Protein 3UEO (pdb70)

Sequence (758 aa):
GLFSQKSFLVLGFSNENESNIANIIKENAGKIMTVADYAVVPLLGCEVEATVGEVVTNTWLVTCIDYQTLFDPKSNPLFTPVPVMTGMTPLEDCVISFSQCAGAEKESLTFLANLLGASVQEYFVRKSNAKKGMFASTHLILKERGGSKYEAAKKWNLPAVTIAWLLETARTGKRADESHFLIENSGLFSQKSFLVLGFSNENESNIANIIKENAGKIMTVADYAVVPLLGCEVEATVGEVVTNTWLVTCIDYQTLFDPKSNPLFTPVPVMTGMTPLEDCVISFSQCAGAEKESLTFLANLLGASVQEYFVRKSNAKKGMFASTHLILKERGGSKYEAAKKWNLPAVTIAWLLETARTGKRADESHFLIENSGLFSQKSFLVLGFSNENESNIANIIKENAGKIMVADYAVVPLLGCEVEATVGEVVTNTWLVTCIDYQTLFDPKSNPLFTPVPVMTGMTPLEDCVISFSQCAGAEKESLTFLANLLGASVQEYFVRKSNAKKGMFASTHLILKERGGSKYEAAKKWNLPAVTIAWLLETARTGKRADESHFLIENSTGLFSQKSFLVLGFSNENESNIANIIKENAGKIMVADYAVVPLLGCEVEATVGEVVTNTWLVTCIDYQTLFDPKSNPLFTPVPVMTGMTPLEDCVISFSQCAGAEKESLTFLANLLGASVQEYFVRKSNAKKGMFASTHLILKERGGSKYEAAKKWNLPAVTIAWLLETARTGKRADESHFLIENSTFIDDDVEEDDDVEE

CATH classification: 3.40.50.10190 (+1 more: 3.40.50.10190)

Foldseek 3Di:
DLQAPFEEEEDADDPVVSVVVQVLCVVVHYHYDVEGQEYEYDQQGDDDPGHYNDYFYVLQVVVCVVVVHNDDLVVDSSGHHQAFPPPFQQAQPAEEEEDADDDSRVVSLCVLCVRNNYHYDPDAAQDDDVVVPGHHHAEYEYDAQDDDNNVVCVVSVHAYFYSVQSSVCRNVSHRHDSVVGGRVVD/DLQAPFEEAEDDDDPVVSVVVQVLCVVVHYHYDVEGQEYEYDQQGDDDPGHYNDYFYVLQVVVCVVVVHNDDLVVDSSGHHAAFPPPFQQAQPAEEEEDPDDDSRVVVLCVLCVRNNYHYDPDAAQDDDVVVPGHHHAEYEYDAQDDDNNVVCVVSVHAYFYCVQSSVCRNPSHRHDSVVGGRVVD/DLCAPFEEEEDADDPVVSVVLCVVQVVVPYHYDCGQEYEYDLQGDDDDRHHNYYFYVLLVVVCVVVVHNDDCVVDSSRHHAAFDAPFQQQQEFEEEEDPDDDSRVVVLCVLNVRSNYHYDPDAACPDDVVVPDHHGQEYEYDAQDDDSNVCCVVSVHAYFYSVQSRVCRNVSHRRDSVVGGNVPPD/DLCAPFEEEEDADDPVVSVVLCVVQVVVPYHYDCGQEYEYDLQGDDDDRHHNYYFYVLLVVVCVVVVHNDDCVVDSSRHHAAFDAPFQQQQEFEEEEDPDDDSRVVVLCVLNVRSNYHYDPDAACPDDVVVPDHHGQEYEYDAQDDDSNVCCVVSVHAYFYSVQSRVCRNVSHRRDSVVTGNVPPD/DDDPDDDD/DDDDDD

Solvent-accessible surface area: 36805 Å² total

Organism: Homo sapiens (NCBI:txid9606)

Secondary structure (DSSP, 8-state):
-TTTT-EEEE-SS-HHHHHHHHHHHHTTT-EE---EEEEEE-TT-----S-EEEEEEHHHHHHHHHTT----GGG-GGGS-----TT--TTTT-EEEE-S--HHHHHHHHHHHHHTT-EE-SS--SS-BTTTTB----EEE-SSS-SHHHHHHHHHT--EE-HHHHHHHHHHSS---GGGSBGGG-/-TTTT-EEEE-SS-HHHHHHHHHHHHTTT-EE---EEEEEE-TT-----S-EEEEEEHHHHHHHHHTT----GGGSGGGSPPP--TT--TTTT-EEEE-S--HHHHHHHHHHHHHTT-EE-SS--SS-BTTTTB----EEE-SSS-SHHHHHHHHHT--EE-HHHHHHHHHHSS---GGGSBGGG-/--STT-EEEE-S--HHHHHHHHHHHHTTT-EE--EEEEEE-TT-----S-EEEEEEHHHHHHHHHHT----GGGSTTSSPPP--TT--TTTT-EEEE-S--HHHHHHHHHHHHHTT-EE-SSEESS-BTTTTBPPP-EEEESSS-HHHHHHHHHHT--EEEHHHHHHHHHHTS---GGGSBGGG--/--STT-EEEE-S--HHHHHHHHHHHHTTT-EE--EEEEEE-TT-----S-EEEEEEHHHHHHHHHHT----GGGSTTSSPPP--TT--TTTT-EEEE-S--HHHHHHHHHHHHHTT-EE-SSEESS-BTTTTBPPP-EEEESSS-HHHHHHHHHHT--EEEHHHHHHHHHHTS---GGGSBGGG--/-----EE-/---EE-

InterPro domains:
  IPR001357 BRCT domain [PF00533] (105-175)
  IPR001357 BRCT domain [PF00533] (196-271)
  IPR001357 BRCT domain [PF00533] (355-431)
  IPR001357 BRCT domain [PF00533] (549-620)
  IPR001357 BRCT domain [PF00533] (643-723)
  IPR001357 BRCT domain [PF00533] (902-977)
  IPR001357 BRCT domain [PF00533] (1262-1337)
  IPR001357 BRCT domain [PS50172] (101-172)
  IPR001357 BRCT domain [PS50172] (195-284)
  IPR001357 BRCT domain [PS50172] (354-444)
  IPR001357 BRCT domain [PS50172] (548-633)
  IPR001357 BRCT domain [PS50172] (641-738)
  IPR001357 BRCT domain [PS50172] (900-991)
  IPR001357 BRCT domain [PS50172] (1259-1351)
  IPR001357 BRCT domain [SM00292] (103-179)
  IPR001357 BRCT domain [SM00292] (197-274)
  IPR001357 BRCT domain [SM00292] (356-434)
  IPR001357 BRCT domain [SM00292] (550-623)
  IPR001357 BRCT domain [SM00292] (643-728)
  IPR001357 BRCT domain [SM00292] (902-981)

GO terms:
  GO:0090734 site of DNA damage (C, IDA)
  GO:1990166 protein localization to site of double-strand break (P, IDA)
  GO:0140463 chromatin-protein adaptor activity (F, IDA)
  GO:0000077 DNA damage checkpoint signaling (P, IDA)
  GO:0035861 site of double-strand break (C, IDA)
  GO:0005694 chromosome (C, IDA)
  GO:0043539 protein serine/threonine kinase activator activity (F, IDA)
  GO:0141112 broken chromosome clustering (P, IDA)
  GO:0051276 chromosome organization (P, IDA)
  GO:0097680 double-strand break repair via classical nonhomologous end joining (P, IDA)
  GO:0097681 double-strand break repair via alternative nonhomologous end joining (P, IDA)
  GO:0006974 DNA damage response (P, IDA)
  GO:0140031 phosphorylation-dependent protein binding (F, IDA)
  GO:0000076 DNA replication checkpoint signaling (P, IDA)
  GO:0000724 double-strand break repair via homologous recombination (P, IDA)
  GO:0005634 nucleus (C, EXP)
  GO:0005694 chromosome (C, EXP)
  GO:0005515 protein binding (F, IPI)
  GO:0005515 protein binding (F, TAS)
  GO:0005634 nucleus (C, TAS)

Structure (mmCIF, N/CA/C/O backbone):
data_3UEO
#
_entry.id   3UEO
#
_cell.length_a   58.810
_cell.length_b   59.100
_cell.length_c   78.310
_cell.angle_alpha   102.050
_cell.angle_beta   98.040
_cell.angle_gamma   114.340
#
_symmetry.space_group_name_H-M   'P 1'
#
loop_
_entity.id
_entity.type
_entity.pdbx_description
1 polymer 'DNA topoisomerase 2-binding protein 1'
2 polymer phospho-peptide
3 water water
#
loop_
_atom_site.group_PDB
_atom_site.id
_atom_site.type_symbol
_atom_site.label_atom_id
_atom_site.label_alt_id
_atom_site.label_comp_id
_atom_site.label_asym_id
_atom_site.label_entity_id
_atom_site.label_seq_id
_atom_site.pdbx_PDB_ins_code
_atom_site.Cartn_x
_atom_site.Cartn_y
_atom_site.Cartn_z
_atom_site.occupancy
_atom_site.B_iso_or_equiv
_atom_site.auth_seq_id
_atom_site.auth_comp_id
_atom_site.auth_asym_id
_atom_site.auth_atom_id
_atom_site.pdbx_PDB_model_num
ATOM 1 N N . GLY A 1 8 ? -10.339 29.731 8.278 1.00 44.88 551 GLY A N 1
ATOM 2 C CA . GLY A 1 8 ? -9.873 28.409 8.671 1.00 46.03 551 GLY A CA 1
ATOM 3 C C . GLY A 1 8 ? -9.445 27.496 7.525 1.00 45.74 551 GLY A C 1
ATOM 4 O O . GLY A 1 8 ? -9.909 27.643 6.392 1.00 47.43 551 GLY A O 1
ATOM 5 N N . LEU A 1 9 ? -8.552 26.551 7.810 1.00 42.32 552 LEU A N 1
ATOM 6 C CA . LEU A 1 9 ? -8.068 25.658 6.760 1.00 41.07 552 LEU A CA 1
ATOM 7 C C . LEU A 1 9 ? -9.181 24.774 6.216 1.00 42.02 552 LEU A C 1
ATOM 8 O O . LEU A 1 9 ? -9.273 24.574 5.010 1.00 46.22 552 LEU A O 1
ATOM 13 N N . PHE A 1 10 ? -10.025 24.248 7.099 1.00 37.87 553 PHE A N 1
ATOM 14 C CA . PHE A 1 10 ? -11.050 23.295 6.677 1.00 41.62 553 PHE A CA 1
ATOM 15 C C . PHE A 1 10 ? -12.401 23.964 6.541 1.00 47.96 553 PHE A C 1
ATOM 16 O O . PHE A 1 10 ? -13.444 23.291 6.563 1.00 46.39 553 PHE A O 1
ATOM 24 N N . SER A 1 11 ? -12.362 25.289 6.408 1.00 51.92 554 SER A N 1
ATOM 25 C CA . SER A 1 11 ? -13.559 26.109 6.390 1.00 54.02 554 SER A CA 1
ATOM 26 C C . SER A 1 11 ? -14.378 25.775 5.158 1.00 53.76 554 SER A C 1
ATOM 27 O O . SER A 1 11 ? -13.809 25.530 4.091 1.00 54.64 554 SER A O 1
ATOM 30 N N . GLN A 1 12 ? -15.702 25.754 5.320 1.00 51.75 555 GLN A N 1
ATOM 31 C CA . GLN A 1 12 ? -16.631 25.329 4.269 1.00 54.13 555 GLN A CA 1
ATOM 32 C C . GLN A 1 12 ? -16.502 23.837 3.920 1.00 53.20 555 GLN A C 1
ATOM 33 O O . GLN A 1 12 ? -16.956 23.398 2.862 1.00 53.99 555 GLN A O 1
ATOM 39 N N . LYS A 1 13 ? -15.888 23.063 4.813 1.00 51.28 556 LYS A N 1
ATOM 40 C CA . LYS A 1 13 ? -15.772 21.618 4.629 1.00 47.81 556 LYS A CA 1
ATOM 41 C C . LYS A 1 13 ? -16.424 20.828 5.771 1.00 45.12 556 LYS A C 1
ATOM 42 O O . LYS A 1 13 ? -16.342 21.218 6.942 1.00 43.76 556 LYS A O 1
ATOM 48 N N . SER A 1 14 ? -17.059 19.713 5.411 1.00 42.53 557 SER A N 1
ATOM 49 C CA . SER A 1 14 ? -17.774 18.862 6.359 1.00 39.71 557 SER A CA 1
ATOM 50 C C . SER A 1 14 ? -17.170 17.465 6.407 1.00 33.42 557 SER A C 1
ATOM 51 O O . SER A 1 14 ? -16.679 16.947 5.395 1.00 30.69 557 SER A O 1
ATOM 54 N N . PHE A 1 15 ? -17.236 16.843 7.578 1.00 29.90 558 PHE A N 1
ATOM 55 C CA . PHE A 1 15 ? -16.461 15.640 7.829 1.00 31.19 558 PHE A CA 1
ATOM 56 C C . PHE A 1 15 ? -17.232 14.509 8.518 1.00 31.91 558 PHE A C 1
ATOM 57 O O . PHE A 1 15 ? -18.042 14.737 9.417 1.00 31.31 558 PHE A O 1
ATOM 65 N N . LEU A 1 16 ? -16.960 13.280 8.105 1.00 32.66 559 LEU A N 1
ATOM 66 C CA . LEU A 1 16 ? -17.403 12.113 8.862 1.00 32.07 559 LEU A CA 1
ATOM 67 C C . LEU A 1 16 ? -16.155 11.503 9.451 1.00 30.77 559 LEU A C 1
ATOM 68 O O . LEU A 1 16 ? -15.142 11.443 8.777 1.00 31.80 559 LEU A O 1
ATOM 73 N N . VAL A 1 17 ? -16.198 11.072 10.701 1.00 26.78 560 VAL A N 1
ATOM 74 C CA . VAL A 1 17 ? -15.006 10.477 11.272 1.00 23.89 560 VAL A CA 1
ATOM 75 C C . VAL A 1 17 ? -15.266 9.022 11.620 1.00 27.52 560 VAL A C 1
ATOM 76 O O . VAL A 1 17 ? -15.844 8.716 12.662 1.00 29.90 560 VAL A O 1
ATOM 80 N N . LEU A 1 18 ? -14.813 8.134 10.740 1.00 25.93 561 LEU A N 1
ATOM 81 C CA . LEU A 1 18 ? -15.205 6.752 10.790 1.00 26.71 561 LEU A CA 1
ATOM 82 C C . LEU A 1 18 ? -14.031 5.842 10.996 1.00 28.67 561 LEU A C 1
ATOM 83 O O . LEU A 1 18 ? -13.045 5.928 10.277 1.00 34.62 561 LEU A O 1
ATOM 88 N N . GLY A 1 19 ? -14.142 4.940 11.957 1.00 25.11 562 GLY A N 1
ATOM 89 C CA . GLY A 1 19 ? -13.242 3.815 11.995 1.00 19.89 562 GLY A CA 1
ATOM 90 C C . GLY A 1 19 ? -12.374 3.764 13.220 1.00 22.14 562 GLY A C 1
ATOM 91 O O . GLY A 1 19 ? -11.616 2.797 13.383 1.00 28.91 562 GLY A O 1
ATOM 92 N N . PHE A 1 20 ? -12.502 4.767 14.084 1.00 16.76 563 PHE A N 1
ATOM 93 C CA . PHE A 1 20 ? -11.629 4.940 15.251 1.00 17.34 563 PHE A CA 1
ATOM 94 C C . PHE A 1 20 ? -12.352 4.583 16.548 1.00 20.51 563 PHE A C 1
ATOM 95 O O . PHE A 1 20 ? -13.570 4.418 16.557 1.00 27.43 563 PHE A O 1
ATOM 103 N N . SER A 1 21 ? -11.623 4.472 17.651 1.00 18.14 564 SER A N 1
ATOM 104 C CA . SER A 1 21 ? -12.282 4.279 18.940 1.00 21.74 564 SER A CA 1
ATOM 105 C C . SER A 1 21 ? -13.033 5.551 19.349 1.00 29.16 564 SER A C 1
ATOM 106 O O . SER A 1 21 ? -12.796 6.640 18.792 1.00 31.10 564 SER A O 1
ATOM 109 N N . ASN A 1 22 ? -13.922 5.433 20.334 1.00 30.45 565 ASN A N 1
ATOM 110 C CA . ASN A 1 22 ? -14.626 6.607 20.841 1.00 30.97 565 ASN A CA 1
ATOM 111 C C . ASN A 1 22 ? -13.684 7.764 21.219 1.00 29.02 565 ASN A C 1
ATOM 112 O O . ASN A 1 22 ? -13.838 8.882 20.720 1.00 26.89 565 ASN A O 1
ATOM 117 N N . GLU A 1 23 ? -12.684 7.477 22.052 1.00 30.21 566 GLU A N 1
ATOM 118 C CA . GLU A 1 23 ? -11.703 8.484 22.466 1.00 29.27 566 GLU A CA 1
ATOM 119 C C . GLU A 1 23 ? -10.889 9.053 21.299 1.00 27.57 566 GLU A C 1
ATOM 120 O O . GLU A 1 23 ? -10.670 10.264 21.203 1.00 23.44 566 GLU A O 1
ATOM 126 N N . ASN A 1 24 ? -10.450 8.183 20.404 1.00 28.42 567 ASN A N 1
ATOM 127 C CA . ASN A 1 24 ? -9.685 8.641 19.256 1.00 27.93 567 ASN A CA 1
ATOM 128 C C . ASN A 1 24 ? -10.482 9.586 18.343 1.00 30.58 567 ASN A C 1
ATOM 129 O O . ASN A 1 24 ? -9.982 10.638 17.953 1.00 32.28 567 ASN A O 1
ATOM 134 N N . GLU A 1 25 ? -11.728 9.230 18.021 1.00 32.98 568 GLU A N 1
ATOM 135 C CA . GLU A 1 25 ? -12.544 10.079 17.151 1.00 30.01 568 GLU A CA 1
ATOM 136 C C . GLU A 1 25 ? -12.984 11.388 17.826 1.00 25.46 568 GLU A C 1
ATOM 137 O O . GLU A 1 25 ? -13.121 12.399 17.163 1.00 26.48 568 GLU A O 1
ATOM 143 N N . SER A 1 26 ? -13.192 11.374 19.134 1.00 21.03 569 SER A N 1
ATOM 144 C CA . SER A 1 26 ? -13.426 12.611 19.841 1.00 24.73 569 SER A CA 1
ATOM 145 C C . SER A 1 26 ? -12.257 13.574 19.622 1.00 34.44 569 SER A C 1
ATOM 146 O O . SER A 1 26 ? -12.464 14.749 19.302 1.00 40.16 569 SER A O 1
ATOM 149 N N . ASN A 1 27 ? -11.030 13.079 19.778 1.00 35.66 570 ASN A N 1
ATOM 150 C CA . ASN A 1 27 ? -9.843 13.908 19.554 1.00 33.48 570 ASN A CA 1
ATOM 151 C C . ASN A 1 27 ? -9.761 14.428 18.120 1.00 28.88 570 ASN A C 1
ATOM 152 O O . ASN A 1 27 ? -9.611 15.633 17.888 1.00 25.58 570 ASN A O 1
ATOM 157 N N . ILE A 1 28 ? -9.837 13.503 17.165 1.00 23.92 571 ILE A N 1
ATOM 158 C CA . ILE A 1 28 ? -9.792 13.864 15.755 1.00 19.30 571 ILE A CA 1
ATOM 159 C C . ILE A 1 28 ? -10.856 14.894 15.396 1.00 26.26 571 ILE A C 1
ATOM 160 O O . ILE A 1 28 ? -10.548 15.880 14.740 1.00 30.93 571 ILE A O 1
ATOM 165 N N . ALA A 1 29 ? -12.101 14.659 15.825 1.00 26.40 572 ALA A N 1
ATOM 166 C CA . ALA A 1 29 ? -13.195 15.585 15.573 1.00 24.22 572 ALA A CA 1
ATOM 167 C C . ALA A 1 29 ? -12.850 16.961 16.117 1.00 32.07 572 ALA A C 1
ATOM 168 O O . ALA A 1 29 ? -12.994 17.951 15.411 1.00 36.11 572 ALA A O 1
ATOM 170 N N . ASN A 1 30 ? -12.376 17.030 17.359 1.00 34.67 573 ASN A N 1
ATOM 171 C CA . ASN A 1 30 ? -11.973 18.319 17.924 1.00 41.20 573 ASN A CA 1
ATOM 172 C C . ASN A 1 30 ? -10.912 19.065 17.089 1.00 42.82 573 ASN A C 1
ATOM 173 O O . ASN A 1 30 ? -10.977 20.280 16.919 1.00 43.65 573 ASN A O 1
ATOM 178 N N . ILE A 1 31 ? -9.950 18.323 16.556 1.00 43.36 574 ILE A N 1
ATOM 179 C CA . ILE A 1 31 ? -8.892 18.889 15.725 1.00 42.40 574 ILE A CA 1
ATOM 180 C C . ILE A 1 31 ? -9.468 19.504 14.439 1.00 41.05 574 ILE A C 1
ATOM 181 O O . ILE A 1 31 ? -9.075 20.598 14.032 1.00 41.96 574 ILE A O 1
ATOM 186 N N . ILE A 1 32 ? -10.397 18.791 13.805 1.00 37.95 575 ILE A N 1
ATOM 187 C CA . ILE A 1 32 ? -11.088 19.281 12.614 1.00 37.07 575 ILE A CA 1
ATOM 188 C C . ILE A 1 32 ? -11.864 20.550 12.919 1.00 38.39 575 ILE A C 1
ATOM 189 O O . ILE A 1 32 ? -11.800 21.515 12.169 1.00 39.49 575 ILE A O 1
ATOM 194 N N . LYS A 1 33 ? -12.598 20.535 14.028 1.00 39.69 576 LYS A N 1
ATOM 195 C CA . LYS A 1 33 ? -13.335 21.703 14.493 1.00 44.32 576 LYS A CA 1
ATOM 196 C C . LYS A 1 33 ? -12.403 22.879 14.754 1.00 49.93 576 LYS A C 1
ATOM 197 O O . LYS A 1 33 ? -12.707 24.005 14.380 1.00 52.03 576 LYS A O 1
ATOM 203 N N . GLU A 1 34 ? -11.260 22.606 15.382 1.00 51.55 577 GLU A N 1
ATOM 204 C CA . GLU A 1 34 ? -10.274 23.635 15.703 1.00 51.06 577 GLU A CA 1
ATOM 205 C C . GLU A 1 34 ? -9.650 24.225 14.454 1.00 49.56 577 GLU A C 1
ATOM 206 O O . GLU A 1 34 ? -8.944 25.233 14.526 1.00 52.58 577 GLU A O 1
ATOM 212 N N . ASN A 1 35 ? -9.904 23.586 13.317 1.00 45.39 578 ASN A N 1
ATOM 213 C CA . ASN A 1 35 ? -9.398 24.038 12.024 1.00 41.21 578 ASN A CA 1
ATOM 214 C C . ASN A 1 35 ? -10.527 24.450 11.066 1.00 41.46 578 ASN A C 1
ATOM 215 O O . ASN A 1 35 ? -10.356 24.482 9.843 1.00 39.87 578 ASN A O 1
ATOM 220 N N . ALA A 1 36 ? -11.681 24.741 11.662 1.00 42.02 579 ALA A N 1
ATOM 221 C CA . ALA A 1 36 ? -12.839 25.338 10.998 1.00 43.63 579 ALA A CA 1
ATOM 222 C C . ALA A 1 36 ? -13.725 24.368 10.228 1.00 45.02 579 ALA A C 1
ATOM 223 O O . ALA A 1 36 ? -14.660 24.791 9.536 1.00 49.79 579 ALA A O 1
ATOM 225 N N . GLY A 1 37 ? -13.459 23.072 10.367 1.00 38.53 580 GLY A N 1
ATOM 226 C CA . GLY A 1 37 ? -14.268 22.075 9.698 1.00 34.62 580 GLY A CA 1
ATOM 227 C C . GLY A 1 37 ? -15.507 21.736 10.498 1.00 37.62 580 GLY A C 1
ATOM 228 O O . GLY A 1 37 ? -15.541 21.945 11.714 1.00 39.19 580 GLY A O 1
ATOM 229 N N . LYS A 1 38 ? -16.527 21.210 9.818 1.00 37.00 581 LYS A N 1
ATOM 230 C CA . LYS A 1 38 ? -17.746 20.798 10.489 1.00 39.92 581 LYS A CA 1
ATOM 231 C C . LYS A 1 38 ? -17.892 19.280 10.501 1.00 39.72 581 LYS A C 1
ATOM 232 O O . LYS A 1 38 ? -17.523 18.595 9.546 1.00 39.69 581 LYS A O 1
ATOM 238 N N . ILE A 1 39 ? -18.456 18.761 11.584 1.00 37.89 582 ILE A N 1
ATOM 239 C CA . ILE A 1 39 ? -18.751 17.350 11.674 1.00 37.70 582 ILE A CA 1
ATOM 240 C C . ILE A 1 39 ? -20.233 17.040 11.407 1.00 44.19 582 ILE A C 1
ATOM 241 O O . ILE A 1 39 ? -21.123 17.579 12.067 1.00 47.85 582 ILE A O 1
ATOM 246 N N . MET A 1 40 ? -20.504 16.165 10.445 1.00 47.52 583 MET A N 1
ATOM 247 C CA . MET A 1 40 ? -21.882 15.720 10.191 1.00 51.61 583 MET A CA 1
ATOM 248 C C . MET A 1 40 ? -22.266 14.448 10.974 1.00 53.05 583 MET A C 1
ATOM 249 O O . MET A 1 40 ? -21.585 13.409 10.908 1.00 52.03 583 MET A O 1
ATOM 254 N N . THR A 1 46 ? -27.248 15.274 4.537 1.00 82.62 589 THR A N 1
ATOM 255 C CA . THR A 1 46 ? -26.526 15.590 3.296 1.00 84.52 589 THR A CA 1
ATOM 256 C C . THR A 1 46 ? -25.121 14.938 3.155 1.00 64.83 589 THR A C 1
ATOM 257 O O . THR A 1 46 ? -24.653 14.200 4.038 1.00 62.58 589 THR A O 1
ATOM 261 N N . VAL A 1 47 ? -24.474 15.219 2.023 1.00 62.76 590 VAL A N 1
ATOM 262 C CA . VAL A 1 47 ? -23.182 14.638 1.663 1.00 60.71 590 VAL A CA 1
ATOM 263 C C . VAL A 1 47 ? -22.008 15.399 2.276 1.00 59.85 590 VAL A C 1
ATOM 264 O O . VAL A 1 47 ? -21.886 16.618 2.104 1.00 63.14 590 VAL A O 1
ATOM 268 N N . ALA A 1 48 ? -21.142 14.678 2.984 1.00 53.49 591 ALA A N 1
ATOM 269 C CA . ALA A 1 48 ? -19.961 15.284 3.590 1.00 45.65 591 ALA A CA 1
ATOM 270 C C . ALA A 1 48 ? -18.817 15.321 2.592 1.00 42.28 591 ALA A C 1
ATOM 271 O O . ALA A 1 48 ? -18.664 14.408 1.784 1.00 42.54 591 ALA A O 1
ATOM 273 N N . ASP A 1 49 ? -18.011 16.372 2.641 1.00 43.00 592 ASP A N 1
ATOM 274 C CA . ASP A 1 49 ? -16.873 16.468 1.735 1.00 47.07 592 ASP A CA 1
ATOM 275 C C . ASP A 1 49 ? -15.869 15.346 1.972 1.00 47.99 592 ASP A C 1
ATOM 276 O O . ASP A 1 49 ? -15.296 14.798 1.029 1.00 49.26 592 ASP A O 1
ATOM 281 N N . TYR A 1 50 ? -15.670 15.002 3.239 1.00 45.44 593 TYR A N 1
ATOM 282 C CA . TYR A 1 50 ? -14.636 14.050 3.617 1.00 38.71 593 TYR A CA 1
ATOM 283 C C . TYR A 1 50 ? -15.125 13.018 4.618 1.00 35.17 593 TYR A C 1
ATOM 284 O O . TYR A 1 50 ? -15.876 13.332 5.549 1.00 34.97 593 TYR A O 1
ATOM 293 N N . ALA A 1 51 ? -14.688 11.780 4.414 1.00 31.70 594 ALA A N 1
ATOM 294 C CA . ALA A 1 51 ? -14.743 10.770 5.455 1.00 28.90 594 ALA A CA 1
ATOM 295 C C . ALA A 1 51 ? -13.324 10.424 5.908 1.00 22.73 594 ALA A C 1
ATOM 296 O O . ALA A 1 51 ? -12.551 9.840 5.164 1.00 23.41 594 ALA A O 1
ATOM 298 N N . VAL A 1 52 ? -12.980 10.787 7.132 1.00 20.40 595 VAL A N 1
ATOM 299 C CA . VAL A 1 52 ? -11.652 10.502 7.648 1.00 25.09 595 VAL A CA 1
ATOM 300 C C . VAL A 1 52 ? -11.635 9.099 8.201 1.00 30.40 595 VAL A C 1
ATOM 301 O O . VAL A 1 52 ? -12.455 8.763 9.063 1.00 36.54 595 VAL A O 1
ATOM 305 N N . VAL A 1 53 ? -10.709 8.280 7.706 1.00 27.70 596 VAL A N 1
ATOM 306 C CA . VAL A 1 53 ? -10.642 6.868 8.083 1.00 24.86 596 VAL A CA 1
ATOM 307 C C . VAL A 1 53 ? -9.204 6.513 8.432 1.00 25.25 596 VAL A C 1
ATOM 308 O O . VAL A 1 53 ? -8.288 7.262 8.093 1.00 25.32 596 VAL A O 1
ATOM 312 N N . PRO A 1 54 ? -8.991 5.371 9.115 1.00 22.06 597 PRO A N 1
ATOM 313 C CA . PRO A 1 54 ? -7.614 5.014 9.466 1.00 16.78 597 PRO A CA 1
ATOM 314 C C . PRO A 1 54 ? -6.820 4.669 8.223 1.00 15.98 597 PRO A C 1
ATOM 315 O O . PRO A 1 54 ? -7.401 4.527 7.155 1.00 13.83 597 PRO A O 1
ATOM 319 N N . LEU A 1 55 ? -5.504 4.556 8.350 1.00 20.03 598 LEU A N 1
ATOM 320 C CA . LEU A 1 55 ? -4.652 4.410 7.166 1.00 22.25 598 LEU A CA 1
ATOM 321 C C . LEU A 1 55 ? -5.056 3.207 6.328 1.00 26.31 598 LEU A C 1
ATOM 322 O O . LEU A 1 55 ? -5.094 3.286 5.100 1.00 27.91 598 LEU A O 1
ATOM 327 N N . LEU A 1 56 ? -5.356 2.097 7.005 1.00 26.31 599 LEU A N 1
ATOM 328 C CA . LEU A 1 56 ? -5.709 0.861 6.326 1.00 27.04 599 LEU A CA 1
ATOM 329 C C . LEU A 1 56 ? -7.159 0.823 5.799 1.00 27.11 599 LEU A C 1
ATOM 330 O O . LEU A 1 56 ? -7.492 0.008 4.933 1.00 31.09 599 LEU A O 1
ATOM 335 N N . GLY A 1 57 ? -8.003 1.716 6.317 1.00 21.11 600 GLY A N 1
ATOM 336 C CA . GLY A 1 57 ? -9.304 1.983 5.755 1.00 15.46 600 GLY A CA 1
ATOM 337 C C . GLY A 1 57 ? -10.357 1.340 6.622 1.00 18.83 600 GLY A C 1
ATOM 338 O O . GLY A 1 57 ? -10.033 0.656 7.609 1.00 19.97 600 GLY A O 1
ATOM 339 N N . CYS A 1 58 ? -11.620 1.550 6.265 1.00 17.72 601 CYS A N 1
ATOM 340 C CA . CYS A 1 58 ? -12.714 0.857 6.932 1.00 23.18 601 CYS A CA 1
ATOM 341 C C . CYS A 1 58 ? -13.958 0.986 6.085 1.00 28.37 601 CYS A C 1
ATOM 342 O O . CYS A 1 58 ? -13.940 1.669 5.062 1.00 33.08 601 CYS A O 1
ATOM 345 N N . GLU A 1 59 ? -15.022 0.307 6.501 1.00 27.93 602 GLU A N 1
ATOM 346 C CA . GLU A 1 59 ? -16.295 0.365 5.801 1.00 30.40 602 GLU A CA 1
ATOM 347 C C . GLU A 1 59 ? -16.789 1.794 5.876 1.00 32.13 602 GLU A C 1
ATOM 348 O O . GLU A 1 59 ? -16.836 2.383 6.957 1.00 30.55 602 GLU A O 1
ATOM 354 N N . VAL A 1 60 ? -17.124 2.362 4.723 1.00 34.11 603 VAL A N 1
ATOM 355 C CA . VAL A 1 60 ? -17.794 3.652 4.672 1.00 37.68 603 VAL A CA 1
ATOM 356 C C . VAL A 1 60 ? -19.092 3.478 3.894 1.00 41.71 603 VAL A C 1
ATOM 357 O O . VAL A 1 60 ? -19.098 3.586 2.670 1.00 44.05 603 VAL A O 1
ATOM 361 N N . GLU A 1 61 ? -20.191 3.194 4.582 1.00 44.02 604 GLU A N 1
ATOM 362 C CA . GLU A 1 61 ? -21.451 3.034 3.862 1.00 52.25 604 GLU A CA 1
ATOM 363 C C . GLU A 1 61 ? -22.076 4.369 3.442 1.00 53.22 604 GLU A C 1
ATOM 364 O O . GLU A 1 61 ? -22.681 4.460 2.370 1.00 57.15 604 GLU A O 1
ATOM 370 N N . ALA A 1 62 ? -21.909 5.401 4.268 1.00 48.03 605 ALA A N 1
ATOM 371 C CA . ALA A 1 62 ? -22.354 6.744 3.905 1.00 45.32 605 ALA A CA 1
ATOM 372 C C . ALA A 1 62 ? -21.698 7.164 2.595 1.00 50.64 605 ALA A C 1
ATOM 373 O O . ALA A 1 62 ? -20.639 6.644 2.230 1.00 53.01 605 ALA A O 1
ATOM 375 N N . THR A 1 63 ? -22.334 8.084 1.876 1.00 53.12 606 THR A N 1
ATOM 376 C CA . THR A 1 63 ? -21.769 8.589 0.627 1.00 54.88 606 THR A CA 1
ATOM 377 C C . THR A 1 63 ? -21.064 9.912 0.890 1.00 51.08 606 THR A C 1
ATOM 378 O O . THR A 1 63 ? -21.655 10.828 1.455 1.00 52.80 606 THR A O 1
ATOM 382 N N . VAL A 1 64 ? -19.803 10.013 0.484 1.00 44.94 607 VAL A N 1
ATOM 383 C CA . VAL A 1 64 ? -19.018 11.217 0.737 1.00 41.59 607 VAL A CA 1
ATOM 384 C C . VAL A 1 64 ? -18.226 11.601 -0.505 1.00 45.48 607 VAL A C 1
ATOM 385 O O . VAL A 1 64 ? -18.059 10.782 -1.408 1.00 50.00 607 VAL A O 1
ATOM 389 N N . GLY A 1 65 ? -17.729 12.834 -0.547 1.00 44.09 608 GLY A N 1
ATOM 390 C CA . GLY A 1 65 ? -16.930 13.291 -1.670 1.00 46.57 608 GLY A CA 1
ATOM 391 C C . GLY A 1 65 ? -15.737 12.387 -1.909 1.00 48.33 608 GLY A C 1
ATOM 392 O O . GLY A 1 65 ? -15.630 11.736 -2.947 1.00 49.69 608 GLY A O 1
ATOM 393 N N . GLU A 1 66 ? -14.827 12.344 -0.949 1.00 48.56 609 GLU A N 1
ATOM 394 C CA . GLU A 1 66 ? -13.778 11.345 -0.996 1.00 52.29 609 GLU A CA 1
ATOM 395 C C . GLU A 1 66 ? -13.353 10.859 0.384 1.00 48.86 609 GLU A C 1
ATOM 396 O O . GLU A 1 66 ? -13.450 11.583 1.379 1.00 48.90 609 GLU A O 1
ATOM 402 N N . VAL A 1 67 ? -12.905 9.610 0.427 1.00 42.48 610 VAL A N 1
ATOM 403 C CA . VAL A 1 67 ? -12.426 9.001 1.653 1.00 35.37 610 VAL A CA 1
ATOM 404 C C . VAL A 1 67 ? -10.937 9.290 1.786 1.00 31.36 610 VAL A C 1
ATOM 405 O O . VAL A 1 67 ? -10.182 9.090 0.843 1.00 33.85 610 VAL A O 1
ATOM 409 N N . VAL A 1 68 ? -10.532 9.790 2.949 1.00 27.51 611 VAL A N 1
ATOM 410 C CA . VAL A 1 68 ? -9.163 10.243 3.182 1.00 24.31 611 VAL A CA 1
ATOM 411 C C . VAL A 1 68 ? -8.665 9.703 4.510 1.00 22.87 611 VAL A C 1
ATOM 412 O O . VAL A 1 68 ? -9.457 9.274 5.350 1.00 25.12 611 VAL A O 1
ATOM 416 N N . THR A 1 69 ? -7.356 9.741 4.722 1.00 18.28 612 THR A N 1
ATOM 417 C CA . THR A 1 69 ? -6.802 9.159 5.937 1.00 17.21 612 THR A CA 1
ATOM 418 C C . THR A 1 69 ? -6.506 10.186 7.027 1.00 21.72 612 THR A C 1
ATOM 419 O O . THR A 1 69 ? -6.454 11.395 6.769 1.00 26.51 612 THR A O 1
ATOM 423 N N . ASN A 1 70 ? -6.298 9.696 8.245 1.00 22.05 613 ASN A N 1
ATOM 424 C CA . ASN A 1 70 ? -5.811 10.531 9.321 1.00 23.98 613 ASN A CA 1
ATOM 425 C C . ASN A 1 70 ? -4.432 11.090 8.968 1.00 32.79 613 ASN A C 1
ATOM 426 O O . ASN A 1 70 ? -4.031 12.156 9.454 1.00 40.21 613 ASN A O 1
ATOM 431 N N . THR A 1 71 ? -3.701 10.375 8.117 1.00 28.76 614 THR A N 1
ATOM 432 C CA . THR A 1 71 ? -2.395 10.839 7.686 1.00 25.01 614 THR A CA 1
ATOM 433 C C . THR A 1 71 ? -2.570 12.049 6.779 1.00 25.26 614 THR A C 1
ATOM 434 O O . THR A 1 71 ? -1.719 12.934 6.728 1.00 23.25 614 THR A O 1
ATOM 438 N N . TRP A 1 72 ? -3.668 12.070 6.036 1.00 28.08 615 TRP A N 1
ATOM 439 C CA . TRP A 1 72 ? -3.993 13.226 5.216 1.00 31.17 615 TRP A CA 1
ATOM 440 C C . TRP A 1 72 ? -4.362 14.356 6.149 1.00 32.18 615 TRP A C 1
ATOM 441 O O . TRP A 1 72 ? -3.801 15.430 6.085 1.00 35.27 615 TRP A O 1
ATOM 452 N N . LEU A 1 73 ? -5.290 14.081 7.045 1.00 30.39 616 LEU A N 1
ATOM 453 C CA . LEU A 1 73 ? -5.788 15.092 7.951 1.00 27.53 616 LEU A CA 1
ATOM 454 C C . LEU A 1 73 ? -4.660 15.799 8.666 1.00 27.30 616 LEU A C 1
ATOM 455 O O . LEU A 1 73 ? -4.591 17.020 8.673 1.00 32.52 616 LEU A O 1
ATOM 460 N N . VAL A 1 74 ? -3.755 15.027 9.238 1.00 25.34 617 VAL A N 1
ATOM 461 C CA . VAL A 1 74 ? -2.702 15.569 10.081 1.00 25.45 617 VAL A CA 1
ATOM 462 C C . VAL A 1 74 ? -1.625 16.323 9.303 1.00 28.57 617 VAL A C 1
ATOM 463 O O . VAL A 1 74 ? -1.182 17.396 9.697 1.00 32.46 617 VAL A O 1
ATOM 467 N N . THR A 1 75 ? -1.221 15.757 8.183 1.00 28.50 618 THR A N 1
ATOM 468 C CA . THR A 1 75 ? -0.306 16.417 7.282 1.00 27.64 618 THR A CA 1
ATOM 469 C C . THR A 1 75 ? -0.891 17.758 6.881 1.00 28.62 618 THR A C 1
ATOM 470 O O . THR A 1 75 ? -0.235 18.785 7.004 1.00 29.50 618 THR A O 1
ATOM 474 N N . CYS A 1 76 ? -2.143 17.742 6.432 1.00 31.31 619 CYS A N 1
ATOM 475 C CA . CYS A 1 76 ? -2.837 18.954 5.989 1.00 29.65 619 CYS A CA 1
ATOM 476 C C . CYS A 1 76 ? -2.752 20.043 7.041 1.00 31.87 619 CYS A C 1
ATOM 477 O O . CYS A 1 76 ? -2.437 21.191 6.759 1.00 32.37 619 CYS A O 1
ATOM 480 N N . ILE A 1 77 ? -3.013 19.650 8.271 1.00 30.90 620 ILE A N 1
ATOM 481 C CA . ILE A 1 77 ? -2.941 20.558 9.382 1.00 31.84 620 ILE A CA 1
ATOM 482 C C . ILE A 1 77 ? -1.516 20.993 9.672 1.00 39.13 620 ILE A C 1
ATOM 483 O O . ILE A 1 77 ? -1.237 22.181 9.730 1.00 42.99 620 ILE A O 1
ATOM 488 N N . ASP A 1 78 ? -0.611 20.036 9.833 1.00 41.92 621 ASP A N 1
ATOM 489 C CA . ASP A 1 78 ? 0.798 20.351 10.075 1.00 42.76 621 ASP A CA 1
ATOM 490 C C . ASP A 1 78 ? 1.390 21.387 9.102 1.00 46.75 621 ASP A C 1
ATOM 491 O O . ASP A 1 78 ? 2.222 22.210 9.488 1.00 49.59 621 ASP A O 1
ATOM 496 N N . TYR A 1 79 ? 0.951 21.362 7.849 1.00 47.30 622 TYR A N 1
ATOM 497 C CA . TYR A 1 79 ? 1.524 22.238 6.834 1.00 50.35 622 TYR A CA 1
ATOM 498 C C . TYR A 1 79 ? 0.560 23.346 6.410 1.00 52.64 622 TYR A C 1
ATOM 499 O O . TYR A 1 79 ? 0.819 24.066 5.436 1.00 53.04 622 TYR A O 1
ATOM 508 N N . GLN A 1 80 ? -0.530 23.481 7.174 1.00 52.97 623 GLN A N 1
ATOM 509 C CA . GLN A 1 80 ? -1.640 24.408 6.903 1.00 49.52 623 GLN A CA 1
ATOM 510 C C . GLN A 1 80 ? -1.965 24.510 5.426 1.00 46.10 623 GLN A C 1
ATOM 511 O O . GLN A 1 80 ? -2.211 25.599 4.913 1.00 50.71 623 GLN A O 1
ATOM 517 N N . THR A 1 81 ? -1.957 23.364 4.755 1.00 41.33 624 THR A N 1
ATOM 518 C CA . THR A 1 81 ? -2.236 23.272 3.328 1.00 42.61 624 THR A CA 1
ATOM 519 C C . THR A 1 81 ? -3.248 22.162 3.046 1.00 42.81 624 THR A C 1
ATOM 520 O O . THR A 1 81 ? -3.155 21.078 3.601 1.00 41.08 624 THR A O 1
ATOM 524 N N . LEU A 1 82 ? -4.226 22.443 2.197 1.00 45.89 625 LEU A N 1
ATOM 525 C CA . LEU A 1 82 ? -5.248 21.465 1.864 1.00 44.30 625 LEU A CA 1
ATOM 526 C C . LEU A 1 82 ? -4.760 20.660 0.668 1.00 47.07 625 LEU A C 1
ATOM 527 O O . LEU A 1 82 ? -5.183 20.901 -0.467 1.00 50.86 625 LEU A O 1
ATOM 532 N N . PHE A 1 83 ? -3.864 19.710 0.934 1.00 44.36 626 PHE A N 1
ATOM 533 C CA . PHE A 1 83 ? -3.282 18.871 -0.109 1.00 41.04 626 PHE A CA 1
ATOM 534 C C . PHE A 1 83 ? -4.373 18.085 -0.783 1.00 42.95 626 PHE A C 1
ATOM 535 O O . PHE A 1 83 ? -5.283 17.619 -0.120 1.00 44.79 626 PHE A O 1
ATOM 543 N N . ASP A 1 84 ? -4.290 17.945 -2.100 1.00 44.90 627 ASP A N 1
ATOM 544 C CA . ASP A 1 84 ? -5.204 17.078 -2.829 1.00 45.63 627 ASP A CA 1
ATOM 545 C C . ASP A 1 84 ? -4.884 15.637 -2.481 1.00 47.46 627 ASP A C 1
ATOM 546 O O . ASP A 1 84 ? -3.812 15.151 -2.820 1.00 51.26 627 ASP A O 1
ATOM 551 N N . PRO A 1 85 ? -5.820 14.944 -1.818 1.00 45.60 628 PRO A N 1
ATOM 552 C CA . PRO A 1 85 ? -5.670 13.562 -1.339 1.00 43.73 628 PRO A CA 1
ATOM 553 C C . PRO A 1 85 ? -5.008 12.606 -2.340 1.00 43.38 628 PRO A C 1
ATOM 554 O O . PRO A 1 85 ? -4.424 11.602 -1.931 1.00 41.85 628 PRO A O 1
ATOM 558 N N . LYS A 1 86 ? -5.099 12.920 -3.631 1.00 44.13 629 LYS A N 1
ATOM 559 C CA . LYS A 1 86 ? -4.521 12.072 -4.661 1.00 43.38 629 LYS A CA 1
ATOM 560 C C . LYS A 1 86 ? -3.022 12.324 -4.843 1.00 42.31 629 LYS A C 1
ATOM 561 O O . LYS A 1 86 ? -2.357 11.619 -5.590 1.00 41.58 629 LYS A O 1
ATOM 567 N N . SER A 1 87 ? -2.483 13.306 -4.130 1.00 42.47 630 SER A N 1
ATOM 568 C CA . SER A 1 87 ? -1.083 13.681 -4.310 1.00 44.72 630 SER A CA 1
ATOM 569 C C . SER A 1 87 ? -0.124 12.795 -3.505 1.00 45.71 630 SER A C 1
ATOM 570 O O . SER A 1 87 ? 1.097 12.975 -3.552 1.00 47.42 630 SER A O 1
ATOM 573 N N . ASN A 1 88 ? -0.677 11.847 -2.762 1.00 44.49 631 ASN A N 1
ATOM 574 C CA . ASN A 1 88 ? 0.136 10.972 -1.925 1.00 40.72 631 ASN A CA 1
ATOM 575 C C . ASN A 1 88 ? -0.686 9.760 -1.550 1.00 36.47 631 ASN A C 1
ATOM 576 O O . ASN A 1 88 ? -1.776 9.889 -1.001 1.00 35.16 631 ASN A O 1
ATOM 581 N N . PRO A 1 89 ? -0.162 8.568 -1.846 1.00 36.22 632 PRO A N 1
ATOM 582 C CA . PRO A 1 89 ? -0.915 7.330 -1.629 1.00 33.03 632 PRO A CA 1
ATOM 583 C C . PRO A 1 89 ? -1.254 7.108 -0.166 1.00 33.90 632 PRO A C 1
ATOM 584 O O . PRO A 1 89 ? -2.172 6.348 0.123 1.00 37.09 632 PRO A O 1
ATOM 588 N N . LEU A 1 90 ? -0.546 7.773 0.742 1.00 32.97 633 LEU A N 1
ATOM 589 C CA . LEU A 1 90 ? -0.868 7.673 2.169 1.00 30.66 633 LEU A CA 1
ATOM 590 C C . LEU A 1 90 ? -2.096 8.504 2.564 1.00 30.35 633 LEU A C 1
ATOM 591 O O . LEU A 1 90 ? -2.627 8.356 3.659 1.00 30.17 633 LEU A O 1
ATOM 596 N N . PHE A 1 91 ? -2.543 9.373 1.670 1.00 31.21 634 PHE A N 1
ATOM 597 C CA . PHE A 1 91 ? -3.683 10.232 1.967 1.00 34.49 634 PHE A CA 1
ATOM 598 C C . PHE A 1 91 ? -5.021 9.495 1.841 1.00 34.08 634 PHE A C 1
ATOM 599 O O . PHE A 1 91 ? -6.015 9.888 2.445 1.00 37.10 634 PHE A O 1
ATOM 607 N N . THR A 1 92 ? -5.042 8.418 1.070 1.00 31.68 635 THR A N 1
ATOM 608 C CA . THR A 1 92 ? -6.248 7.602 0.951 1.00 32.34 635 THR A CA 1
ATOM 609 C C . THR A 1 92 ? -5.953 6.152 1.407 1.00 32.12 635 THR A C 1
ATOM 610 O O . THR A 1 92 ? -4.806 5.771 1.495 1.00 31.29 635 THR A O 1
ATOM 614 N N . PRO A 1 93 ? -6.986 5.358 1.735 1.00 32.45 636 PRO A N 1
ATOM 615 C CA . PRO A 1 93 ? -6.682 4.043 2.305 1.00 27.57 636 PRO A CA 1
ATOM 616 C C . PRO A 1 93 ? -5.680 3.251 1.498 1.00 23.21 636 PRO A C 1
ATOM 617 O O . PRO A 1 93 ? -5.730 3.203 0.271 1.00 24.05 636 PRO A O 1
ATOM 621 N N . VAL A 1 94 ? -4.748 2.649 2.217 1.00 21.65 637 VAL A N 1
ATOM 622 C CA . VAL A 1 94 ? -3.669 1.893 1.621 1.00 22.67 637 VAL A CA 1
ATOM 623 C C . VAL A 1 94 ? -3.973 0.383 1.690 1.00 26.98 637 VAL A C 1
ATOM 624 O O . VAL A 1 94 ? -4.081 -0.194 2.774 1.00 31.82 637 VAL A O 1
ATOM 628 N N . PRO A 1 95 ? -4.140 -0.259 0.530 1.00 22.18 638 PRO A N 1
ATOM 629 C CA . PRO A 1 95 ? -4.443 -1.697 0.554 1.00 26.30 638 PRO A CA 1
ATOM 630 C C . PRO A 1 95 ? -3.260 -2.546 1.028 1.00 30.87 638 PRO A C 1
ATOM 631 O O . PRO A 1 95 ? -2.164 -2.469 0.481 1.00 32.38 638 PRO A O 1
ATOM 635 N N . VAL A 1 96 ? -3.497 -3.341 2.063 1.00 35.90 639 VAL A N 1
ATOM 636 C CA . VAL A 1 96 ? -2.493 -4.250 2.612 1.00 37.13 639 VAL A CA 1
ATOM 637 C C . VAL A 1 96 ? -3.062 -5.661 2.621 1.00 37.85 639 VAL A C 1
ATOM 638 O O . VAL A 1 96 ? -4.128 -5.875 3.185 1.00 38.60 639 VAL A O 1
ATOM 642 N N . MET A 1 97 ? -2.369 -6.610 1.987 1.00 37.28 640 MET A N 1
ATOM 643 C CA . MET A 1 97 ? -2.758 -8.022 2.043 1.00 34.79 640 MET A CA 1
ATOM 644 C C . MET A 1 97 ? -2.578 -8.571 3.450 1.00 31.47 640 MET A C 1
ATOM 645 O O . MET A 1 97 ? -1.506 -9.031 3.811 1.00 29.69 640 MET A O 1
ATOM 650 N N . THR A 1 98 ? -3.670 -8.540 4.208 1.00 32.50 641 THR A N 1
ATOM 651 C CA . THR A 1 98 ? -3.734 -8.820 5.643 1.00 36.13 641 THR A CA 1
ATOM 652 C C . THR A 1 98 ? -2.906 -9.977 6.185 1.00 42.52 641 THR A C 1
ATOM 653 O O . THR A 1 98 ? -2.904 -11.077 5.615 1.00 46.96 641 THR A O 1
ATOM 657 N N . GLY A 1 99 ? -2.235 -9.735 7.310 1.00 43.13 642 GLY A N 1
ATOM 658 C CA . GLY A 1 99 ? -1.578 -10.795 8.063 1.00 44.91 642 GLY A CA 1
ATOM 659 C C . GLY A 1 99 ? -0.313 -11.358 7.435 1.00 47.22 642 GLY A C 1
ATOM 660 O O . GLY A 1 99 ? 0.279 -12.311 7.945 1.00 50.82 642 GLY A O 1
ATOM 661 N N . MET A 1 100 ? 0.093 -10.759 6.322 1.00 44.56 643 MET A N 1
ATOM 662 C CA . MET A 1 100 ? 1.291 -11.153 5.609 1.00 41.42 643 MET A CA 1
ATOM 663 C C . MET A 1 100 ? 2.460 -10.308 6.058 1.00 40.58 643 MET A C 1
ATOM 664 O O . MET A 1 100 ? 2.302 -9.127 6.349 1.00 45.25 643 MET A O 1
ATOM 669 N N . THR A 1 101 ? 3.636 -10.918 6.111 1.00 37.37 644 THR A N 1
ATOM 670 C CA . THR A 1 101 ? 4.834 -10.253 6.618 1.00 32.29 644 THR A CA 1
ATOM 671 C C . THR A 1 101 ? 6.065 -10.479 5.746 1.00 28.70 644 THR A C 1
ATOM 672 O O . THR A 1 101 ? 7.055 -11.010 6.233 1.00 27.61 644 THR A O 1
ATOM 676 N N . PRO A 1 102 ? 6.017 -10.045 4.472 1.00 26.72 645 PRO A N 1
ATOM 677 C CA . PRO A 1 102 ? 7.070 -10.325 3.493 1.00 29.81 645 PRO A CA 1
ATOM 678 C C . PRO A 1 102 ? 8.392 -9.590 3.756 1.00 34.04 645 PRO A C 1
ATOM 679 O O . PRO A 1 102 ? 9.384 -9.842 3.070 1.00 35.03 645 PRO A O 1
ATOM 683 N N . LEU A 1 103 ? 8.404 -8.683 4.726 1.00 33.46 646 LEU A N 1
ATOM 684 C CA . LEU A 1 103 ? 9.634 -7.981 5.062 1.00 31.00 646 LEU A CA 1
ATOM 685 C C . LEU A 1 103 ? 10.151 -8.406 6.427 1.00 31.21 646 LEU A C 1
ATOM 686 O O . LEU A 1 103 ? 10.613 -7.578 7.187 1.00 28.78 646 LEU A O 1
ATOM 691 N N . GLU A 1 104 ? 10.095 -9.695 6.737 1.00 36.72 647 GLU A N 1
ATOM 692 C CA . GLU A 1 104 ? 10.468 -10.121 8.083 1.00 41.80 647 GLU A CA 1
ATOM 693 C C . GLU A 1 104 ? 11.958 -10.018 8.438 1.00 46.47 647 GLU A C 1
ATOM 694 O O . GLU A 1 104 ? 12.289 -9.853 9.619 1.00 53.36 647 GLU A O 1
ATOM 700 N N . ASP A 1 105 ? 12.866 -10.074 7.467 1.00 40.34 648 ASP A N 1
ATOM 701 C CA . ASP A 1 105 ? 14.261 -9.851 7.869 1.00 45.25 648 ASP A CA 1
ATOM 702 C C . ASP A 1 105 ? 14.886 -8.538 7.415 1.00 44.60 648 ASP A C 1
ATOM 703 O O . ASP A 1 105 ? 16.111 -8.402 7.389 1.00 47.41 648 ASP A O 1
ATOM 708 N N . CYS A 1 106 ? 14.043 -7.559 7.106 1.00 38.13 649 CYS A N 1
ATOM 709 C CA . CYS A 1 106 ? 14.536 -6.285 6.614 1.00 33.47 649 CYS A CA 1
ATOM 710 C C . CYS A 1 106 ? 14.779 -5.285 7.740 1.00 31.72 649 CYS A C 1
ATOM 711 O O . CYS A 1 106 ? 14.071 -5.291 8.757 1.00 31.27 649 CYS A O 1
ATOM 714 N N . VAL A 1 107 ? 15.807 -4.455 7.569 1.00 27.08 650 VAL A N 1
ATOM 715 C CA . VAL A 1 107 ? 16.064 -3.368 8.504 1.00 27.11 650 VAL A CA 1
ATOM 716 C C . VAL A 1 107 ? 16.070 -2.064 7.728 1.00 28.95 650 VAL A C 1
ATOM 717 O O . VAL A 1 107 ? 17.017 -1.744 7.020 1.00 30.30 650 VAL A O 1
ATOM 721 N N . ILE A 1 108 ? 14.977 -1.326 7.856 1.00 30.21 651 ILE A N 1
ATOM 722 C CA . ILE A 1 108 ? 14.690 -0.193 6.982 1.00 31.06 651 ILE A CA 1
ATOM 723 C C . ILE A 1 108 ? 14.949 1.174 7.635 1.00 29.51 651 ILE A C 1
ATOM 724 O O . ILE A 1 108 ? 14.606 1.408 8.798 1.00 30.84 651 ILE A O 1
ATOM 729 N N . SER A 1 109 ? 15.566 2.068 6.877 1.00 28.23 652 SER A N 1
ATOM 730 C CA . SER A 1 109 ? 15.706 3.466 7.283 1.00 26.67 652 SER A CA 1
ATOM 731 C C . SER A 1 109 ? 15.004 4.330 6.252 1.00 22.77 652 SER A C 1
ATOM 732 O O . SER A 1 109 ? 14.991 4.014 5.053 1.00 19.12 652 SER A O 1
ATOM 735 N N . PHE A 1 110 ? 14.431 5.434 6.714 1.00 23.84 653 PHE A N 1
ATOM 736 C CA . PHE A 1 110 ? 13.824 6.383 5.795 1.00 22.73 653 PHE A CA 1
ATOM 737 C C . PHE A 1 110 ? 14.720 7.585 5.707 1.00 24.08 653 PHE A C 1
ATOM 738 O O . PHE A 1 110 ? 15.393 7.928 6.666 1.00 23.87 653 PHE A O 1
ATOM 746 N N . SER A 1 111 ? 14.733 8.200 4.535 1.00 24.65 654 SER A N 1
ATOM 747 C CA . SER A 1 111 ? 15.393 9.470 4.317 1.00 28.46 654 SER A CA 1
ATOM 748 C C . SER A 1 111 ? 14.353 10.382 3.674 1.00 30.05 654 SER A C 1
ATOM 749 O O . SER A 1 111 ? 13.433 9.893 3.019 1.00 30.60 654 SER A O 1
ATOM 752 N N . GLN A 1 112 ? 14.482 11.691 3.894 1.00 26.80 655 GLN A N 1
ATOM 753 C CA . GLN A 1 112 ? 13.689 12.682 3.195 1.00 23.67 655 GLN A CA 1
ATOM 754 C C . GLN A 1 112 ? 12.199 12.639 3.531 1.00 26.95 655 GLN A C 1
ATOM 755 O O . GLN A 1 112 ? 11.385 13.201 2.799 1.00 25.09 655 GLN A O 1
ATOM 761 N N . CYS A 1 113 ? 11.846 11.968 4.628 1.00 30.21 656 CYS A N 1
ATOM 762 C CA . CYS A 1 113 ? 10.449 11.839 5.064 1.00 28.48 656 CYS A CA 1
ATOM 763 C C . CYS A 1 113 ? 10.302 12.471 6.439 1.00 28.99 656 CYS A C 1
ATOM 764 O O . CYS A 1 113 ? 11.157 12.306 7.305 1.00 29.22 656 CYS A O 1
ATOM 767 N N . ALA A 1 114 ? 9.205 13.174 6.660 1.00 30.49 657 ALA A N 1
ATOM 768 C CA . ALA A 1 114 ? 9.055 13.889 7.917 1.00 34.75 657 ALA A CA 1
ATOM 769 C C . ALA A 1 114 ? 7.679 13.717 8.530 1.00 36.90 657 ALA A C 1
ATOM 770 O O . ALA A 1 114 ? 6.693 13.627 7.820 1.00 38.60 657 ALA A O 1
ATOM 772 N N . GLY A 1 115 ? 7.630 13.664 9.853 1.00 36.50 658 GLY A N 1
ATOM 773 C CA . GLY A 1 115 ? 6.378 13.741 10.576 1.00 36.42 658 GLY A CA 1
ATOM 774 C C . GLY A 1 115 ? 5.379 12.619 10.366 1.00 39.34 658 GLY A C 1
ATOM 775 O O . GLY A 1 115 ? 5.692 11.436 10.572 1.00 42.39 658 GLY A O 1
ATOM 776 N N . ALA A 1 116 ? 4.165 12.998 9.968 1.00 35.96 659 ALA A N 1
ATOM 777 C CA . ALA A 1 116 ? 3.048 12.065 9.876 1.00 32.92 659 ALA A CA 1
ATOM 778 C C . ALA A 1 116 ? 3.244 11.106 8.716 1.00 30.56 659 ALA A C 1
ATOM 779 O O . ALA A 1 116 ? 2.953 9.907 8.829 1.00 32.67 659 ALA A O 1
ATOM 781 N N . GLU A 1 117 ? 3.718 11.629 7.591 1.00 28.72 660 GLU A N 1
ATOM 782 C CA . GLU A 1 117 ? 4.111 10.755 6.491 1.00 29.31 660 GLU A CA 1
ATOM 783 C C . GLU A 1 117 ? 5.117 9.711 6.981 1.00 30.75 660 GLU A C 1
ATOM 784 O O . GLU A 1 117 ? 5.028 8.547 6.621 1.00 35.93 660 GLU A O 1
ATOM 790 N N . LYS A 1 118 ? 6.043 10.123 7.839 1.00 25.85 661 LYS A N 1
ATOM 791 C CA . LYS A 1 118 ? 7.054 9.213 8.330 1.00 24.70 661 LYS A CA 1
ATOM 792 C C . LYS A 1 118 ? 6.515 8.246 9.374 1.00 26.01 661 LYS A C 1
ATOM 793 O O . LYS A 1 118 ? 6.882 7.083 9.363 1.00 31.04 661 LYS A O 1
ATOM 799 N N . GLU A 1 119 ? 5.661 8.721 10.278 1.00 26.12 662 GLU A N 1
ATOM 800 C CA . GLU A 1 119 ? 4.996 7.831 11.239 1.00 30.05 662 GLU A CA 1
ATOM 801 C C . GLU A 1 119 ? 4.160 6.761 10.515 1.00 30.85 662 GLU A C 1
ATOM 802 O O . GLU A 1 119 ? 3.991 5.663 11.030 1.00 32.54 662 GLU A O 1
ATOM 808 N N . SER A 1 120 ? 3.652 7.077 9.323 1.00 27.16 663 SER A N 1
ATOM 809 C CA . SER A 1 120 ? 2.759 6.161 8.616 1.00 25.94 663 SER A CA 1
ATOM 810 C C . SER A 1 120 ? 3.524 5.102 7.856 1.00 25.01 663 SER A C 1
ATOM 811 O O . SER A 1 120 ? 3.097 3.939 7.793 1.00 24.75 663 SER A O 1
ATOM 814 N N . LEU A 1 121 ? 4.634 5.523 7.255 1.00 22.20 664 LEU A N 1
ATOM 815 C CA . LEU A 1 121 ? 5.530 4.620 6.543 1.00 18.73 664 LEU A CA 1
ATOM 816 C C . LEU A 1 121 ? 6.163 3.678 7.556 1.00 17.52 664 LEU A C 1
ATOM 817 O O . LEU A 1 121 ? 6.354 2.479 7.297 1.00 12.67 664 LEU A O 1
ATOM 822 N N . THR A 1 122 ? 6.476 4.230 8.724 1.00 17.77 665 THR A N 1
ATOM 823 C CA . THR A 1 122 ? 7.026 3.418 9.801 1.00 19.81 665 THR A CA 1
ATOM 824 C C . THR A 1 122 ? 6.062 2.289 10.200 1.00 20.64 665 THR A C 1
ATOM 825 O O . THR A 1 122 ? 6.444 1.128 10.283 1.00 20.70 665 THR A O 1
ATOM 829 N N . PHE A 1 123 ? 4.810 2.657 10.435 1.00 21.93 666 PHE A N 1
ATOM 830 C CA . PHE A 1 123 ? 3.749 1.724 10.784 1.00 19.78 666 PHE A CA 1
ATOM 831 C C . PHE A 1 123 ? 3.636 0.597 9.748 1.00 20.75 666 PHE A C 1
ATOM 832 O O . PHE A 1 123 ? 3.612 -0.584 10.107 1.00 19.55 666 PHE A O 1
ATOM 840 N N . LEU A 1 124 ? 3.589 0.986 8.474 1.00 18.43 667 LEU A N 1
ATOM 841 C CA . LEU A 1 124 ? 3.512 0.054 7.366 1.00 20.06 667 LEU A CA 1
ATOM 842 C C . LEU A 1 124 ? 4.682 -0.924 7.354 1.00 24.83 667 LEU A C 1
ATOM 843 O O . LEU A 1 124 ? 4.491 -2.143 7.229 1.00 25.27 667 LEU A O 1
ATOM 848 N N . ALA A 1 125 ? 5.890 -0.374 7.457 1.00 20.12 668 ALA A N 1
ATOM 849 C CA . ALA A 1 125 ? 7.078 -1.174 7.396 1.00 15.02 668 ALA A CA 1
ATOM 850 C C . ALA A 1 125 ? 7.069 -2.177 8.547 1.00 16.90 668 ALA A C 1
ATOM 851 O O . ALA A 1 125 ? 7.303 -3.359 8.331 1.00 18.57 668 ALA A O 1
ATOM 853 N N . ASN A 1 126 ? 6.772 -1.725 9.765 1.00 16.60 669 ASN A N 1
ATOM 854 C CA . ASN A 1 126 ? 6.678 -2.653 10.891 1.00 18.81 669 ASN A CA 1
ATOM 855 C C . ASN A 1 126 ? 5.601 -3.694 10.656 1.00 20.56 669 ASN A C 1
ATOM 856 O O . ASN A 1 126 ? 5.799 -4.890 10.926 1.00 19.63 669 ASN A O 1
ATOM 861 N N . LEU A 1 127 ? 4.462 -3.236 10.144 1.00 21.38 670 LEU A N 1
ATOM 862 C CA . LEU A 1 127 ? 3.330 -4.110 9.876 1.00 21.30 670 LEU A CA 1
ATOM 863 C C . LEU A 1 127 ? 3.695 -5.269 8.907 1.00 27.19 670 LEU A C 1
ATOM 864 O O . LEU A 1 127 ? 3.147 -6.373 8.995 1.00 27.73 670 LEU A O 1
ATOM 869 N N . LEU A 1 128 ? 4.635 -5.015 8.001 1.00 26.32 671 LEU A N 1
ATOM 870 C CA . LEU A 1 128 ? 5.060 -6.011 7.033 1.00 26.47 671 LEU A CA 1
ATOM 871 C C . LEU A 1 128 ? 6.164 -6.884 7.591 1.00 28.51 671 LEU A C 1
ATOM 872 O O . LEU A 1 128 ? 6.706 -7.726 6.878 1.00 30.38 671 LEU A O 1
ATOM 877 N N . GLY A 1 129 ? 6.494 -6.676 8.861 1.00 26.45 672 GLY A N 1
ATOM 878 C CA . GLY A 1 129 ? 7.502 -7.474 9.529 1.00 28.06 672 GLY A CA 1
ATOM 879 C C . GLY A 1 129 ? 8.893 -6.862 9.534 1.00 30.72 672 G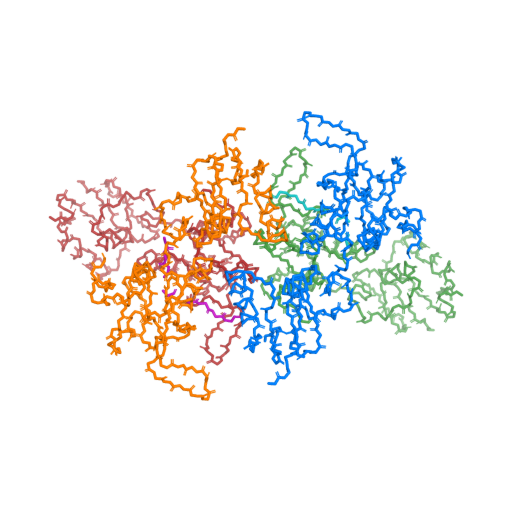LY A C 1
ATOM 880 O O . GLY A 1 129 ? 9.810 -7.421 10.139 1.00 33.31 672 GLY A O 1
ATOM 881 N N . ALA A 1 130 ? 9.068 -5.732 8.849 1.00 27.18 673 ALA A N 1
ATOM 882 C CA . ALA A 1 130 ? 10.356 -5.047 8.864 1.00 23.52 673 ALA A CA 1
ATOM 883 C C . ALA A 1 130 ? 10.618 -4.461 10.237 1.00 26.00 673 ALA A C 1
ATOM 884 O O . ALA A 1 130 ? 9.701 -4.302 11.033 1.00 27.60 673 ALA A O 1
ATOM 886 N N . SER A 1 131 ? 11.884 -4.167 10.509 1.00 26.55 674 SER A N 1
ATOM 887 C CA . SER A 1 131 ? 12.268 -3.379 11.651 1.00 27.82 674 SER A CA 1
ATOM 888 C C . SER A 1 131 ? 12.735 -2.049 11.071 1.00 26.44 674 SER A C 1
ATOM 889 O O . SER A 1 131 ? 13.419 -2.030 10.059 1.00 24.72 674 SER A O 1
ATOM 892 N N . VAL A 1 132 ? 12.328 -0.938 11.681 1.00 29.47 675 VAL A N 1
ATOM 893 C CA . VAL A 1 132 ? 12.669 0.403 11.174 1.00 25.54 675 VAL A CA 1
ATOM 894 C C . VAL A 1 132 ? 13.689 1.068 12.084 1.00 22.28 675 VAL A C 1
ATOM 895 O O . VAL A 1 132 ? 13.496 1.120 13.301 1.00 21.22 675 VAL A O 1
ATOM 899 N N . GLN A 1 133 ? 14.779 1.547 11.492 1.00 21.22 676 GLN A N 1
ATOM 900 C CA . GLN A 1 133 ? 15.895 2.160 12.235 1.00 26.99 676 GLN A CA 1
ATOM 901 C C . GLN A 1 133 ? 16.118 3.649 11.931 1.00 35.06 676 GLN A C 1
ATOM 902 O O . GLN A 1 133 ? 16.132 4.064 10.759 1.00 36.42 676 GLN A O 1
ATOM 908 N N . GLU A 1 134 ? 16.340 4.447 12.974 1.00 40.41 677 GLU A N 1
ATOM 909 C CA . GLU A 1 134 ? 16.606 5.874 12.770 1.00 46.98 677 GLU A CA 1
ATOM 910 C C . GLU A 1 134 ? 17.886 6.105 11.969 1.00 46.34 677 GLU A C 1
ATOM 911 O O . GLU A 1 134 ? 17.901 6.898 11.013 1.00 41.78 677 GLU A O 1
ATOM 917 N N . TYR A 1 135 ? 18.946 5.387 12.358 1.00 48.19 678 TYR A N 1
ATOM 918 C CA . TYR A 1 135 ? 20.262 5.509 11.738 1.00 45.66 678 TYR A CA 1
ATOM 919 C C . TYR A 1 135 ? 20.515 4.443 10.681 1.00 39.37 678 TYR A C 1
ATOM 920 O O . TYR A 1 135 ? 20.259 3.262 10.903 1.00 36.11 678 TYR A O 1
ATOM 929 N N . PHE A 1 136 ? 21.026 4.896 9.536 1.00 35.57 679 PHE A N 1
ATOM 930 C CA . PHE A 1 136 ? 21.399 4.045 8.415 1.00 31.42 679 PHE A CA 1
ATOM 931 C C . PHE A 1 136 ? 22.862 3.664 8.592 1.00 33.09 679 PHE A C 1
ATOM 932 O O . PHE A 1 136 ? 23.754 4.475 8.341 1.00 34.04 679 PHE A O 1
ATOM 940 N N . VAL A 1 137 ? 23.099 2.436 9.048 1.00 32.83 680 VAL A N 1
ATOM 941 C CA . VAL A 1 137 ? 24.448 1.935 9.273 1.00 32.06 680 VAL A CA 1
ATOM 942 C C . VAL A 1 137 ? 24.651 0.656 8.476 1.00 34.04 680 VAL A C 1
ATOM 943 O O . VAL A 1 137 ? 23.690 -0.068 8.187 1.00 33.42 680 VAL A O 1
ATOM 947 N N . ARG A 1 138 ? 25.898 0.384 8.102 1.00 35.46 681 ARG A N 1
ATOM 948 C CA . ARG A 1 138 ? 26.171 -0.711 7.195 1.00 35.40 681 ARG A CA 1
ATOM 949 C C . ARG A 1 138 ? 26.464 -1.966 7.987 1.00 40.13 681 ARG A C 1
ATOM 950 O O . ARG A 1 138 ? 26.361 -3.078 7.469 1.00 42.60 681 ARG A O 1
ATOM 958 N N . LYS A 1 139 ? 26.800 -1.777 9.258 1.00 39.64 682 LYS A N 1
ATOM 959 C CA . LYS A 1 139 ? 27.251 -2.869 10.099 1.00 42.25 682 LYS A CA 1
ATOM 960 C C . LYS A 1 139 ? 26.609 -2.774 11.474 1.00 40.06 682 LYS A C 1
ATOM 961 O O . LYS A 1 139 ? 26.480 -1.686 12.036 1.00 40.31 682 LYS A O 1
ATOM 967 N N . SER A 1 140 ? 26.201 -3.918 12.007 1.00 38.84 683 SER A N 1
ATOM 968 C CA . SER A 1 140 ? 25.581 -3.977 13.319 1.00 37.99 683 SER A CA 1
ATOM 969 C C . SER A 1 140 ? 26.557 -3.545 14.396 1.00 39.32 683 SER A C 1
ATOM 970 O O . SER A 1 140 ? 27.766 -3.734 14.270 1.00 41.83 683 SER A O 1
ATOM 973 N N . ASN A 1 141 ? 26.025 -2.967 15.463 1.00 37.80 684 ASN A N 1
ATOM 974 C CA . ASN A 1 141 ? 26.839 -2.543 16.590 1.00 39.68 684 ASN A CA 1
ATOM 975 C C . ASN A 1 141 ? 26.063 -2.724 17.888 1.00 37.92 684 ASN A C 1
ATOM 976 O O . ASN A 1 141 ? 25.236 -1.900 18.247 1.00 38.14 684 ASN A O 1
ATOM 981 N N . ALA A 1 142 ? 26.330 -3.818 18.585 1.00 38.20 685 ALA A N 1
ATOM 982 C CA . ALA A 1 142 ? 25.570 -4.180 19.772 1.00 36.62 685 ALA A CA 1
ATOM 983 C C . ALA A 1 142 ? 25.721 -3.191 20.932 1.00 38.68 685 ALA A C 1
ATOM 984 O O . ALA A 1 142 ? 24.775 -2.954 21.675 1.00 38.95 685 ALA A O 1
ATOM 986 N N . LYS A 1 143 ? 26.907 -2.618 21.099 1.00 44.66 686 LYS A N 1
ATOM 987 C CA . LYS A 1 143 ? 27.120 -1.674 22.193 1.00 46.76 686 LYS A CA 1
ATOM 988 C C . LYS A 1 143 ? 26.256 -0.432 21.938 1.00 50.75 686 LYS A C 1
ATOM 989 O O . LYS A 1 143 ? 25.645 0.104 22.862 1.00 51.72 686 LYS A O 1
ATOM 995 N N . LYS A 1 144 ? 26.176 -0.020 20.671 1.00 51.47 687 LYS A N 1
ATOM 996 C CA . LYS A 1 144 ? 25.383 1.136 20.253 1.00 47.87 687 LYS A CA 1
ATOM 997 C C . LYS A 1 144 ? 23.909 0.799 20.071 1.00 44.55 687 LYS A C 1
ATOM 998 O O . LYS A 1 144 ? 23.081 1.695 19.964 1.00 46.38 687 LYS A O 1
ATOM 1004 N N . GLY A 1 145 ? 23.579 -0.487 20.022 1.00 42.87 688 GLY A N 1
ATOM 1005 C CA . GLY A 1 145 ? 22.197 -0.925 19.868 1.00 39.07 688 GLY A CA 1
ATOM 1006 C C . GLY A 1 145 ? 21.604 -0.723 18.478 1.00 38.16 688 GLY A C 1
ATOM 1007 O O . GLY A 1 145 ? 20.389 -0.541 18.323 1.00 37.32 688 GLY A O 1
ATOM 1008 N N . MET A 1 146 ? 22.456 -0.765 17.457 1.00 38.82 689 MET A N 1
ATOM 1009 C CA . MET A 1 146 ? 22.010 -0.557 16.086 1.00 37.30 689 MET A CA 1
ATOM 1010 C C . MET A 1 146 ? 22.281 -1.769 15.218 1.00 38.60 689 MET A C 1
ATOM 1011 O O . MET A 1 146 ? 23.289 -2.454 15.386 1.00 41.82 689 MET A O 1
ATOM 1016 N N . PHE A 1 147 ? 21.377 -2.033 14.285 1.00 34.95 690 PHE A N 1
ATOM 1017 C CA . PHE A 1 147 ? 21.497 -3.199 13.422 1.00 31.61 690 PHE A CA 1
ATOM 1018 C C . PHE A 1 147 ? 21.910 -2.779 12.032 1.00 31.20 690 PHE A C 1
ATOM 1019 O O . PHE A 1 147 ? 21.594 -1.675 11.590 1.00 30.07 690 PHE A O 1
ATOM 1027 N N . ALA A 1 148 ? 22.635 -3.651 11.350 1.00 33.61 691 ALA A N 1
ATOM 1028 C CA . ALA A 1 148 ? 23.001 -3.384 9.976 1.00 33.66 691 ALA A CA 1
ATOM 1029 C C . ALA A 1 148 ? 21.722 -3.070 9.218 1.00 32.69 691 ALA A C 1
ATOM 1030 O O . ALA A 1 148 ? 20.690 -3.689 9.464 1.00 35.78 691 ALA A O 1
ATOM 1032 N N . SER A 1 149 ? 21.787 -2.104 8.314 1.00 27.01 692 SER A N 1
ATOM 1033 C CA . SER A 1 149 ? 20.638 -1.764 7.498 1.00 26.23 692 SER A CA 1
ATOM 1034 C C . SER A 1 149 ? 20.566 -2.617 6.235 1.00 24.48 692 SER A C 1
ATOM 1035 O O . SER A 1 149 ? 21.587 -3.017 5.714 1.00 29.12 692 SER A O 1
ATOM 1038 N N . THR A 1 150 ? 19.361 -2.878 5.732 1.00 22.26 693 THR A N 1
ATOM 1039 C CA . THR A 1 150 ? 19.189 -3.652 4.506 1.00 23.77 693 THR A CA 1
ATOM 1040 C C . THR A 1 150 ? 18.532 -2.869 3.380 1.00 23.89 693 THR A C 1
ATOM 1041 O O . THR A 1 150 ? 18.761 -3.165 2.203 1.00 24.78 693 THR A O 1
ATOM 1045 N N . HIS A 1 151 ? 17.697 -1.894 3.742 1.00 25.42 694 HIS A N 1
ATOM 1046 C CA . HIS A 1 151 ? 17.037 -1.025 2.761 1.00 23.43 694 HIS A CA 1
ATOM 1047 C C . HIS A 1 151 ? 17.075 0.413 3.206 1.00 21.67 694 HIS A C 1
ATOM 1048 O O . HIS A 1 151 ? 17.079 0.697 4.399 1.00 21.46 694 HIS A O 1
ATOM 1055 N N . LEU A 1 152 ? 17.086 1.313 2.230 1.00 25.12 695 LEU A N 1
ATOM 1056 C CA . LEU A 1 152 ? 16.848 2.731 2.460 1.00 25.20 695 LEU A CA 1
ATOM 1057 C C . LEU A 1 152 ? 15.643 3.128 1.625 1.00 25.72 695 LEU A C 1
ATOM 1058 O O . LEU A 1 152 ? 15.582 2.804 0.432 1.00 27.93 695 LEU A O 1
ATOM 1063 N N . ILE A 1 153 ? 14.680 3.814 2.236 1.00 24.27 696 ILE A N 1
ATOM 1064 C CA . ILE A 1 153 ? 13.512 4.282 1.484 1.00 25.68 696 ILE A CA 1
ATOM 1065 C C . ILE A 1 153 ? 13.491 5.795 1.440 1.00 27.66 696 ILE A C 1
ATOM 1066 O O . ILE A 1 153 ? 13.459 6.455 2.481 1.00 29.05 696 ILE A O 1
ATOM 1071 N N . LEU A 1 154 ? 13.512 6.349 0.238 1.00 27.32 697 LEU A N 1
ATOM 1072 C CA . LEU A 1 154 ? 13.643 7.788 0.112 1.00 30.51 697 LEU A CA 1
ATOM 1073 C C . LEU A 1 154 ? 12.828 8.346 -1.029 1.00 30.71 697 LEU A C 1
ATOM 1074 O O . LEU A 1 154 ? 12.299 7.600 -1.837 1.00 30.97 697 LEU A O 1
ATOM 1079 N N . LYS A 1 155 ? 12.772 9.674 -1.091 1.00 34.26 698 LYS A N 1
ATOM 1080 C CA . LYS A 1 155 ? 11.985 10.400 -2.088 1.00 35.66 698 LYS A CA 1
ATOM 1081 C C . LYS A 1 155 ? 12.740 10.859 -3.357 1.00 38.92 698 LYS A C 1
ATOM 1082 O O . LYS A 1 155 ? 12.133 10.940 -4.430 1.00 42.79 698 LYS A O 1
ATOM 1088 N N . GLU A 1 156 ? 14.038 11.158 -3.251 1.00 32.80 699 GLU A N 1
ATOM 1089 C CA . GLU A 1 156 ? 14.754 11.742 -4.383 1.00 29.02 699 GLU A CA 1
ATOM 1090 C C . GLU A 1 156 ? 16.240 11.409 -4.368 1.00 31.45 699 GLU A C 1
ATOM 1091 O O . GLU A 1 156 ? 16.787 11.112 -3.312 1.00 28.26 699 GLU A O 1
ATOM 1097 N N . ARG A 1 157 ? 16.887 11.476 -5.534 1.00 37.68 700 ARG A N 1
ATOM 1098 C CA . ARG A 1 157 ? 18.319 11.171 -5.642 1.00 43.18 700 ARG A CA 1
ATOM 1099 C C . ARG A 1 157 ? 19.146 12.244 -4.969 1.00 43.92 700 ARG A C 1
ATOM 1100 O O . ARG A 1 157 ? 19.247 13.355 -5.478 1.00 47.81 700 ARG A O 1
ATOM 1108 N N . GLY A 1 158 ? 19.743 11.919 -3.829 1.00 39.60 701 GLY A N 1
ATOM 1109 C CA . GLY A 1 158 ? 20.575 12.882 -3.137 1.00 37.26 701 GLY A CA 1
ATOM 1110 C C . GLY A 1 158 ? 20.588 12.749 -1.629 1.00 32.32 701 GLY A C 1
ATOM 1111 O O . GLY A 1 158 ? 19.715 12.106 -1.037 1.00 27.13 701 GLY A O 1
ATOM 1112 N N . GLY A 1 159 ? 21.602 13.353 -1.011 1.00 31.11 702 GLY A N 1
ATOM 1113 C CA . GLY A 1 159 ? 21.738 13.326 0.429 1.00 31.50 702 GLY A CA 1
ATOM 1114 C C . GLY A 1 159 ? 22.636 12.234 0.976 1.00 36.14 702 GLY A C 1
ATOM 1115 O O . GLY A 1 159 ? 22.878 11.207 0.335 1.00 39.48 702 GLY A O 1
ATOM 1116 N N . SER A 1 160 ? 23.101 12.472 2.195 1.00 36.00 703 SER A N 1
ATOM 1117 C CA . SER A 1 160 ? 24.053 11.631 2.904 1.00 35.13 703 SER A CA 1
ATOM 1118 C C . SER A 1 160 ? 23.747 10.120 2.857 1.00 32.78 703 SER A C 1
ATOM 1119 O O . SER A 1 160 ? 24.597 9.316 2.496 1.00 31.29 703 SER A O 1
ATOM 1122 N N . LYS A 1 161 ? 22.520 9.757 3.221 1.00 32.31 704 LYS A N 1
ATOM 1123 C CA . LYS A 1 161 ? 22.089 8.366 3.270 1.00 29.56 704 LYS A CA 1
ATOM 1124 C C . LYS A 1 161 ? 22.093 7.741 1.887 1.00 29.50 704 LYS A C 1
ATOM 1125 O O . LYS A 1 161 ? 22.562 6.617 1.708 1.00 31.21 704 LYS A O 1
ATOM 1131 N N . TYR A 1 162 ? 21.570 8.468 0.913 1.00 28.39 705 TYR A N 1
ATOM 1132 C CA . TYR A 1 162 ? 21.604 8.013 -0.462 1.00 30.41 705 TYR A CA 1
ATOM 1133 C C . TYR A 1 162 ? 23.036 7.669 -0.870 1.00 37.79 705 TYR A C 1
ATOM 1134 O O . TYR A 1 162 ? 23.272 6.577 -1.398 1.00 41.68 705 TYR A O 1
ATOM 1143 N N . GLU A 1 163 ? 23.991 8.570 -0.605 1.00 37.57 706 GLU A N 1
ATOM 1144 C CA . GLU A 1 163 ? 25.399 8.307 -0.949 1.00 37.02 706 GLU A CA 1
ATOM 1145 C C . GLU A 1 163 ? 25.936 7.064 -0.227 1.00 37.74 706 GLU A C 1
ATOM 1146 O O . GLU A 1 163 ? 26.657 6.263 -0.812 1.00 40.72 706 GLU A O 1
ATOM 1152 N N . ALA A 1 164 ? 25.587 6.922 1.049 1.00 33.10 707 ALA A N 1
ATOM 1153 C CA . ALA A 1 164 ? 26.004 5.773 1.829 1.00 32.24 707 ALA A CA 1
ATOM 1154 C C . ALA A 1 164 ? 25.492 4.474 1.216 1.00 35.49 707 ALA A C 1
ATOM 1155 O O . ALA A 1 164 ? 26.246 3.514 1.090 1.00 40.30 707 ALA A O 1
ATOM 1157 N N . ALA A 1 165 ? 24.214 4.444 0.836 1.00 31.94 708 ALA A N 1
ATOM 1158 C CA . ALA A 1 165 ? 23.633 3.250 0.239 1.00 29.50 708 ALA A CA 1
ATOM 1159 C C . ALA A 1 165 ? 24.363 2.892 -1.049 1.00 33.96 708 ALA A C 1
ATOM 1160 O O . ALA A 1 165 ? 24.654 1.716 -1.306 1.00 34.92 708 ALA A O 1
ATOM 1162 N N . LYS A 1 166 ? 24.684 3.906 -1.843 1.00 34.56 709 LYS A N 1
ATOM 1163 C CA . LYS A 1 166 ? 25.406 3.685 -3.086 1.00 35.95 709 LYS A CA 1
ATOM 1164 C C . LYS A 1 166 ? 26.754 3.057 -2.767 1.00 37.94 709 LYS A C 1
ATOM 1165 O O . LYS A 1 166 ? 27.154 2.065 -3.378 1.00 39.17 709 LYS A O 1
ATOM 1171 N N . LYS A 1 167 ? 27.429 3.629 -1.777 1.00 37.95 710 LYS A N 1
ATOM 1172 C CA . LYS A 1 167 ? 28.739 3.157 -1.347 1.00 40.29 710 LYS A CA 1
ATOM 1173 C C . LYS A 1 167 ? 28.674 1.747 -0.767 1.00 40.54 710 LYS A C 1
ATOM 1174 O O . LYS A 1 167 ? 29.556 0.923 -1.014 1.00 44.21 710 LYS A O 1
ATOM 1180 N N . TRP A 1 168 ? 27.620 1.460 -0.013 1.00 36.26 711 TRP A N 1
ATOM 1181 C CA . TRP A 1 168 ? 27.524 0.186 0.686 1.00 35.38 711 TRP A CA 1
ATOM 1182 C C . TRP A 1 168 ? 26.854 -0.892 -0.157 1.00 35.14 711 TRP A C 1
ATOM 1183 O O . TRP A 1 168 ? 26.762 -2.052 0.259 1.00 30.75 711 TRP A O 1
ATOM 1194 N N . ASN A 1 169 ? 26.387 -0.493 -1.338 1.00 40.07 712 ASN A N 1
ATOM 1195 C CA . ASN A 1 169 ? 25.658 -1.378 -2.243 1.00 44.95 712 ASN A CA 1
ATOM 1196 C C . ASN A 1 169 ? 24.340 -1.901 -1.653 1.00 44.25 712 ASN A C 1
ATOM 1197 O O . ASN A 1 169 ? 23.977 -3.060 -1.844 1.00 47.73 712 ASN A O 1
ATOM 1202 N N . LEU A 1 170 ? 23.623 -1.043 -0.933 1.00 39.53 713 LEU A N 1
ATOM 1203 C CA . LEU A 1 170 ? 22.305 -1.399 -0.422 1.00 34.05 713 LEU A CA 1
ATOM 1204 C C . LEU A 1 170 ? 21.256 -0.792 -1.330 1.00 33.52 713 LEU A C 1
ATOM 1205 O O . LEU A 1 170 ? 21.468 0.275 -1.902 1.00 35.76 713 LEU A O 1
ATOM 1210 N N . PRO A 1 171 ? 20.115 -1.472 -1.475 1.00 30.67 714 PRO A N 1
ATOM 1211 C CA . PRO A 1 171 ? 19.060 -0.943 -2.331 1.00 30.03 714 PRO A CA 1
ATOM 1212 C C . PRO A 1 171 ? 18.465 0.338 -1.748 1.00 31.98 714 PRO A C 1
ATOM 1213 O O . PRO A 1 171 ? 18.157 0.410 -0.552 1.00 32.48 714 PRO A O 1
ATOM 1217 N N . ALA A 1 172 ? 18.326 1.352 -2.598 1.00 32.94 715 ALA A N 1
ATOM 1218 C CA . ALA A 1 172 ? 17.692 2.612 -2.226 1.00 27.10 715 ALA A CA 1
ATOM 1219 C C . ALA A 1 172 ? 16.410 2.729 -3.028 1.00 25.41 715 ALA A C 1
ATOM 1220 O O . ALA A 1 172 ? 16.454 2.918 -4.238 1.00 24.52 715 ALA A O 1
ATOM 1222 N N . VAL A 1 173 ? 15.264 2.610 -2.370 1.00 27.02 716 VAL A N 1
ATOM 1223 C CA . VAL A 1 173 ? 14.009 2.507 -3.115 1.00 27.60 716 VAL A CA 1
ATOM 1224 C C . VAL A 1 173 ? 13.001 3.602 -2.832 1.00 31.00 716 VAL A C 1
ATOM 1225 O O . VAL A 1 173 ? 12.973 4.200 -1.749 1.00 33.15 716 VAL A O 1
ATOM 1229 N N . THR A 1 174 ? 12.159 3.851 -3.827 1.00 33.29 717 THR A N 1
ATOM 1230 C CA . THR A 1 174 ? 11.072 4.799 -3.682 1.00 34.06 717 THR A CA 1
ATOM 1231 C C . THR A 1 174 ? 10.042 4.188 -2.759 1.00 31.88 717 THR A C 1
ATOM 1232 O O . THR A 1 174 ? 10.046 2.986 -2.533 1.00 29.64 717 THR A O 1
ATOM 1236 N N . ILE A 1 175 ? 9.147 5.025 -2.243 1.00 33.16 718 ILE A N 1
ATOM 1237 C CA . ILE A 1 175 ? 8.085 4.582 -1.344 1.00 27.24 718 ILE A CA 1
ATOM 1238 C C . ILE A 1 175 ? 7.173 3.561 -2.018 1.00 26.26 718 ILE A C 1
ATOM 1239 O O . ILE A 1 175 ? 6.617 2.690 -1.359 1.00 30.53 718 ILE A O 1
ATOM 1244 N N . ALA A 1 176 ? 7.054 3.640 -3.339 1.00 21.78 719 ALA A N 1
ATOM 1245 C CA . ALA A 1 176 ? 6.185 2.736 -4.077 1.00 19.44 719 ALA A CA 1
ATOM 1246 C C . ALA A 1 176 ? 6.571 1.279 -3.863 1.00 26.09 719 ALA A C 1
ATOM 1247 O O . ALA A 1 176 ? 5.733 0.391 -3.958 1.00 28.67 719 ALA A O 1
ATOM 1249 N N . TRP A 1 177 ? 7.851 1.031 -3.593 1.00 30.97 720 TRP A N 1
ATOM 1250 C CA . TRP A 1 177 ? 8.328 -0.317 -3.320 1.00 30.44 720 TRP A CA 1
ATOM 1251 C C . TRP A 1 177 ? 7.618 -0.818 -2.083 1.00 32.91 720 TRP A C 1
ATOM 1252 O O . TRP A 1 177 ? 7.039 -1.897 -2.091 1.00 35.21 720 TRP A O 1
ATOM 1263 N N . LEU A 1 178 ? 7.650 -0.014 -1.022 1.00 30.51 721 LEU A N 1
ATOM 1264 C CA . LEU A 1 178 ? 7.004 -0.386 0.232 1.00 26.84 721 LEU A CA 1
ATOM 1265 C C . LEU A 1 178 ? 5.519 -0.659 0.060 1.00 29.83 721 LEU A C 1
ATOM 1266 O O . LEU A 1 178 ? 4.998 -1.637 0.600 1.00 34.36 721 LEU A O 1
ATOM 1271 N N . LEU A 1 179 ? 4.835 0.196 -0.692 1.00 26.07 722 LEU A N 1
ATOM 1272 C CA . LEU A 1 179 ? 3.392 0.044 -0.869 1.00 23.72 722 LEU A CA 1
ATOM 1273 C C . LEU A 1 179 ? 3.055 -1.120 -1.774 1.00 27.20 722 LEU A C 1
ATOM 1274 O O . LEU A 1 179 ? 2.010 -1.763 -1.607 1.00 30.90 722 LEU A O 1
ATOM 1279 N N . GLU A 1 180 ? 3.921 -1.405 -2.738 1.00 27.49 723 GLU A N 1
ATOM 1280 C CA . GLU A 1 180 ? 3.661 -2.556 -3.596 1.00 31.27 723 GLU A CA 1
ATOM 1281 C C . GLU A 1 180 ? 3.878 -3.846 -2.826 1.00 28.95 723 GLU A C 1
ATOM 1282 O O . GLU A 1 180 ? 3.226 -4.844 -3.082 1.00 32.64 723 GLU A O 1
ATOM 1288 N N . THR A 1 181 ? 4.789 -3.808 -1.868 1.00 25.96 724 THR A N 1
ATOM 1289 C CA . THR A 1 181 ? 5.034 -4.951 -1.021 1.00 26.96 724 THR A CA 1
ATOM 1290 C C . THR A 1 181 ? 3.809 -5.214 -0.154 1.00 30.45 724 THR A C 1
ATOM 1291 O O . THR A 1 181 ? 3.433 -6.356 0.089 1.00 36.84 724 THR A O 1
ATOM 1295 N N . ALA A 1 182 ? 3.175 -4.150 0.292 1.00 27.35 725 ALA A N 1
ATOM 1296 C CA . ALA A 1 182 ? 2.065 -4.262 1.220 1.00 26.36 725 ALA A CA 1
ATOM 1297 C C . ALA A 1 182 ? 0.838 -4.764 0.498 1.00 27.33 725 ALA A C 1
ATOM 1298 O O . ALA A 1 182 ? 0.108 -5.596 1.010 1.00 29.09 725 ALA A O 1
ATOM 1300 N N . ARG A 1 183 ? 0.610 -4.252 -0.698 1.00 28.71 726 ARG A N 1
ATOM 1301 C CA . ARG A 1 183 ? -0.563 -4.633 -1.454 1.00 29.70 726 ARG A CA 1
ATOM 1302 C C . ARG A 1 183 ? -0.556 -6.118 -1.782 1.00 32.09 726 ARG A C 1
ATOM 1303 O O . ARG A 1 183 ? -1.579 -6.782 -1.667 1.00 36.30 726 ARG A O 1
ATOM 1311 N N . THR A 1 184 ? 0.594 -6.643 -2.186 1.00 30.32 727 THR A N 1
ATOM 1312 C CA . THR A 1 184 ? 0.660 -8.019 -2.676 1.00 32.68 727 THR A CA 1
ATOM 1313 C C . THR A 1 184 ? 0.809 -9.052 -1.571 1.00 37.12 727 THR A C 1
ATOM 1314 O O . THR A 1 184 ? 0.375 -10.193 -1.724 1.00 41.08 727 THR A O 1
ATOM 1318 N N . GLY A 1 185 ? 1.434 -8.654 -0.465 1.00 35.66 728 GLY A N 1
ATOM 1319 C CA . GLY A 1 185 ? 1.837 -9.599 0.559 1.00 33.85 728 GLY A CA 1
ATOM 1320 C C . GLY A 1 185 ? 3.232 -10.134 0.256 1.00 33.73 728 GLY A C 1
ATOM 1321 O O . GLY A 1 185 ? 3.795 -10.896 1.037 1.00 32.30 728 GLY A O 1
ATOM 1322 N N . LYS A 1 186 ? 3.791 -9.738 -0.884 1.00 33.08 729 LYS A N 1
ATOM 1323 C CA . LYS A 1 186 ? 5.099 -10.244 -1.308 1.00 35.29 729 LYS A CA 1
ATOM 1324 C C . LYS A 1 186 ? 6.140 -9.147 -1.531 1.00 34.56 729 LYS A C 1
ATOM 1325 O O . LYS A 1 186 ? 5.843 -8.085 -2.094 1.00 35.94 729 LYS A O 1
ATOM 1331 N N . ARG A 1 187 ? 7.356 -9.427 -1.073 1.00 32.37 730 ARG A N 1
ATOM 1332 C CA . ARG A 1 187 ? 8.495 -8.517 -1.177 1.00 30.37 730 ARG A CA 1
ATOM 1333 C C . ARG A 1 187 ? 8.769 -8.146 -2.629 1.00 30.62 730 ARG A C 1
ATOM 1334 O O . ARG A 1 187 ? 9.185 -8.974 -3.424 1.00 29.52 730 ARG A O 1
ATOM 1342 N N . ALA A 1 188 ? 8.519 -6.884 -2.961 1.00 33.77 731 ALA A N 1
ATOM 1343 C CA . ALA A 1 188 ? 8.655 -6.395 -4.335 1.00 37.94 731 ALA A CA 1
ATOM 1344 C C . ALA A 1 188 ? 10.102 -6.437 -4.795 1.00 43.79 731 ALA A C 1
ATOM 1345 O O . ALA A 1 188 ? 11.022 -6.326 -3.970 1.00 45.74 731 ALA A O 1
ATOM 1347 N N . ASP A 1 189 ? 10.302 -6.589 -6.104 1.00 44.69 732 ASP A N 1
ATOM 1348 C CA . ASP A 1 189 ? 11.648 -6.593 -6.673 1.00 45.94 732 ASP A CA 1
ATOM 1349 C C . ASP A 1 189 ? 12.269 -5.218 -6.464 1.00 43.88 732 ASP A C 1
ATOM 1350 O O . ASP A 1 189 ? 11.827 -4.240 -7.083 1.00 44.56 732 ASP A O 1
ATOM 1355 N N . GLU A 1 190 ? 13.286 -5.136 -5.600 1.00 39.21 733 GLU A N 1
ATOM 1356 C CA . GLU A 1 190 ? 13.915 -3.852 -5.296 1.00 34.59 733 GLU A CA 1
ATOM 1357 C C . GLU A 1 190 ? 14.426 -3.205 -6.567 1.00 35.97 733 GLU A C 1
ATOM 1358 O O . GLU A 1 190 ? 14.505 -1.990 -6.661 1.00 38.25 733 GLU A O 1
ATOM 1364 N N . SER A 1 191 ? 14.761 -4.0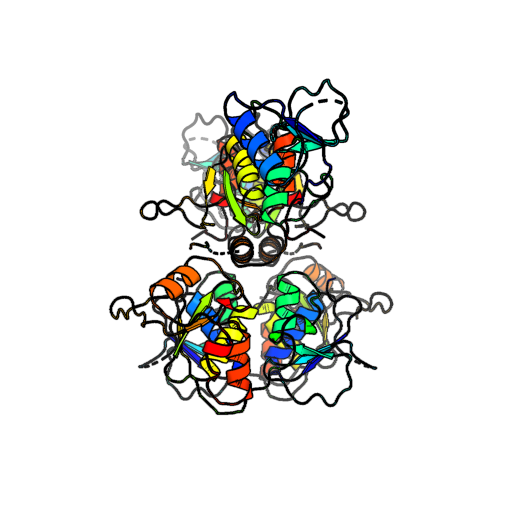18 -7.555 1.00 38.29 734 SER A N 1
ATOM 1365 C CA . SER A 1 191 ? 15.374 -3.497 -8.765 1.00 43.35 734 SER A CA 1
ATOM 1366 C C . SER A 1 191 ? 14.369 -2.830 -9.683 1.00 47.12 734 SER A C 1
ATOM 1367 O O . SER A 1 191 ? 14.751 -2.236 -10.688 1.00 51.14 734 SER A O 1
ATOM 1370 N N . HIS A 1 192 ? 13.090 -2.926 -9.348 1.00 46.81 735 HIS A N 1
ATOM 1371 C CA . HIS A 1 192 ? 12.068 -2.282 -10.165 1.00 49.79 735 HIS A CA 1
ATOM 1372 C C . HIS A 1 192 ? 11.661 -0.944 -9.578 1.00 48.77 735 HIS A C 1
ATOM 1373 O O . HIS A 1 192 ? 10.817 -0.246 -10.136 1.00 51.01 735 HIS A O 1
ATOM 1380 N N . PHE A 1 193 ? 12.271 -0.603 -8.447 1.00 46.25 736 PHE A N 1
ATOM 1381 C CA . PHE A 1 193 ? 11.892 0.571 -7.673 1.00 43.72 736 PHE A CA 1
ATOM 1382 C C . PHE A 1 193 ? 13.107 1.345 -7.166 1.00 43.66 736 PHE A C 1
ATOM 1383 O O . PHE A 1 193 ? 13.012 2.037 -6.147 1.00 43.43 736 PHE A O 1
ATOM 1391 N N . LEU A 1 194 ? 14.244 1.214 -7.852 1.00 43.67 737 LEU A N 1
ATOM 1392 C CA . LEU A 1 194 ? 15.466 1.923 -7.461 1.00 39.68 737 LEU A CA 1
ATOM 1393 C C . LEU A 1 194 ? 15.289 3.417 -7.647 1.00 41.41 737 LEU A C 1
ATOM 1394 O O . LEU A 1 194 ? 14.663 3.859 -8.617 1.00 40.49 737 LEU A O 1
ATOM 1399 N N . ILE A 1 195 ? 15.843 4.187 -6.713 1.00 44.84 738 ILE A N 1
ATOM 1400 C CA . ILE A 1 195 ? 15.726 5.645 -6.730 1.00 46.42 738 ILE A CA 1
ATOM 1401 C C . ILE A 1 195 ? 16.417 6.244 -7.949 1.00 49.64 738 ILE A C 1
ATOM 1402 O O . ILE A 1 195 ? 16.046 7.318 -8.410 1.00 50.48 738 ILE A O 1
ATOM 1407 N N . GLU A 1 196 ? 17.410 5.527 -8.470 1.00 52.81 739 GLU A N 1
ATOM 1408 C CA . GLU A 1 196 ? 18.147 5.938 -9.655 1.00 56.23 739 GLU A CA 1
ATOM 1409 C C . GLU A 1 196 ? 17.289 6.012 -10.930 1.00 58.25 739 GLU A C 1
ATOM 1410 O O . GLU A 1 196 ? 17.635 6.714 -11.873 1.00 60.11 739 GLU A O 1
ATOM 1416 N N . ASN A 1 197 ? 16.171 5.293 -10.961 1.00 59.56 740 ASN A N 1
ATOM 1417 C CA . ASN A 1 197 ? 15.349 5.221 -12.166 1.00 62.83 740 ASN A CA 1
ATOM 1418 C C . ASN A 1 197 ? 14.081 6.074 -12.105 1.00 64.69 740 ASN A C 1
ATOM 1419 O O . ASN A 1 197 ? 13.239 6.013 -12.999 1.00 65.48 740 ASN A O 1
ATOM 1424 N N . SER A 1 198 ? 13.947 6.865 -11.047 1.00 64.72 741 SER A N 1
ATOM 1425 C CA . SER A 1 198 ? 12.792 7.738 -10.881 1.00 65.64 741 SER A CA 1
ATOM 1426 C C . SER A 1 198 ? 13.132 9.199 -11.214 1.00 66.49 741 SER A C 1
ATOM 1427 O O . SER A 1 198 ? 12.594 9.781 -12.163 1.00 66.85 741 SER A O 1
ATOM 1430 N N . GLY B 1 8 ? 16.660 12.343 28.092 1.00 44.60 551 GLY B N 1
ATOM 1431 C CA . GLY B 1 8 ? 15.263 12.252 27.693 1.00 45.82 551 GLY B CA 1
ATOM 1432 C C . GLY B 1 8 ? 14.250 12.241 28.833 1.00 45.59 551 GLY B C 1
ATOM 1433 O O . GLY B 1 8 ? 14.572 11.885 29.966 1.00 47.55 551 GLY B O 1
ATOM 1434 N N . LEU B 1 9 ? 13.014 12.639 28.544 1.00 42.92 552 LEU B N 1
ATOM 1435 C CA . LEU B 1 9 ? 12.008 12.729 29.598 1.00 41.37 552 LEU B CA 1
ATOM 1436 C C . LEU B 1 9 ? 11.656 11.356 30.139 1.00 42.26 552 LEU B C 1
ATOM 1437 O O . LEU B 1 9 ? 11.519 11.185 31.346 1.00 47.10 552 LEU B O 1
ATOM 1442 N N . PHE B 1 10 ? 11.512 10.377 29.257 1.00 37.77 553 PHE B N 1
ATOM 1443 C CA . PHE B 1 10 ? 11.089 9.049 29.691 1.00 41.28 553 PHE B CA 1
ATOM 1444 C C . PHE B 1 10 ? 12.267 8.101 29.816 1.00 47.78 553 PHE B C 1
ATOM 1445 O O . PHE B 1 10 ? 12.098 6.879 29.778 1.00 46.59 553 PHE B O 1
ATOM 1453 N N . SER B 1 11 ? 13.457 8.678 29.965 1.00 52.03 554 SER B N 1
ATOM 1454 C CA . SER B 1 11 ? 14.696 7.918 29.973 1.00 54.07 554 SER B CA 1
ATOM 1455 C C . SER B 1 11 ? 14.730 7.023 31.200 1.00 54.04 554 SER B C 1
ATOM 1456 O O . SER B 1 11 ? 14.249 7.421 32.265 1.00 55.33 554 SER B O 1
ATOM 1459 N N . GLN B 1 12 ? 15.275 5.818 31.040 1.00 51.55 555 GLN B N 1
ATOM 1460 C CA . GLN B 1 12 ? 15.263 4.799 32.092 1.00 54.01 555 GLN B CA 1
ATOM 1461 C C . GLN B 1 12 ? 13.858 4.295 32.445 1.00 53.12 555 GLN B C 1
ATOM 1462 O O . GLN B 1 12 ? 13.653 3.702 33.503 1.00 53.60 555 GLN B O 1
ATOM 1468 N N . LYS B 1 13 ? 12.897 4.528 31.553 1.00 52.03 556 LYS B N 1
ATOM 1469 C CA . LYS B 1 13 ? 11.528 4.041 31.737 1.00 47.67 556 LYS B CA 1
ATOM 1470 C C . LYS B 1 13 ? 11.097 3.121 30.595 1.00 44.74 556 LYS B C 1
ATOM 1471 O O . LYS B 1 13 ? 11.427 3.352 29.424 1.00 43.29 556 LYS B O 1
ATOM 1477 N N . SER B 1 14 ? 10.350 2.080 30.952 1.00 42.70 557 SER B N 1
ATOM 1478 C CA . SER B 1 14 ? 9.866 1.083 29.997 1.00 39.96 557 SER B CA 1
ATOM 1479 C C . SER B 1 14 ? 8.336 1.062 29.941 1.00 33.45 557 SER B C 1
ATOM 1480 O O . SER B 1 14 ? 7.665 1.290 30.954 1.00 30.30 557 SER B O 1
ATOM 1483 N N . PHE B 1 15 ? 7.794 0.753 28.766 1.00 29.95 558 PHE B N 1
ATOM 1484 C CA . PHE B 1 15 ? 6.370 0.951 28.510 1.00 31.29 558 PHE B CA 1
ATOM 1485 C C . PHE B 1 15 ? 5.661 -0.226 27.805 1.00 32.17 558 PHE B C 1
ATOM 1486 O O . PHE B 1 15 ? 6.193 -0.846 26.878 1.00 30.81 558 PHE B O 1
ATOM 1494 N N . LEU B 1 16 ? 4.444 -0.517 28.246 1.00 33.05 559 LEU B N 1
ATOM 1495 C CA . LEU B 1 16 ? 3.540 -1.376 27.486 1.00 31.75 559 LEU B CA 1
ATOM 1496 C C . LEU B 1 16 ? 2.478 -0.471 26.893 1.00 30.89 559 LEU B C 1
ATOM 1497 O O . LEU B 1 16 ? 2.054 0.481 27.540 1.00 31.33 559 LEU B O 1
ATOM 1502 N N . VAL B 1 17 ? 2.060 -0.727 25.662 1.00 27.10 560 VAL B N 1
ATOM 1503 C CA . VAL B 1 17 ? 1.048 0.132 25.083 1.00 24.16 560 VAL B CA 1
ATOM 1504 C C . VAL B 1 17 ? -0.160 -0.703 24.729 1.00 26.96 560 VAL B C 1
ATOM 1505 O O . VAL B 1 17 ? -0.201 -1.359 23.699 1.00 29.79 560 VAL B O 1
ATOM 1509 N N . LEU B 1 18 ? -1.154 -0.656 25.601 1.00 25.79 561 LEU B N 1
ATOM 1510 C CA . LEU B 1 18 ? -2.242 -1.591 25.540 1.00 27.20 561 LEU B CA 1
ATOM 1511 C C . LEU B 1 18 ? -3.553 -0.899 25.320 1.00 28.55 561 LEU B C 1
ATOM 1512 O O . LEU B 1 18 ? -3.867 0.054 26.014 1.00 34.25 561 LEU B O 1
ATOM 1517 N N . GLY B 1 19 ? -4.335 -1.400 24.373 1.00 24.77 562 GLY B N 1
ATOM 1518 C CA . GLY B 1 19 ? -5.735 -1.053 24.308 1.00 20.03 562 GLY B CA 1
ATOM 1519 C C . GLY B 1 19 ? -6.128 -0.248 23.097 1.00 22.40 562 GLY B C 1
ATOM 1520 O O . GLY B 1 19 ? -7.302 0.076 22.940 1.00 28.56 562 GLY B O 1
ATOM 1521 N N . PHE B 1 20 ? -5.154 0.070 22.246 1.00 18.04 563 PHE B N 1
ATOM 1522 C CA . PHE B 1 20 ? -5.362 0.937 21.082 1.00 17.77 563 PHE B CA 1
ATOM 1523 C C . PHE B 1 20 ? -5.372 0.118 19.782 1.00 21.09 563 PHE B C 1
ATOM 1524 O O . PHE B 1 20 ? -4.974 -1.045 19.781 1.00 27.66 563 PHE B O 1
ATOM 1532 N N . SER B 1 21 ? -5.814 0.710 18.675 1.00 18.78 564 SER B N 1
ATOM 1533 C CA . SER B 1 21 ? -5.685 0.046 17.380 1.00 22.02 564 SER B CA 1
ATOM 1534 C C . SER B 1 21 ? -4.212 -0.103 16.991 1.00 28.98 564 SER B C 1
ATOM 1535 O O . SER B 1 21 ? -3.344 0.559 17.561 1.00 31.05 564 SER B O 1
ATOM 1538 N N . ASN B 1 22 ? -3.928 -0.962 16.015 1.00 30.44 565 ASN B N 1
ATOM 1539 C CA . ASN B 1 22 ? -2.567 -1.098 15.506 1.00 30.61 565 ASN B CA 1
ATOM 1540 C C . ASN B 1 22 ? -1.923 0.230 15.123 1.00 28.52 565 ASN B C 1
ATOM 1541 O O . ASN B 1 22 ? -0.847 0.546 15.606 1.00 26.95 565 ASN B O 1
ATOM 1546 N N . GLU B 1 23 ? -2.599 1.022 14.293 1.00 29.79 566 GLU B N 1
ATOM 1547 C CA . GLU B 1 23 ? -2.085 2.333 13.879 1.00 29.29 566 GLU B CA 1
ATOM 1548 C C . GLU B 1 23 ? -1.907 3.304 15.043 1.00 27.68 566 GLU B C 1
ATOM 1549 O O . GLU B 1 23 ? -0.882 3.993 15.143 1.00 23.01 566 GLU B O 1
ATOM 1555 N N . ASN B 1 24 ? -2.893 3.348 15.933 1.00 28.17 567 ASN B N 1
ATOM 1556 C CA . ASN B 1 24 ? -2.791 4.219 17.091 1.00 27.84 567 ASN B CA 1
ATOM 1557 C C . ASN B 1 24 ? -1.593 3.883 17.994 1.00 30.35 567 ASN B C 1
ATOM 1558 O O . ASN B 1 24 ? -0.822 4.765 18.372 1.00 32.25 567 ASN B O 1
ATOM 1563 N N . GLU B 1 25 ? -1.408 2.605 18.319 1.00 33.05 568 GLU B N 1
ATOM 1564 C CA . GLU B 1 25 ? -0.292 2.213 19.186 1.00 30.11 568 GLU B CA 1
ATOM 1565 C C . GLU B 1 25 ? 1.090 2.364 18.525 1.00 25.99 568 GLU B C 1
ATOM 1566 O O . GLU B 1 25 ? 2.068 2.665 19.197 1.00 26.62 568 GLU B O 1
ATOM 1572 N N . SER B 1 26 ? 1.172 2.167 17.215 1.00 21.55 569 SER B N 1
ATOM 1573 C CA . SER B 1 26 ? 2.388 2.488 16.505 1.00 24.24 569 SER B CA 1
ATOM 1574 C C . SER B 1 26 ? 2.753 3.949 16.733 1.00 34.28 569 SER B C 1
ATOM 1575 O O . SER B 1 26 ? 3.898 4.258 17.054 1.00 40.57 569 SER B O 1
ATOM 1578 N N . ASN B 1 27 ? 1.783 4.852 16.588 1.00 35.86 570 ASN B N 1
ATOM 1579 C CA . ASN B 1 27 ? 2.040 6.278 16.796 1.00 33.02 570 ASN B CA 1
ATOM 1580 C C . ASN B 1 27 ? 2.480 6.552 18.225 1.00 29.05 570 ASN B C 1
ATOM 1581 O O . ASN B 1 27 ? 3.528 7.196 18.456 1.00 26.70 570 ASN B O 1
ATOM 1586 N N . ILE B 1 28 ? 1.680 6.070 19.178 1.00 22.86 571 ILE B N 1
ATOM 1587 C CA . ILE B 1 28 ? 1.983 6.273 20.587 1.00 18.49 571 ILE B CA 1
ATOM 1588 C C . ILE B 1 28 ? 3.363 5.747 20.953 1.00 26.31 571 ILE B C 1
ATOM 1589 O O . ILE B 1 28 ? 4.132 6.446 21.611 1.00 31.39 571 ILE B O 1
ATOM 1594 N N . ALA B 1 29 ? 3.679 4.527 20.511 1.00 26.43 572 ALA B N 1
ATOM 1595 C CA . ALA B 1 29 ? 4.977 3.916 20.770 1.00 24.55 572 ALA B CA 1
ATOM 1596 C C . ALA B 1 29 ? 6.098 4.787 20.238 1.00 32.16 572 ALA B C 1
ATOM 1597 O O . ALA B 1 29 ? 7.069 5.042 20.945 1.00 36.25 572 ALA B O 1
ATOM 1599 N N . ASN B 1 30 ? 5.967 5.260 19.001 1.00 35.29 573 ASN B N 1
ATOM 1600 C CA . ASN B 1 30 ? 6.977 6.158 18.435 1.00 40.99 573 ASN B CA 1
ATOM 1601 C C . ASN B 1 30 ? 7.203 7.426 19.271 1.00 42.60 573 ASN B C 1
ATOM 1602 O O . ASN B 1 30 ? 8.328 7.861 19.450 1.00 44.05 573 ASN B O 1
ATOM 1607 N N . ILE B 1 31 ? 6.128 7.999 19.794 1.00 43.40 574 ILE B N 1
ATOM 1608 C CA . ILE B 1 31 ? 6.200 9.191 20.639 1.00 42.41 574 ILE B CA 1
ATOM 1609 C C . ILE B 1 31 ? 6.999 8.917 21.923 1.00 40.86 574 ILE B C 1
ATOM 1610 O O . ILE B 1 31 ? 7.830 9.732 22.341 1.00 41.97 574 ILE B O 1
ATOM 1615 N N . ILE B 1 32 ? 6.741 7.767 22.543 1.00 37.38 575 ILE B N 1
ATOM 1616 C CA . ILE B 1 32 ? 7.458 7.354 23.747 1.00 37.11 575 ILE B CA 1
ATOM 1617 C C . ILE B 1 32 ? 8.943 7.181 23.449 1.00 38.88 575 ILE B C 1
ATOM 1618 O O . ILE B 1 32 ? 9.792 7.671 24.193 1.00 39.86 575 ILE B O 1
ATOM 1623 N N . LYS B 1 33 ? 9.240 6.485 22.353 1.00 39.90 576 LYS B N 1
ATOM 1624 C CA . LYS B 1 33 ? 10.618 6.318 21.882 1.00 44.49 576 LYS B CA 1
ATOM 1625 C C . LYS B 1 33 ? 11.285 7.662 21.619 1.00 50.30 576 LYS B C 1
ATOM 1626 O O . LYS B 1 33 ? 12.443 7.853 21.970 1.00 52.65 576 LYS B O 1
ATOM 1632 N N . GLU B 1 34 ? 10.543 8.596 21.020 1.00 51.26 577 GLU B N 1
ATOM 1633 C CA . GLU B 1 34 ? 11.076 9.907 20.680 1.00 51.08 577 GLU B CA 1
ATOM 1634 C C . GLU B 1 34 ? 11.363 10.709 21.924 1.00 49.68 577 GLU B C 1
ATOM 1635 O O . GLU B 1 34 ? 11.977 11.771 21.852 1.00 52.63 577 GLU B O 1
ATOM 1641 N N . ASN B 1 35 ? 10.898 10.208 23.064 1.00 45.78 578 ASN B N 1
ATOM 1642 C CA . ASN B 1 35 ? 11.100 10.875 24.351 1.00 41.31 578 ASN B CA 1
ATOM 1643 C C . ASN B 1 35 ? 11.960 10.039 25.309 1.00 41.69 578 ASN B C 1
ATOM 1644 O O . ASN B 1 35 ? 11.943 10.235 26.534 1.00 39.67 578 ASN B O 1
ATOM 1649 N N . ALA B 1 36 ? 12.688 9.095 24.709 1.00 42.28 579 ALA B N 1
ATOM 1650 C CA . ALA B 1 36 ? 13.711 8.277 25.362 1.00 43.85 579 ALA B CA 1
ATOM 1651 C C . ALA B 1 36 ? 13.180 7.075 26.126 1.00 44.95 579 ALA B C 1
ATOM 1652 O O . ALA B 1 36 ? 13.943 6.402 26.831 1.00 50.03 579 ALA B O 1
ATOM 1654 N N . GLY B 1 37 ? 11.897 6.776 25.957 1.00 37.87 580 GLY B N 1
ATOM 1655 C CA . GLY B 1 37 ? 11.314 5.624 26.620 1.00 35.06 580 GLY B CA 1
ATOM 1656 C C . GLY B 1 37 ? 11.515 4.323 25.858 1.00 37.39 580 GLY B C 1
ATOM 1657 O O . GLY B 1 37 ? 11.719 4.328 24.640 1.00 39.26 580 GLY B O 1
ATOM 1658 N N . LYS B 1 38 ? 11.455 3.198 26.563 1.00 36.44 581 LYS B N 1
ATOM 1659 C CA . LYS B 1 38 ? 11.602 1.908 25.897 1.00 40.41 581 LYS B CA 1
ATOM 1660 C C . LYS B 1 38 ? 10.296 1.132 25.865 1.00 39.69 581 LYS B C 1
ATOM 1661 O O . LYS B 1 38 ? 9.511 1.176 26.811 1.00 39.74 581 LYS B O 1
ATOM 1667 N N . ILE B 1 39 ? 10.073 0.408 24.777 1.00 37.50 582 ILE B N 1
ATOM 1668 C CA . ILE B 1 39 ? 8.891 -0.421 24.682 1.00 38.30 582 ILE B CA 1
ATOM 1669 C C . ILE B 1 39 ? 9.225 -1.897 24.944 1.00 44.32 582 ILE B C 1
ATOM 1670 O O . ILE B 1 39 ? 10.106 -2.459 24.296 1.00 47.60 582 ILE B O 1
ATOM 1675 N N . MET B 1 40 ? 8.527 -2.518 25.895 1.00 47.13 583 MET B N 1
ATOM 1676 C CA . MET B 1 40 ? 8.700 -3.954 26.152 1.00 51.55 583 MET B CA 1
ATOM 1677 C C . MET B 1 40 ? 7.706 -4.823 25.372 1.00 52.96 583 MET B C 1
ATOM 1678 O O . MET B 1 40 ? 6.484 -4.604 25.423 1.00 52.38 583 MET B O 1
ATOM 1683 N N . THR B 1 46 ? 10.505 -9.021 31.798 1.00 82.56 589 THR B N 1
ATOM 1684 C CA . THR B 1 46 ? 10.490 -8.247 33.047 1.00 84.51 589 THR B CA 1
ATOM 1685 C C . THR B 1 46 ? 9.313 -7.246 33.191 1.00 64.79 589 THR B C 1
ATOM 1686 O O . THR B 1 46 ? 8.457 -7.126 32.304 1.00 62.53 589 THR B O 1
ATOM 1690 N N . VAL B 1 47 ? 9.288 -6.550 34.329 1.00 62.80 590 VAL B N 1
ATOM 1691 C CA . VAL B 1 47 ? 8.226 -5.602 34.680 1.00 60.93 590 VAL B CA 1
ATOM 1692 C C . VAL B 1 47 ? 8.431 -4.207 34.075 1.00 59.90 590 VAL B C 1
ATOM 1693 O O . VAL B 1 47 ? 9.489 -3.587 34.250 1.00 63.15 590 VAL B O 1
ATOM 1697 N N . ALA B 1 48 ? 7.414 -3.712 33.371 1.00 53.40 591 ALA B N 1
ATOM 1698 C CA . ALA B 1 48 ? 7.483 -2.393 32.756 1.00 45.69 591 ALA B CA 1
ATOM 1699 C C . ALA B 1 48 ? 7.045 -1.343 33.753 1.00 42.28 591 ALA B C 1
ATOM 1700 O O . ALA B 1 48 ? 6.163 -1.594 34.565 1.00 42.51 591 ALA B O 1
ATOM 1702 N N . ASP B 1 49 ? 7.657 -0.166 33.699 1.00 42.77 592 ASP B N 1
ATOM 1703 C CA . ASP B 1 49 ? 7.274 0.906 34.613 1.00 47.06 592 ASP B CA 1
ATOM 1704 C C . ASP B 1 49 ? 5.839 1.362 34.388 1.00 48.16 592 ASP B C 1
ATOM 1705 O O . ASP B 1 49 ? 5.112 1.668 35.336 1.00 49.48 592 ASP B O 1
ATOM 1710 N N . TYR B 1 50 ? 5.443 1.405 33.121 1.00 45.57 593 TYR B N 1
ATOM 1711 C CA . TYR B 1 50 ? 4.159 1.954 32.738 1.00 38.57 593 TYR B CA 1
ATOM 1712 C C . TYR B 1 50 ? 3.433 1.083 31.728 1.00 35.07 593 TYR B C 1
ATOM 1713 O O . TYR B 1 50 ? 4.040 0.521 30.808 1.00 34.61 593 TYR B O 1
ATOM 1722 N N . ALA B 1 51 ? 2.123 0.981 31.915 1.00 31.97 594 ALA B N 1
ATOM 1723 C CA . ALA B 1 51 ? 1.233 0.486 30.872 1.00 29.34 594 ALA B CA 1
ATOM 1724 C C . ALA B 1 51 ? 0.310 1.617 30.415 1.00 22.56 594 ALA B C 1
ATOM 1725 O O . ALA B 1 51 ? -0.550 2.043 31.153 1.00 23.56 594 ALA B O 1
ATOM 1727 N N . VAL B 1 52 ? 0.491 2.096 29.196 1.00 19.78 595 VAL B N 1
ATOM 1728 C CA . VAL B 1 52 ? -0.305 3.201 28.703 1.00 24.90 595 VAL B CA 1
ATOM 1729 C C . VAL B 1 52 ? -1.579 2.631 28.153 1.00 30.57 595 VAL B C 1
ATOM 1730 O O . VAL B 1 52 ? -1.528 1.749 27.301 1.00 37.07 595 VAL B O 1
ATOM 1734 N N . VAL B 1 53 ? -2.717 3.130 28.636 1.00 27.55 596 VAL B N 1
ATOM 1735 C CA . VAL B 1 53 ? -4.021 2.604 28.250 1.00 24.88 596 VAL B CA 1
ATOM 1736 C C . VAL B 1 53 ? -4.927 3.770 27.903 1.00 25.96 596 VAL B C 1
ATOM 1737 O O . VAL B 1 53 ? -4.605 4.915 28.247 1.00 25.47 596 VAL B O 1
ATOM 1741 N N . PRO B 1 54 ? -6.065 3.499 27.218 1.00 22.32 597 PRO B N 1
ATOM 1742 C CA . PRO B 1 54 ? -6.961 4.596 26.844 1.00 15.95 597 PRO B CA 1
ATOM 1743 C C . PRO B 1 54 ? -7.583 5.185 28.082 1.00 16.21 597 PRO B C 1
ATOM 1744 O O . PRO B 1 54 ? -7.457 4.577 29.140 1.00 14.53 597 PRO B O 1
ATOM 1748 N N . LEU B 1 55 ? -8.246 6.334 27.963 1.00 19.75 598 LEU B N 1
ATOM 1749 C CA . LEU B 1 55 ? -8.736 7.041 29.146 1.00 22.22 598 LEU B CA 1
ATOM 1750 C C . LEU B 1 55 ? -9.669 6.199 29.994 1.00 25.81 598 LEU B C 1
ATOM 1751 O O . LEU B 1 55 ? -9.577 6.210 31.226 1.00 27.57 598 LEU B O 1
ATOM 1756 N N . LEU B 1 56 ? -10.569 5.481 29.325 1.00 26.41 599 LEU B N 1
ATOM 1757 C CA . LEU B 1 56 ? -11.537 4.621 30.005 1.00 27.29 599 LEU B CA 1
ATOM 1758 C C . LEU B 1 56 ? -10.946 3.301 30.535 1.00 26.44 599 LEU B C 1
ATOM 1759 O O . LEU B 1 56 ? -11.530 2.665 31.398 1.00 30.87 599 LEU B O 1
ATOM 1764 N N . GLY B 1 57 ? -9.775 2.923 30.030 1.00 20.62 600 GLY B N 1
ATOM 1765 C CA . GLY B 1 57 ? -9.015 1.821 30.570 1.00 15.98 600 GLY B CA 1
ATOM 1766 C C . GLY B 1 57 ? -9.200 0.588 29.714 1.00 18.74 600 GLY B C 1
ATOM 1767 O O . GLY B 1 57 ? -9.995 0.593 28.761 1.00 19.08 600 GLY B O 1
ATOM 1768 N N . CYS B 1 58 ? -8.462 -0.469 30.052 1.00 18.17 601 CYS B N 1
ATOM 1769 C CA . CYS B 1 58 ? -8.611 -1.753 29.385 1.00 23.21 601 CYS B CA 1
ATOM 1770 C C . CYS B 1 58 ? -7.975 -2.842 30.226 1.00 28.28 601 CYS B C 1
ATOM 1771 O O . CYS B 1 58 ? -7.326 -2.546 31.233 1.00 32.61 601 CYS B O 1
ATOM 1774 N N . GLU B 1 59 ? -8.190 -4.097 29.828 1.00 27.95 602 GLU B N 1
ATOM 1775 C CA . GLU B 1 59 ? -7.603 -5.233 30.521 1.00 30.22 602 GLU B CA 1
ATOM 1776 C C . GLU B 1 59 ? -6.096 -5.114 30.453 1.00 31.82 602 GLU B C 1
ATOM 1777 O O . GLU B 1 59 ? -5.535 -4.950 29.365 1.00 30.50 602 GLU B O 1
ATOM 1783 N N . VAL B 1 60 ? -5.445 -5.173 31.610 1.00 33.32 603 VAL B N 1
ATOM 1784 C CA . VAL B 1 60 ? -3.992 -5.237 31.664 1.00 37.54 603 VAL B CA 1
ATOM 1785 C C . VAL B 1 60 ? -3.605 -6.492 32.436 1.00 42.03 603 VAL B C 1
ATOM 1786 O O . VAL B 1 60 ? -3.510 -6.463 33.662 1.00 44.21 603 VAL B O 1
ATOM 1790 N N . GLU B 1 61 ? -3.401 -7.606 31.742 1.00 44.36 604 GLU B N 1
ATOM 1791 C CA . GLU B 1 61 ? -3.032 -8.822 32.459 1.00 52.29 604 GLU B CA 1
ATOM 1792 C C . GLU B 1 61 ? -1.551 -8.842 32.875 1.00 53.39 604 GLU B C 1
ATOM 1793 O O . GLU B 1 61 ? -1.208 -9.375 33.940 1.00 57.18 604 GLU B O 1
ATOM 1799 N N . ALA B 1 62 ? -0.687 -8.249 32.054 1.00 47.65 605 ALA B N 1
ATOM 1800 C CA . ALA B 1 62 ? 0.712 -8.092 32.426 1.00 45.07 605 ALA B CA 1
ATOM 1801 C C . ALA B 1 62 ? 0.811 -7.336 33.741 1.00 50.61 605 ALA B C 1
ATOM 1802 O O . ALA B 1 62 ? -0.103 -6.585 34.103 1.00 52.94 605 ALA B O 1
ATOM 1804 N N . THR B 1 63 ? 1.910 -7.539 34.463 1.00 53.11 606 THR B N 1
ATOM 1805 C CA . THR B 1 63 ? 2.145 -6.815 35.712 1.00 54.71 606 THR B CA 1
ATOM 1806 C C . THR B 1 63 ? 3.061 -5.629 35.451 1.00 50.93 606 THR B C 1
ATOM 1807 O O . THR B 1 63 ? 4.148 -5.796 34.900 1.00 52.23 606 THR B O 1
ATOM 1811 N N . VAL B 1 64 ? 2.619 -4.434 35.841 1.00 45.22 607 VAL B N 1
ATOM 1812 C CA . VAL B 1 64 ? 3.387 -3.219 35.595 1.00 41.15 607 VAL B CA 1
ATOM 1813 C C . VAL B 1 64 ? 3.413 -2.353 36.844 1.00 45.17 607 VAL B C 1
ATOM 1814 O O . VAL B 1 64 ? 2.610 -2.552 37.754 1.00 49.78 607 VAL B O 1
ATOM 1818 N N . GLY B 1 65 ? 4.329 -1.389 36.883 1.00 44.29 608 GLY B N 1
ATOM 1819 C CA . GLY B 1 65 ? 4.401 -0.452 37.993 1.00 46.88 608 GLY B CA 1
ATOM 1820 C C . GLY B 1 65 ? 3.074 0.247 38.243 1.00 48.15 608 GLY B C 1
ATOM 1821 O O . GLY B 1 65 ? 2.421 0.044 39.266 1.00 49.19 608 GLY B O 1
ATOM 1822 N N . GLU B 1 66 ? 2.664 1.080 37.303 1.00 48.60 609 GLU B N 1
ATOM 1823 C CA . GLU B 1 66 ? 1.311 1.609 37.347 1.00 52.14 609 GLU B CA 1
ATOM 1824 C C . GLU B 1 66 ? 0.698 1.801 35.964 1.00 48.61 609 GLU B C 1
ATOM 1825 O O . GLU B 1 66 ? 1.397 2.021 34.970 1.00 48.85 609 GLU B O 1
ATOM 1831 N N . VAL B 1 67 ? -0.624 1.693 35.917 1.00 42.48 610 VAL B N 1
ATOM 1832 C CA . VAL B 1 67 ? -1.372 1.869 34.687 1.00 35.06 610 VAL B CA 1
ATOM 1833 C C . VAL B 1 67 ? -1.739 3.335 34.552 1.00 31.46 610 VAL B C 1
ATOM 1834 O O . VAL B 1 67 ? -2.260 3.934 35.492 1.00 33.60 610 VAL B O 1
ATOM 1838 N N . VAL B 1 68 ? -1.431 3.911 33.391 1.00 27.80 611 VAL B N 1
ATOM 1839 C CA . VAL B 1 68 ? -1.569 5.346 33.153 1.00 24.66 611 VAL B CA 1
ATOM 1840 C C . VAL B 1 68 ? -2.256 5.582 31.819 1.00 23.59 611 VAL B C 1
ATOM 1841 O O . VAL B 1 68 ? -2.265 4.689 30.957 1.00 25.09 611 VAL B O 1
ATOM 1845 N N . THR B 1 69 ? -2.811 6.780 31.630 1.00 17.82 612 THR B N 1
ATOM 1846 C CA . THR B 1 69 ? -3.558 7.062 30.413 1.00 16.78 612 THR B CA 1
ATOM 1847 C C . THR B 1 69 ? -2.730 7.741 29.326 1.00 21.74 612 THR B C 1
ATOM 1848 O O . THR B 1 69 ? -1.640 8.249 29.586 1.00 26.22 612 THR B O 1
ATOM 1852 N N . ASN B 1 70 ? -3.264 7.743 28.106 1.00 22.11 613 ASN B N 1
ATOM 1853 C CA . ASN B 1 70 ? -2.687 8.517 27.029 1.00 23.84 613 ASN B CA 1
ATOM 1854 C C . ASN B 1 70 ? -2.733 9.996 27.381 1.00 32.29 613 ASN B C 1
ATOM 1855 O O . ASN B 1 70 ? -1.914 10.778 26.906 1.00 39.95 613 ASN B O 1
ATOM 1860 N N . THR B 1 71 ? -3.702 10.379 28.211 1.00 28.92 614 THR B N 1
ATOM 1861 C CA . THR B 1 71 ? -3.821 11.755 28.670 1.00 25.36 614 THR B CA 1
ATOM 1862 C C . THR B 1 71 ? -2.638 12.100 29.582 1.00 25.33 614 THR B C 1
ATOM 1863 O O . THR B 1 71 ? -2.150 13.220 29.601 1.00 22.98 614 THR B O 1
ATOM 1867 N N . TRP B 1 72 ? -2.182 11.122 30.345 1.00 27.98 615 TRP B N 1
ATOM 1868 C CA . TRP B 1 72 ? -0.987 11.296 31.149 1.00 31.23 615 TRP B CA 1
ATOM 1869 C C . TRP B 1 72 ? 0.194 11.431 30.217 1.00 32.59 615 TRP B C 1
ATOM 1870 O O . TRP B 1 72 ? 0.921 12.418 30.256 1.00 35.12 615 TRP B O 1
ATOM 1881 N N . LEU B 1 73 ? 0.362 10.437 29.354 1.00 30.88 616 LEU B N 1
ATOM 1882 C CA . LEU B 1 73 ? 1.466 10.434 28.407 1.00 27.71 616 LEU B CA 1
ATOM 1883 C C . LEU B 1 73 ? 1.644 11.787 27.708 1.00 27.54 616 LEU B C 1
ATOM 1884 O O . LEU B 1 73 ? 2.708 12.378 27.745 1.00 31.85 616 LEU B O 1
ATOM 1889 N N . VAL B 1 74 ? 0.577 12.276 27.102 1.00 25.67 617 VAL B N 1
ATOM 1890 C CA . VAL B 1 74 ? 0.634 13.455 26.265 1.00 25.67 617 VAL B CA 1
ATOM 1891 C C . VAL B 1 74 ? 0.848 14.749 27.051 1.00 28.82 617 VAL B C 1
ATOM 1892 O O . VAL B 1 74 ? 1.611 15.620 26.650 1.00 32.75 617 VAL B O 1
ATOM 1896 N N . THR B 1 75 ? 0.170 14.862 28.177 1.00 28.62 618 THR B N 1
ATOM 1897 C CA . THR B 1 75 ? 0.380 15.968 29.077 1.00 27.65 618 THR B CA 1
ATOM 1898 C C . THR B 1 75 ? 1.850 15.997 29.475 1.00 29.07 618 THR B C 1
ATOM 1899 O O . THR B 1 75 ? 2.510 17.025 29.343 1.00 30.38 618 THR B O 1
ATOM 1903 N N . CYS B 1 76 ? 2.362 14.857 29.934 1.00 31.68 619 CYS B N 1
ATOM 1904 C CA . CYS B 1 76 ? 3.757 14.732 30.382 1.00 29.72 619 CYS B CA 1
ATOM 1905 C C . CYS B 1 76 ? 4.707 15.256 29.328 1.00 31.67 619 CYS B C 1
ATOM 1906 O O . CYS B 1 76 ? 5.629 16.014 29.612 1.00 31.84 619 CYS B O 1
ATOM 1909 N N . ILE B 1 77 ? 4.456 14.849 28.099 1.00 30.23 620 ILE B N 1
ATOM 1910 C CA . ILE B 1 77 ? 5.252 15.287 26.987 1.00 31.59 620 ILE B CA 1
ATOM 1911 C C . ILE B 1 77 ? 5.067 16.765 26.697 1.00 39.53 620 ILE B C 1
ATOM 1912 O O . ILE B 1 77 ? 6.048 17.497 26.622 1.00 43.14 620 ILE B O 1
ATOM 1917 N N . ASP B 1 78 ? 3.816 17.206 26.564 1.00 42.22 621 ASP B N 1
ATOM 1918 C CA . ASP B 1 78 ? 3.515 18.613 26.307 1.00 42.77 621 ASP B CA 1
ATOM 1919 C C . ASP B 1 78 ? 4.205 19.581 27.284 1.00 46.62 621 ASP B C 1
ATOM 1920 O O . ASP B 1 78 ? 4.583 20.700 26.911 1.00 49.42 621 ASP B O 1
ATOM 1925 N N . TYR B 1 79 ? 4.383 19.152 28.528 1.00 46.83 622 TYR B N 1
ATOM 1926 C CA . TYR B 1 79 ? 4.924 20.038 29.552 1.00 50.35 622 TYR B CA 1
ATOM 1927 C C . TYR B 1 79 ? 6.333 19.636 29.978 1.00 52.65 622 TYR B C 1
ATOM 1928 O O . TYR B 1 79 ? 6.870 20.163 30.957 1.00 52.76 622 TYR B O 1
ATOM 1937 N N . GLN B 1 80 ? 6.918 18.712 29.207 1.00 53.19 623 GLN B N 1
ATOM 1938 C CA . GLN B 1 80 ? 8.217 18.088 29.482 1.00 49.42 623 GLN B CA 1
ATOM 1939 C C . GLN B 1 80 ? 8.445 17.822 30.965 1.00 46.26 623 GLN B C 1
ATOM 1940 O O . GLN B 1 80 ? 9.550 18.017 31.482 1.00 50.43 623 GLN B O 1
ATOM 1946 N N . THR B 1 81 ? 7.389 17.364 31.632 1.00 41.61 624 THR B N 1
ATOM 1947 C CA . THR B 1 81 ? 7.412 17.053 33.058 1.00 42.62 624 THR B CA 1
ATOM 1948 C C . THR B 1 81 ? 6.824 15.666 33.341 1.00 42.90 624 THR B C 1
ATOM 1949 O O . THR B 1 81 ? 5.798 15.285 32.779 1.00 41.03 624 THR B O 1
ATOM 1953 N N . LEU B 1 82 ? 7.485 14.904 34.204 1.00 45.69 625 LEU B N 1
ATOM 1954 C CA . LEU B 1 82 ? 7.023 13.570 34.530 1.00 44.32 625 LEU B CA 1
ATOM 1955 C C . LEU B 1 82 ? 6.089 13.684 35.721 1.00 46.87 625 LEU B C 1
ATOM 1956 O O . LEU B 1 82 ? 6.482 13.419 36.860 1.00 50.48 625 LEU B O 1
ATOM 1961 N N . PHE B 1 83 ? 4.850 14.089 35.446 1.00 44.35 626 PHE B N 1
ATOM 1962 C CA . PHE B 1 83 ? 3.847 14.270 36.487 1.00 41.12 626 PHE B CA 1
ATOM 1963 C C . PHE B 1 83 ? 3.575 12.948 37.166 1.00 42.95 626 PHE B C 1
ATOM 1964 O O . PHE B 1 83 ? 3.547 11.924 36.519 1.00 44.98 626 PHE B O 1
ATOM 1972 N N . ASP B 1 84 ? 3.383 12.968 38.476 1.00 44.88 627 ASP B N 1
ATOM 1973 C CA . ASP B 1 84 ? 2.986 11.766 39.192 1.00 45.47 627 ASP B CA 1
ATOM 1974 C C . ASP B 1 84 ? 1.540 11.469 38.845 1.00 47.56 627 ASP B C 1
ATOM 1975 O O . ASP B 1 84 ? 0.647 12.245 39.191 1.00 51.35 627 ASP B O 1
ATOM 1980 N N . PRO B 1 85 ? 1.298 10.336 38.171 1.00 45.93 628 PRO B N 1
ATOM 1981 C CA . PRO B 1 85 ? -0.020 9.894 37.693 1.00 43.58 628 PRO B CA 1
ATOM 1982 C C . PRO B 1 85 ? -1.164 10.092 38.694 1.00 43.51 628 PRO B C 1
ATOM 1983 O O . PRO B 1 85 ? -2.329 10.210 38.294 1.00 41.87 628 PRO B O 1
ATOM 1987 N N . LYS B 1 86 ? -0.840 10.115 39.983 1.00 44.31 629 LYS B N 1
ATOM 1988 C CA . LYS B 1 86 ? -1.861 10.309 41.009 1.00 43.62 629 LYS B CA 1
ATOM 1989 C C . LYS B 1 86 ? -2.244 11.793 41.196 1.00 42.00 629 LYS B C 1
ATOM 1990 O O . LYS B 1 86 ? -3.144 12.117 41.955 1.00 40.72 629 LYS B O 1
ATOM 1996 N N . SER B 1 87 ? -1.577 12.686 40.477 1.00 42.38 630 SER B N 1
ATOM 1997 C CA . SER B 1 87 ? -1.810 14.113 40.662 1.00 44.73 630 SER B CA 1
ATOM 1998 C C . SER B 1 87 ? -3.000 14.622 39.854 1.00 45.55 630 SER B C 1
ATOM 1999 O O . SER B 1 87 ? -3.335 15.801 39.903 1.00 47.29 630 SER B O 1
ATOM 2002 N N . ASN B 1 88 ? -3.632 13.733 39.102 1.00 44.81 631 ASN B N 1
ATOM 2003 C CA . ASN B 1 88 ? -4.770 14.112 38.265 1.00 40.92 631 ASN B CA 1
ATOM 2004 C C . ASN B 1 88 ? -5.530 12.859 37.896 1.00 36.58 631 ASN B C 1
ATOM 2005 O O . ASN B 1 88 ? -4.962 11.920 37.347 1.00 35.03 631 ASN B O 1
ATOM 2010 N N . PRO B 1 89 ? -6.831 12.842 38.195 1.00 36.54 632 PRO B N 1
ATOM 2011 C CA . PRO B 1 89 ? -7.640 11.643 37.981 1.00 33.23 632 PRO B CA 1
ATOM 2012 C C . PRO B 1 89 ? -7.692 11.242 36.515 1.00 34.14 632 PRO B C 1
ATOM 2013 O O . PRO B 1 89 ? -7.966 10.079 36.224 1.00 37.26 632 PRO B O 1
ATOM 2017 N N . LEU B 1 90 ? -7.403 12.170 35.606 1.00 32.98 633 LEU B N 1
ATOM 2018 C CA . LEU B 1 90 ? -7.352 11.830 34.182 1.00 30.83 633 LEU B CA 1
ATOM 2019 C C . LEU B 1 90 ? -6.097 11.045 33.789 1.00 30.58 633 LEU B C 1
ATOM 2020 O O . LEU B 1 90 ? -6.025 10.495 32.692 1.00 30.83 633 LEU B O 1
ATOM 2025 N N . PHE B 1 91 ? -5.117 10.989 34.682 1.00 31.45 634 PHE B N 1
ATOM 2026 C CA . PHE B 1 91 ? -3.853 10.319 34.381 1.00 34.57 634 PHE B CA 1
ATOM 2027 C C . PHE B 1 91 ? -3.953 8.795 34.516 1.00 34.18 634 PHE B C 1
ATOM 2028 O O . PHE B 1 91 ? -3.164 8.050 33.939 1.00 36.75 634 PHE B O 1
ATOM 2036 N N . THR B 1 92 ? -4.927 8.333 35.283 1.00 31.99 635 THR B N 1
ATOM 2037 C CA . THR B 1 92 ? -5.186 6.903 35.392 1.00 32.07 635 THR B CA 1
ATOM 2038 C C . THR B 1 92 ? -6.630 6.581 34.941 1.00 32.44 635 THR B C 1
ATOM 2039 O O . THR B 1 92 ? -7.464 7.475 34.882 1.00 31.19 635 THR B O 1
ATOM 2043 N N . PRO B 1 93 ? -6.918 5.311 34.589 1.00 32.58 636 PRO B N 1
ATOM 2044 C CA . PRO B 1 93 ? -8.234 5.029 34.006 1.00 27.71 636 PRO B CA 1
ATOM 2045 C C . PRO B 1 93 ? -9.361 5.616 34.806 1.00 22.64 636 PRO B C 1
ATOM 2046 O O . PRO B 1 93 ? -9.349 5.562 36.028 1.00 23.98 636 PRO B O 1
ATOM 2050 N N . VAL B 1 94 ? -10.313 6.194 34.096 1.00 21.34 637 VAL B N 1
ATOM 2051 C CA . VAL B 1 94 ? -11.453 6.872 34.703 1.00 22.99 637 VAL B CA 1
ATOM 2052 C C . VAL B 1 94 ? -12.701 5.984 34.623 1.00 26.65 637 VAL B C 1
ATOM 2053 O O . VAL B 1 94 ? -13.162 5.658 33.534 1.00 31.29 637 VAL B O 1
ATOM 2057 N N . PRO B 1 95 ? -13.237 5.570 35.776 1.00 22.18 638 PRO B N 1
ATOM 2058 C CA . PRO B 1 95 ? -14.401 4.689 35.753 1.00 25.95 638 PRO B CA 1
ATOM 2059 C C . PRO B 1 95 ? -15.663 5.408 35.281 1.00 31.24 638 PRO B C 1
ATOM 2060 O O . PRO B 1 95 ? -16.045 6.445 35.824 1.00 33.21 638 PRO B O 1
ATOM 2064 N N . VAL B 1 96 ? -16.295 4.857 34.252 1.00 36.03 639 VAL B N 1
ATOM 2065 C CA . VAL B 1 96 ? -17.533 5.402 33.706 1.00 37.26 639 VAL B CA 1
ATOM 2066 C C . VAL B 1 96 ? -18.571 4.293 33.685 1.00 38.06 639 VAL B C 1
ATOM 2067 O O . VAL B 1 96 ? -18.326 3.257 33.092 1.00 38.77 639 VAL B O 1
ATOM 2071 N N . MET B 1 97 ? -19.715 4.504 34.337 1.00 38.09 640 MET B N 1
ATOM 2072 C CA . MET B 1 97 ? -20.845 3.563 34.275 1.00 34.97 640 MET B CA 1
ATOM 2073 C C . MET B 1 97 ? -21.413 3.523 32.874 1.00 31.52 640 MET B C 1
ATOM 2074 O O . MET B 1 97 ? -22.279 4.309 32.529 1.00 29.95 640 MET B O 1
ATOM 2079 N N . THR B 1 98 ? -20.915 2.571 32.099 1.00 32.30 641 THR B N 1
ATOM 2080 C CA . THR B 1 98 ? -21.158 2.404 30.669 1.00 36.30 641 THR B CA 1
ATOM 2081 C C . THR B 1 98 ? -22.561 2.706 30.140 1.00 42.33 641 THR B C 1
ATOM 2082 O O . THR B 1 98 ? -23.558 2.286 30.723 1.00 46.69 641 THR B O 1
ATOM 2086 N N . GLY B 1 99 ? -22.621 3.417 29.015 1.00 43.27 642 GLY B N 1
ATOM 2087 C CA . GLY B 1 99 ? -23.850 3.548 28.246 1.00 44.93 642 GLY B CA 1
ATOM 2088 C C . GLY B 1 99 ? -24.887 4.455 28.867 1.00 47.41 642 GLY B C 1
ATOM 2089 O O . GLY B 1 99 ? -25.998 4.599 28.353 1.00 51.07 642 GLY B O 1
ATOM 2090 N N . MET B 1 100 ? -24.513 5.072 29.981 1.00 44.96 643 MET B N 1
ATOM 2091 C CA . MET B 1 100 ? -25.378 5.996 30.694 1.00 41.47 643 MET B CA 1
ATOM 2092 C C . MET B 1 100 ? -25.089 7.409 30.246 1.00 40.74 643 MET B C 1
ATOM 2093 O O . MET B 1 100 ? -23.942 7.749 29.954 1.00 45.12 643 MET B O 1
ATOM 2098 N N . THR B 1 101 ? -26.133 8.230 30.198 1.00 37.53 644 THR B N 1
ATOM 2099 C CA . THR B 1 101 ? -26.035 9.591 29.688 1.00 32.12 644 THR B CA 1
ATOM 2100 C C . THR B 1 101 ? -26.754 10.616 30.575 1.00 28.92 644 THR B C 1
ATOM 2101 O O . THR B 1 101 ? -27.679 11.291 30.114 1.00 27.90 644 THR B O 1
ATOM 2105 N N . PRO B 1 102 ? -26.318 10.756 31.840 1.00 27.08 645 PRO B N 1
ATOM 2106 C CA . PRO B 1 102 ? -27.016 11.605 32.817 1.00 29.99 645 PRO B CA 1
ATOM 2107 C C . PRO B 1 102 ? -26.911 13.108 32.553 1.00 33.87 645 PRO B C 1
ATOM 2108 O O . PRO B 1 102 ? -27.560 13.905 33.243 1.00 35.52 645 PRO B O 1
ATOM 2112 N N . LEU B 1 103 ? -26.094 13.498 31.581 1.00 33.20 646 LEU B N 1
ATOM 2113 C CA . LEU B 1 103 ? -25.950 14.912 31.260 1.00 30.90 646 LEU B CA 1
ATOM 2114 C C . LEU B 1 103 ? -26.543 15.199 29.897 1.00 31.27 646 LEU B C 1
ATOM 2115 O O . LEU B 1 103 ? -25.964 15.955 29.133 1.00 28.62 646 LEU B O 1
ATOM 2120 N N . GLU B 1 104 ? -27.695 14.613 29.581 1.00 36.24 647 GLU B N 1
ATOM 2121 C CA . GLU B 1 104 ? -28.233 14.783 28.231 1.00 41.59 647 GLU B CA 1
ATOM 2122 C C . GLU B 1 104 ? -28.748 16.187 27.864 1.00 46.29 647 GLU B C 1
ATOM 2123 O O . GLU B 1 104 ? -28.712 16.561 26.687 1.00 53.36 647 GLU B O 1
ATOM 2129 N N . ASP B 1 105 ? -29.196 16.989 28.822 1.00 40.37 648 ASP B N 1
ATOM 2130 C CA . ASP B 1 105 ? -29.560 18.353 28.424 1.00 45.45 648 ASP B CA 1
ATOM 2131 C C . ASP B 1 105 ? -28.631 19.460 28.899 1.00 44.59 648 ASP B C 1
ATOM 2132 O O . ASP B 1 105 ? -29.020 20.631 28.918 1.00 47.77 648 ASP B O 1
ATOM 2137 N N . CYS B 1 106 ? -27.396 19.096 29.235 1.00 37.99 649 CYS B N 1
ATOM 2138 C CA . CYS B 1 106 ? -26.435 20.072 29.712 1.00 33.00 649 CYS B CA 1
ATOM 2139 C C . CYS B 1 106 ? -25.639 20.694 28.584 1.00 31.65 649 CYS B C 1
ATOM 2140 O O . CYS B 1 106 ? -25.360 20.031 27.574 1.00 30.99 649 CYS B O 1
ATOM 2143 N N . VAL B 1 107 ? -25.321 21.983 28.746 1.00 27.69 650 VAL B N 1
ATOM 2144 C CA . VAL B 1 107 ? -24.422 22.676 27.834 1.00 27.20 650 VAL B CA 1
ATOM 2145 C C . VAL B 1 107 ? -23.218 23.224 28.612 1.00 29.12 650 VAL B C 1
ATOM 2146 O O . VAL B 1 107 ? -23.313 24.232 29.310 1.00 29.95 650 VAL B O 1
ATOM 2150 N N . ILE B 1 108 ? -22.091 22.532 28.486 1.00 29.76 651 ILE B N 1
ATOM 2151 C CA . ILE B 1 108 ? -20.937 22.739 29.359 1.00 30.61 651 ILE B CA 1
ATOM 2152 C C . ILE B 1 108 ? -19.812 23.529 28.698 1.00 29.89 651 ILE B C 1
ATOM 2153 O O . ILE B 1 108 ? -19.488 23.310 27.532 1.00 31.30 651 ILE B O 1
ATOM 2158 N N . SER B 1 109 ? -19.247 24.470 29.449 1.00 28.44 652 SER B N 1
ATOM 2159 C CA . SER B 1 109 ? -18.047 25.181 29.052 1.00 26.15 652 SER B CA 1
ATOM 2160 C C . SER B 1 109 ? -16.985 24.909 30.097 1.00 22.79 652 SER B C 1
ATOM 2161 O O . SER B 1 109 ? -17.284 24.783 31.296 1.00 18.91 652 SER B O 1
ATOM 2164 N N . PHE B 1 110 ? -15.739 24.837 29.647 1.00 23.40 653 PHE B N 1
ATOM 2165 C CA . PHE B 1 110 ? -14.633 24.683 30.563 1.00 22.46 653 PHE B CA 1
ATOM 2166 C C . PHE B 1 110 ? -13.906 26.003 30.655 1.00 24.75 653 PHE B C 1
ATOM 2167 O O . PHE B 1 110 ? -13.867 26.769 29.693 1.00 24.35 653 PHE B O 1
ATOM 2175 N N . SER B 1 111 ? -13.343 26.260 31.828 1.00 24.69 654 SER B N 1
ATOM 2176 C CA . SER B 1 111 ? -12.460 27.375 32.036 1.00 28.22 654 SER B CA 1
ATOM 2177 C C . SER B 1 111 ? -11.191 26.798 32.679 1.00 30.16 654 SER B C 1
ATOM 2178 O O . SER B 1 111 ? -11.248 25.747 33.323 1.00 30.12 654 SER B O 1
ATOM 2181 N N . GLN B 1 112 ? -10.060 27.480 32.482 1.00 26.94 655 GLN B N 1
ATOM 2182 C CA . GLN B 1 112 ? -8.815 27.174 33.167 1.00 23.72 655 GLN B CA 1
ATOM 2183 C C . GLN B 1 112 ? -8.236 25.797 32.823 1.00 27.31 655 GLN B C 1
ATOM 2184 O O . GLN B 1 112 ? -7.343 25.309 33.520 1.00 25.67 655 GLN B O 1
ATOM 2190 N N . CYS B 1 113 ? -8.739 25.176 31.754 1.00 30.72 656 CY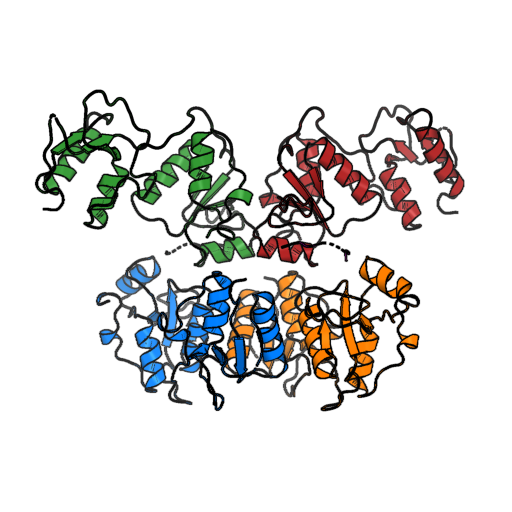S B N 1
ATOM 2191 C CA . CYS B 1 113 ? -8.264 23.853 31.304 1.00 28.85 656 CYS B CA 1
ATOM 2192 C C . CYS B 1 113 ? -7.607 24.010 29.943 1.00 29.59 656 CYS B C 1
ATOM 2193 O O . CYS B 1 113 ? -8.093 24.767 29.098 1.00 30.39 656 CYS B O 1
ATOM 2196 N N . ALA B 1 114 ? -6.508 23.304 29.717 1.00 30.08 657 ALA B N 1
ATOM 2197 C CA . ALA B 1 114 ? -5.799 23.454 28.449 1.00 34.53 657 ALA B CA 1
ATOM 2198 C C . ALA B 1 114 ? -5.399 22.120 27.817 1.00 38.11 657 ALA B C 1
ATOM 2199 O O . ALA B 1 114 ? -5.083 21.150 28.517 1.00 39.83 657 ALA B O 1
ATOM 2201 N N . GLY B 1 115 ? -5.426 22.075 26.489 1.00 37.51 658 GLY B N 1
ATOM 2202 C CA . GLY B 1 115 ? -4.830 20.975 25.758 1.00 36.55 658 GLY B CA 1
ATOM 2203 C C . GLY B 1 115 ? -5.424 19.602 25.970 1.00 39.20 658 GLY B C 1
ATOM 2204 O O . GLY B 1 115 ? -6.615 19.395 25.743 1.00 42.32 658 GLY B O 1
ATOM 2205 N N . ALA B 1 116 ? -4.573 18.665 26.392 1.00 36.49 659 ALA B N 1
ATOM 2206 C CA . ALA B 1 116 ? -4.940 17.254 26.485 1.00 33.28 659 ALA B CA 1
ATOM 2207 C C . ALA B 1 116 ? -5.912 17.018 27.634 1.00 30.89 659 ALA B C 1
ATOM 2208 O O . ALA B 1 116 ? -6.882 16.271 27.493 1.00 33.28 659 ALA B O 1
ATOM 2210 N N . GLU B 1 117 ? -5.653 17.654 28.772 1.00 29.33 660 GLU B N 1
ATOM 2211 C CA . GLU B 1 117 ? -6.618 17.646 29.866 1.00 29.26 660 GLU B CA 1
ATOM 2212 C C . GLU B 1 117 ? -7.982 18.135 29.366 1.00 30.87 660 GLU B C 1
ATOM 2213 O O . GLU B 1 117 ? -9.019 17.578 29.712 1.00 36.35 660 GLU B O 1
ATOM 2219 N N . LYS B 1 118 ? -7.983 19.150 28.520 1.00 25.91 661 LYS B N 1
ATOM 2220 C CA . LYS B 1 118 ? -9.238 19.690 28.030 1.00 24.63 661 LYS B CA 1
ATOM 2221 C C . LYS B 1 118 ? -9.879 18.791 26.984 1.00 26.14 661 LYS B C 1
ATOM 2222 O O . LYS B 1 118 ? -11.086 18.613 26.986 1.00 31.46 661 LYS B O 1
ATOM 2228 N N . GLU B 1 119 ? -9.083 18.227 26.084 1.00 26.63 662 GLU B N 1
ATOM 2229 C CA . GLU B 1 119 ? -9.607 17.258 25.117 1.00 30.56 662 GLU B CA 1
ATOM 2230 C C . GLU B 1 119 ? -10.234 16.042 25.824 1.00 30.95 662 GLU B C 1
ATOM 2231 O O . GLU B 1 119 ? -11.168 15.443 25.303 1.00 33.53 662 GLU B O 1
ATOM 2237 N N . SER B 1 120 ? -9.734 15.693 27.010 1.00 27.19 663 SER B N 1
ATOM 2238 C CA . SER B 1 120 ? -10.209 14.510 27.726 1.00 25.63 663 SER B CA 1
ATOM 2239 C C . SER B 1 120 ? -11.490 14.777 28.489 1.00 24.74 663 SER B C 1
ATOM 2240 O O . SER B 1 120 ? -12.378 13.926 28.551 1.00 24.90 663 SER B O 1
ATOM 2243 N N . LEU B 1 121 ? -11.569 15.958 29.093 1.00 23.19 664 LEU B N 1
ATOM 2244 C CA . LEU B 1 121 ? -12.766 16.383 29.800 1.00 18.90 664 LEU B CA 1
ATOM 2245 C C . LEU B 1 121 ? -13.881 16.573 28.780 1.00 17.29 664 LEU B C 1
ATOM 2246 O O . LEU B 1 121 ? -15.042 16.245 29.038 1.00 13.86 664 LEU B O 1
ATOM 2251 N N . THR B 1 122 ? -13.517 17.081 27.609 1.00 17.52 665 THR B N 1
ATOM 2252 C CA . THR B 1 122 ? -14.486 17.264 26.543 1.00 19.08 665 THR B CA 1
ATOM 2253 C C . THR B 1 122 ? -15.120 15.938 26.149 1.00 20.78 665 THR B C 1
ATOM 2254 O O . THR B 1 122 ? -16.346 15.812 26.104 1.00 20.59 665 THR B O 1
ATOM 2258 N N . PHE B 1 123 ? -14.269 14.945 25.901 1.00 21.75 666 PHE B N 1
ATOM 2259 C CA . PHE B 1 123 ? -14.681 13.595 25.562 1.00 18.98 666 PHE B CA 1
ATOM 2260 C C . PHE B 1 123 ? -15.657 13.016 26.595 1.00 21.10 666 PHE B C 1
ATOM 2261 O O . PHE B 1 123 ? -16.751 12.497 26.241 1.00 20.40 666 PHE B O 1
ATOM 2269 N N . LEU B 1 124 ? -15.271 13.132 27.868 1.00 18.77 667 LEU B N 1
ATOM 2270 C CA . LEU B 1 124 ? -16.097 12.672 28.977 1.00 19.77 667 LEU B CA 1
ATOM 2271 C C . LEU B 1 124 ? -17.448 13.331 28.955 1.00 24.93 667 LEU B C 1
ATOM 2272 O O . LEU B 1 124 ? -18.481 12.650 29.049 1.00 26.09 667 LEU B O 1
ATOM 2277 N N . ALA B 1 125 ? -17.438 14.663 28.850 1.00 20.59 668 ALA B N 1
ATOM 2278 C CA . ALA B 1 125 ? -18.665 15.415 28.923 1.00 15.55 668 ALA B CA 1
ATOM 2279 C C . ALA B 1 125 ? -19.591 14.999 27.772 1.00 17.06 668 ALA B C 1
ATOM 2280 O O . ALA B 1 125 ? -20.772 14.729 27.994 1.00 19.17 668 ALA B O 1
ATOM 2282 N N . ASN B 1 126 ? -19.060 14.906 26.553 1.00 16.38 669 ASN B N 1
ATOM 2283 C CA . ASN B 1 126 ? -19.875 14.438 25.435 1.00 19.02 669 ASN B CA 1
ATOM 2284 C C . ASN B 1 126 ? -20.366 13.013 25.666 1.00 20.39 669 ASN B C 1
ATOM 2285 O O . ASN B 1 126 ? -21.520 12.675 25.380 1.00 18.64 669 ASN B O 1
ATOM 2290 N N . LEU B 1 127 ? -19.475 12.179 26.188 1.00 21.86 670 LEU B N 1
ATOM 2291 C CA . LEU B 1 127 ? -19.800 10.777 26.442 1.00 22.25 670 LEU B CA 1
ATOM 2292 C C . LEU B 1 127 ? -21.011 10.638 27.397 1.00 27.46 670 LEU B C 1
ATOM 2293 O O . LEU B 1 127 ? -21.817 9.695 27.278 1.00 27.10 670 LEU B O 1
ATOM 2298 N N . LEU B 1 128 ? -21.148 11.597 28.320 1.00 26.78 671 LEU B N 1
ATOM 2299 C CA . LEU B 1 128 ? -22.248 11.580 29.285 1.00 26.77 671 LEU B CA 1
ATOM 2300 C C . LEU B 1 128 ? -23.518 12.211 28.720 1.00 28.41 671 LEU B C 1
ATOM 2301 O O . LEU B 1 128 ? -24.523 12.351 29.428 1.00 29.86 671 LEU B O 1
ATOM 2306 N N . GLY B 1 129 ? -23.470 12.567 27.441 1.00 26.46 672 GLY B N 1
ATOM 2307 C CA . GLY B 1 129 ? -24.604 13.187 26.780 1.00 28.37 672 GLY B CA 1
ATOM 2308 C C . GLY B 1 129 ? -24.611 14.718 26.786 1.00 30.67 672 GLY B C 1
ATOM 2309 O O . GLY B 1 129 ? -25.493 15.339 26.187 1.00 32.77 672 GLY B O 1
ATOM 2310 N N . ALA B 1 130 ? -23.648 15.336 27.469 1.00 26.92 673 ALA B N 1
ATOM 2311 C CA . ALA B 1 130 ? -23.569 16.791 27.464 1.00 23.60 673 ALA B CA 1
ATOM 2312 C C . ALA B 1 130 ? -23.162 17.265 26.087 1.00 25.91 673 ALA B C 1
ATOM 2313 O O . ALA B 1 130 ? -22.678 16.483 25.281 1.00 28.49 673 ALA B O 1
ATOM 2315 N N . SER B 1 131 ? -23.400 18.540 25.820 1.00 26.82 674 SER B N 1
ATOM 2316 C CA . SER B 1 131 ? -22.838 19.225 24.677 1.00 28.26 674 SER B CA 1
ATOM 2317 C C . SER B 1 131 ? -21.824 20.215 25.254 1.00 26.39 674 SER B C 1
ATOM 2318 O O . SER B 1 131 ? -22.083 20.833 26.271 1.00 24.84 674 SER B O 1
ATOM 2321 N N . VAL B 1 132 ? -20.655 20.329 24.635 1.00 29.49 675 VAL B N 1
ATOM 2322 C CA . VAL B 1 132 ? -19.578 21.167 25.164 1.00 25.55 675 VAL B CA 1
ATOM 2323 C C . VAL B 1 132 ? -19.383 22.368 24.251 1.00 22.91 675 VAL B C 1
ATOM 2324 O O . VAL B 1 132 ? -19.242 22.204 23.029 1.00 22.05 675 VAL B O 1
ATOM 2328 N N . GLN B 1 133 ? -19.393 23.565 24.844 1.00 21.42 676 GLN B N 1
ATOM 2329 C CA . GLN B 1 133 ? -19.287 24.830 24.103 1.00 26.74 676 GLN B CA 1
ATOM 2330 C C . GLN B 1 133 ? -18.017 25.618 24.416 1.00 35.00 676 GLN B C 1
ATOM 2331 O O . GLN B 1 133 ? -17.631 25.766 25.586 1.00 36.62 676 GLN B O 1
ATOM 2337 N N . GLU B 1 134 ? -17.394 26.168 23.378 1.00 40.20 677 GLU B N 1
ATOM 2338 C CA . GLU B 1 134 ? -16.216 27.006 23.588 1.00 46.97 677 GLU B CA 1
ATOM 2339 C C . GLU B 1 134 ? -16.552 28.259 24.389 1.00 46.18 677 GLU B C 1
ATOM 2340 O O . GLU B 1 134 ? -15.847 28.597 25.344 1.00 41.78 677 GLU B O 1
ATOM 2346 N N . TYR B 1 135 ? -17.636 28.933 23.991 1.00 47.97 678 TYR B N 1
ATOM 2347 C CA . TYR B 1 135 ? -18.061 30.188 24.610 1.00 45.56 678 TYR B CA 1
ATOM 2348 C C . TYR B 1 135 ? -19.137 29.991 25.670 1.00 39.53 678 TYR B C 1
ATOM 2349 O O . TYR B 1 135 ? -20.117 29.274 25.447 1.00 36.69 678 TYR B O 1
ATOM 2358 N N . PHE B 1 136 ? -18.934 30.643 26.816 1.00 35.24 679 PHE B N 1
ATOM 2359 C CA . PHE B 1 136 ? -19.863 30.616 27.935 1.00 31.05 679 PHE B CA 1
ATOM 2360 C C . PHE B 1 136 ? -20.826 31.779 27.755 1.00 33.02 679 PHE B C 1
ATOM 2361 O O . PHE B 1 136 ? -20.476 32.925 28.026 1.00 33.97 679 PHE B O 1
ATOM 2369 N N . VAL B 1 137 ? -22.033 31.483 27.278 1.00 32.78 680 VAL B N 1
ATOM 2370 C CA . VAL B 1 137 ? -23.051 32.506 27.063 1.00 32.17 680 VAL B CA 1
ATOM 2371 C C . VAL B 1 137 ? -24.304 32.161 27.866 1.00 34.10 680 VAL B C 1
ATOM 2372 O O . VAL B 1 137 ? -24.578 30.984 28.141 1.00 32.90 680 VAL B O 1
ATOM 2376 N N . ARG B 1 138 ? -25.054 33.189 28.259 1.00 35.46 681 ARG B N 1
ATOM 2377 C CA . ARG B 1 138 ? -26.182 32.983 29.150 1.00 35.33 681 ARG B CA 1
ATOM 2378 C C . ARG B 1 138 ? -27.445 32.726 28.355 1.00 39.76 681 ARG B C 1
ATOM 2379 O O . ARG B 1 138 ? -28.416 32.172 28.873 1.00 42.41 681 ARG B O 1
ATOM 2387 N N . LYS B 1 139 ? -27.409 33.104 27.083 1.00 39.35 682 LYS B N 1
ATOM 2388 C CA . LYS B 1 139 ? -28.588 33.065 26.241 1.00 42.13 682 LYS B CA 1
ATOM 2389 C C . LYS B 1 139 ? -28.232 32.537 24.868 1.00 39.97 682 LYS B C 1
ATOM 2390 O O . LYS B 1 139 ? -27.209 32.909 24.301 1.00 40.67 682 LYS B O 1
ATOM 2396 N N . SER B 1 140 ? -29.081 31.667 24.339 1.00 39.03 683 SER B N 1
ATOM 2397 C CA . SER B 1 140 ? -28.873 31.090 23.023 1.00 37.98 683 SER B CA 1
ATOM 2398 C C . SER B 1 140 ? -28.899 32.162 21.940 1.00 39.41 683 SER B C 1
ATOM 2399 O O . SER B 1 140 ? -29.577 33.188 22.067 1.00 41.87 683 SER B O 1
ATOM 2402 N N . ASN B 1 141 ? -28.156 31.918 20.869 1.00 38.02 684 ASN B N 1
ATOM 2403 C CA . ASN B 1 141 ? -28.113 32.838 19.743 1.00 39.76 684 ASN B CA 1
ATOM 2404 C C . ASN B 1 141 ? -27.952 32.072 18.440 1.00 38.07 684 ASN B C 1
ATOM 2405 O O . ASN B 1 141 ? -26.850 31.687 18.062 1.00 38.16 684 ASN B O 1
ATOM 2410 N N . ALA B 1 142 ? -29.063 31.850 17.759 1.00 38.05 685 ALA B N 1
ATOM 2411 C CA . ALA B 1 142 ? -29.077 31.021 16.565 1.00 36.65 685 ALA B CA 1
ATOM 2412 C C . ALA B 1 142 ? -28.228 31.577 15.421 1.00 38.71 685 ALA B C 1
ATOM 2413 O O . ALA B 1 142 ? -27.610 30.826 14.682 1.00 39.67 685 ALA B O 1
ATOM 2415 N N . LYS B 1 143 ? -28.202 32.892 15.259 1.00 44.74 686 LYS B N 1
ATOM 2416 C CA . LYS B 1 143 ? -27.428 33.469 14.165 1.00 46.96 686 LYS B CA 1
ATOM 2417 C C . LYS B 1 143 ? -25.943 33.194 14.417 1.00 50.84 686 LYS B C 1
ATOM 2418 O O . LYS B 1 143 ? -25.207 32.872 13.488 1.00 51.93 686 LYS B O 1
ATOM 2424 N N . LYS B 1 144 ? -25.529 33.283 15.685 1.00 51.69 687 LYS B N 1
ATOM 2425 C CA . LYS B 1 144 ? -24.143 33.049 16.100 1.00 47.85 687 LYS B CA 1
ATOM 2426 C C . LYS B 1 144 ? -23.840 31.572 16.281 1.00 44.69 687 LYS B C 1
ATOM 2427 O O . LYS B 1 144 ? -22.681 31.191 16.389 1.00 46.11 687 LYS B O 1
ATOM 2433 N N . GLY B 1 145 ? -24.879 30.741 16.323 1.00 43.02 688 GLY B N 1
ATOM 2434 C CA . GLY B 1 145 ? -24.705 29.300 16.475 1.00 39.15 688 GLY B CA 1
ATOM 2435 C C . GLY B 1 145 ? -24.263 28.846 17.858 1.00 38.07 688 GLY B C 1
ATOM 2436 O O . GLY B 1 145 ? -23.582 27.829 18.001 1.00 37.56 688 GLY B O 1
ATOM 2437 N N . MET B 1 146 ? -24.661 29.593 18.882 1.00 39.18 689 MET B N 1
ATOM 2438 C CA . MET B 1 146 ? -24.292 29.275 20.255 1.00 37.49 689 MET B CA 1
ATOM 2439 C C . MET B 1 146 ? -25.513 29.021 21.123 1.00 38.64 689 MET B C 1
ATOM 2440 O O . MET B 1 146 ? -26.552 29.658 20.957 1.00 41.58 689 MET B O 1
ATOM 2445 N N . PHE B 1 147 ? -25.380 28.090 22.057 1.00 34.89 690 PHE B N 1
ATOM 2446 C CA . PHE B 1 147 ? -26.489 27.714 22.913 1.00 31.48 690 PHE B CA 1
ATOM 2447 C C . PHE B 1 147 ? -26.272 28.260 24.301 1.00 31.08 690 PHE B C 1
ATOM 2448 O O . PHE B 1 147 ? -25.144 28.399 24.749 1.00 29.50 690 PHE B O 1
ATOM 2456 N N . ALA B 1 148 ? -27.361 28.580 24.981 1.00 34.04 691 ALA B N 1
ATOM 2457 C CA . ALA B 1 148 ? -27.260 28.993 26.364 1.00 33.81 691 ALA B CA 1
ATOM 2458 C C . ALA B 1 148 ? -26.425 27.942 27.099 1.00 32.60 691 ALA B C 1
ATOM 2459 O O . ALA B 1 148 ? -26.525 26.748 26.824 1.00 35.85 691 ALA B O 1
ATOM 2461 N N . SER B 1 149 ? -25.585 28.388 28.013 1.00 27.09 692 SER B N 1
ATOM 2462 C CA . SER B 1 149 ? -24.813 27.474 28.831 1.00 25.92 692 SER B CA 1
ATOM 2463 C C . SER B 1 149 ? -25.572 27.056 30.094 1.00 24.51 692 SER B C 1
ATOM 2464 O O . SER B 1 149 ? -26.388 27.809 30.603 1.00 29.40 692 SER B O 1
ATOM 2467 N N . THR B 1 150 ? -25.292 25.870 30.617 1.00 22.08 693 THR B N 1
ATOM 2468 C CA . THR B 1 150 ? -25.955 25.407 31.837 1.00 23.15 693 THR B CA 1
ATOM 2469 C C . THR B 1 150 ? -24.967 25.118 32.963 1.00 23.98 693 THR B C 1
ATOM 2470 O O . THR B 1 150 ? -25.312 25.193 34.136 1.00 25.34 693 THR B O 1
ATOM 2474 N N . HIS B 1 151 ? -23.748 24.747 32.605 1.00 25.30 694 HIS B N 1
ATOM 2475 C CA . HIS B 1 151 ? -22.697 24.512 33.597 1.00 24.02 694 HIS B CA 1
ATOM 2476 C C . HIS B 1 151 ? -21.412 25.162 33.160 1.00 21.36 694 HIS B C 1
ATOM 2477 O O . HIS B 1 151 ? -21.174 25.308 31.969 1.00 21.56 694 HIS B O 1
ATOM 2484 N N . LEU B 1 152 ? -20.590 25.538 34.132 1.00 24.56 695 LEU B N 1
ATOM 2485 C CA . LEU B 1 152 ? -19.190 25.911 33.894 1.00 25.36 695 LEU B CA 1
ATOM 2486 C C . LEU B 1 152 ? -18.323 24.977 34.721 1.00 25.34 695 LEU B C 1
ATOM 2487 O O . LEU B 1 152 ? -18.579 24.785 35.911 1.00 27.50 695 LEU B O 1
ATOM 2492 N N . ILE B 1 153 ? -17.313 24.383 34.105 1.00 23.50 696 ILE B N 1
ATOM 2493 C CA . ILE B 1 153 ? -16.409 23.520 34.862 1.00 25.64 696 ILE B CA 1
ATOM 2494 C C . ILE B 1 153 ? -15.037 24.123 34.902 1.00 26.97 696 ILE B C 1
ATOM 2495 O O . ILE B 1 153 ? -14.444 24.369 33.858 1.00 29.08 696 ILE B O 1
ATOM 2500 N N . LEU B 1 154 ? -14.533 24.370 36.103 1.00 26.75 697 LEU B N 1
ATOM 2501 C CA . LEU B 1 154 ? -13.274 25.091 36.237 1.00 30.50 697 LEU B CA 1
ATOM 2502 C C . LEU B 1 154 ? -12.422 24.583 37.381 1.00 30.98 697 LEU B C 1
ATOM 2503 O O . LEU B 1 154 ? -12.876 23.777 38.187 1.00 31.62 697 LEU B O 1
ATOM 2508 N N . LYS B 1 155 ? -11.189 25.086 37.447 1.00 34.54 698 LYS B N 1
ATOM 2509 C CA . LYS B 1 155 ? -10.210 24.660 38.443 1.00 35.29 698 LYS B CA 1
ATOM 2510 C C . LYS B 1 155 ? -10.114 25.539 39.707 1.00 38.90 698 LYS B C 1
ATOM 2511 O O . LYS B 1 155 ? -9.817 25.027 40.784 1.00 43.14 698 LYS B O 1
ATOM 2517 N N . GLU B 1 156 ? -10.368 26.843 39.596 1.00 32.99 699 GLU B N 1
ATOM 2518 C CA . GLU B 1 156 ? -10.153 27.728 40.731 1.00 28.73 699 GLU B CA 1
ATOM 2519 C C . GLU B 1 156 ? -11.088 28.939 40.721 1.00 31.65 699 GLU B C 1
ATOM 2520 O O . GLU B 1 156 ? -11.610 29.318 39.676 1.00 28.39 699 GLU B O 1
ATOM 2526 N N . ARG B 1 157 ? -11.296 29.547 41.891 1.00 38.65 700 ARG B N 1
ATOM 2527 C CA . ARG B 1 157 ? -12.154 30.739 42.014 1.00 43.19 700 ARG B CA 1
ATOM 2528 C C . ARG B 1 157 ? -11.526 31.960 41.351 1.00 44.14 700 ARG B C 1
ATOM 2529 O O . ARG B 1 157 ? -10.549 32.517 41.859 1.00 47.95 700 ARG B O 1
ATOM 2537 N N . GLY B 1 158 ? -12.085 32.385 40.224 1.00 39.83 701 GLY B N 1
ATOM 2538 C CA . GLY B 1 158 ? -11.553 33.538 39.527 1.00 37.33 701 GLY B CA 1
ATOM 2539 C C . GLY B 1 158 ? -11.651 33.476 38.014 1.00 32.76 701 GLY B C 1
ATOM 2540 O O . GLY B 1 158 ? -11.825 32.403 37.422 1.00 28.25 701 GLY B O 1
ATOM 2541 N N . GLY B 1 159 ? -11.533 34.644 37.386 1.00 31.82 702 GLY B N 1
ATOM 2542 C CA . GLY B 1 159 ? -11.601 34.733 35.942 1.00 31.81 702 GLY B CA 1
ATOM 2543 C C . GLY B 1 159 ? -12.966 35.118 35.400 1.00 36.48 702 GLY B C 1
ATOM 2544 O O . GLY B 1 159 ? -14.003 34.934 36.043 1.00 39.21 702 GLY B O 1
ATOM 2545 N N . SER B 1 160 ? -12.940 35.644 34.183 1.00 36.57 703 SER B N 1
ATOM 2546 C CA . SER B 1 160 ? -14.099 36.168 33.475 1.00 35.22 703 SER B CA 1
ATOM 2547 C C . SER B 1 160 ? -15.337 35.258 33.515 1.00 33.31 703 SER B C 1
ATOM 2548 O O . SER B 1 160 ? -16.434 35.689 33.884 1.00 31.97 703 SER B O 1
ATOM 2551 N N . LYS B 1 161 ? -15.152 33.995 33.136 1.00 32.43 704 LYS B N 1
ATOM 2552 C CA . LYS B 1 161 ? -16.243 33.031 33.084 1.00 29.48 704 LYS B CA 1
ATOM 2553 C C . LYS B 1 161 ? -16.815 32.778 34.472 1.00 29.11 704 LYS B C 1
ATOM 2554 O O . LYS B 1 161 ? -18.027 32.719 34.654 1.00 30.47 704 LYS B O 1
ATOM 2560 N N . TYR B 1 162 ? -15.935 32.628 35.450 1.00 28.54 705 TYR B N 1
ATOM 2561 C CA . TYR B 1 162 ? -16.369 32.439 36.822 1.00 30.42 705 TYR B CA 1
ATOM 2562 C C . TYR B 1 162 ? -17.275 33.584 37.241 1.00 37.99 705 TYR B C 1
ATOM 2563 O O . TYR B 1 162 ? -18.354 33.325 37.772 1.00 41.88 705 TYR B O 1
ATOM 2572 N N . GLU B 1 163 ? -16.857 34.836 36.983 1.00 37.64 706 GLU B N 1
ATOM 2573 C CA . GLU B 1 163 ? -17.675 36.007 37.330 1.00 36.86 706 GLU B CA 1
ATOM 2574 C C . GLU B 1 163 ? -19.011 35.954 36.606 1.00 37.79 706 GLU B C 1
ATOM 2575 O O . GLU B 1 163 ? -20.051 36.250 37.193 1.00 41.21 706 GLU B O 1
ATOM 2581 N N . ALA B 1 164 ? -18.977 35.588 35.328 1.00 33.21 707 ALA B N 1
ATOM 2582 C CA . ALA B 1 164 ? -20.191 35.507 34.535 1.00 32.37 707 ALA B CA 1
ATOM 2583 C C . ALA B 1 164 ? -21.173 34.514 35.148 1.00 35.51 707 ALA B C 1
ATOM 2584 O O . ALA B 1 164 ? -22.357 34.825 35.282 1.00 40.57 707 ALA B O 1
ATOM 2586 N N . ALA B 1 165 ? -20.681 33.332 35.521 1.00 31.68 708 ALA B N 1
ATOM 2587 C CA . ALA B 1 165 ? -21.525 32.306 36.127 1.00 29.54 708 ALA B CA 1
ATOM 2588 C C . ALA B 1 165 ? -22.178 32.822 37.408 1.00 33.63 708 ALA B C 1
ATOM 2589 O O . ALA B 1 165 ? -23.373 32.604 37.656 1.00 33.87 708 ALA B O 1
ATOM 2591 N N . LYS B 1 166 ? -21.388 33.525 38.211 1.00 35.13 709 LYS B N 1
ATOM 2592 C CA . LYS B 1 166 ? -21.888 34.096 39.454 1.00 36.20 709 LYS B CA 1
ATOM 2593 C C . LYS B 1 166 ? -23.009 35.072 39.144 1.00 37.99 709 LYS B C 1
ATOM 2594 O O . LYS B 1 166 ? -24.073 35.040 39.771 1.00 39.46 709 LYS B O 1
ATOM 2600 N N . LYS B 1 167 ? -22.769 35.918 38.147 1.00 37.73 710 LYS B N 1
ATOM 2601 C CA . LYS B 1 167 ? -23.737 36.917 37.717 1.00 40.11 710 LYS B CA 1
ATOM 2602 C C . LYS B 1 167 ? -25.000 36.283 37.140 1.00 40.50 710 LYS B C 1
ATOM 2603 O O . LYS B 1 167 ? -26.103 36.752 37.394 1.00 43.85 710 LYS B O 1
ATOM 2609 N N . TRP B 1 168 ? -24.831 35.209 36.379 1.00 36.51 711 TRP B N 1
ATOM 2610 C CA . TRP B 1 168 ? -25.936 34.586 35.672 1.00 35.19 711 TRP B CA 1
ATOM 2611 C C . TRP B 1 168 ? -26.634 33.538 36.511 1.00 34.54 711 TRP B C 1
ATOM 2612 O O . TRP B 1 168 ? -27.658 33.003 36.099 1.00 30.83 711 TRP B O 1
ATOM 2623 N N . ASN B 1 169 ? -26.075 33.257 37.683 1.00 39.56 712 ASN B N 1
ATOM 2624 C CA . ASN B 1 169 ? -26.589 32.227 38.585 1.00 44.96 712 ASN B CA 1
ATOM 2625 C C . ASN B 1 169 ? -26.518 30.810 38.010 1.00 44.15 712 ASN B C 1
ATOM 2626 O O . ASN B 1 169 ? -27.421 30.000 38.213 1.00 47.62 712 ASN B O 1
ATOM 2631 N N . LEU B 1 170 ? -25.445 30.515 37.285 1.00 39.52 713 LEU B N 1
ATOM 2632 C CA . LEU B 1 170 ? -25.222 29.172 36.770 1.00 34.05 713 LEU B CA 1
ATOM 2633 C C . LEU B 1 170 ? -24.232 28.461 37.677 1.00 33.68 713 LEU B C 1
ATOM 2634 O O . LEU B 1 170 ? -23.333 29.097 38.249 1.00 35.59 713 LEU B O 1
ATOM 2639 N N . PRO B 1 171 ? -24.389 27.135 37.819 1.00 30.79 714 PRO B N 1
ATOM 2640 C CA . PRO B 1 171 ? -23.455 26.378 38.659 1.00 29.96 714 PRO B CA 1
ATOM 2641 C C . PRO B 1 171 ? -22.045 26.384 38.092 1.00 31.51 714 PRO B C 1
ATOM 2642 O O . PRO B 1 171 ? -21.844 26.170 36.901 1.00 32.85 714 PRO B O 1
ATOM 2646 N N . ALA B 1 172 ? -21.073 26.642 38.953 1.00 32.56 715 ALA B N 1
ATOM 2647 C CA . ALA B 1 172 ? -19.670 26.615 38.582 1.00 27.42 715 ALA B CA 1
ATOM 2648 C C . ALA B 1 172 ? -19.033 25.501 39.386 1.00 25.60 715 ALA B C 1
ATOM 2649 O O . ALA B 1 172 ? -18.882 25.619 40.599 1.00 24.56 715 ALA B O 1
ATOM 2651 N N . VAL B 1 173 ? -18.669 24.412 38.726 1.00 27.56 716 VAL B N 1
ATOM 2652 C CA . VAL B 1 173 ? -18.228 23.228 39.460 1.00 27.56 716 VAL B CA 1
ATOM 2653 C C . VAL B 1 173 ? -16.820 22.786 39.171 1.00 30.59 716 VAL B C 1
ATOM 2654 O O . VAL B 1 173 ? -16.263 23.047 38.107 1.00 32.60 716 VAL B O 1
ATOM 2658 N N . THR B 1 174 ? -16.251 22.103 40.154 1.00 33.57 717 THR B N 1
ATOM 2659 C CA . THR B 1 174 ? -14.940 21.493 40.019 1.00 34.38 717 THR B CA 1
ATOM 2660 C C . THR B 1 174 ? -15.071 20.303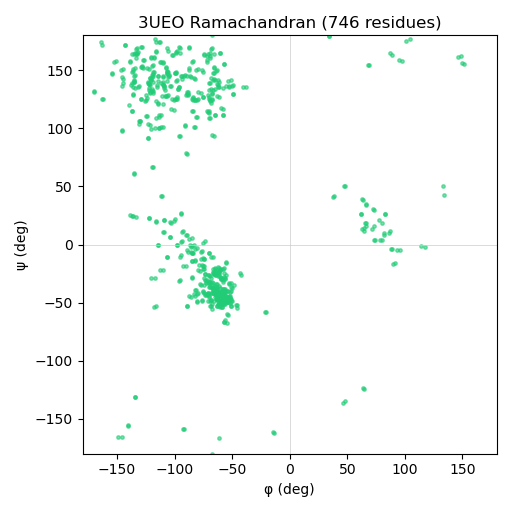 39.104 1.00 31.35 717 THR B C 1
ATOM 2661 O O . THR B 1 174 ? -16.163 19.813 38.891 1.00 29.29 717 THR B O 1
ATOM 2665 N N . ILE B 1 175 ? -13.943 19.842 38.574 1.00 33.10 718 ILE B N 1
ATOM 2666 C CA . ILE B 1 175 ? -13.898 18.692 37.678 1.00 27.16 718 ILE B CA 1
ATOM 2667 C C . ILE B 1 175 ? -14.451 17.442 38.363 1.00 26.81 718 ILE B C 1
ATOM 2668 O O . ILE B 1 175 ? -15.046 16.579 37.711 1.00 30.88 718 ILE B O 1
ATOM 2673 N N . ALA B 1 176 ? -14.306 17.368 39.683 1.00 22.08 719 ALA B N 1
ATOM 2674 C CA . ALA B 1 176 ? -14.789 16.215 40.431 1.00 19.93 719 ALA B CA 1
ATOM 2675 C C . ALA B 1 176 ? -16.264 15.962 40.195 1.00 25.65 719 ALA B C 1
ATOM 2676 O O . ALA B 1 176 ? -16.716 14.830 40.287 1.00 28.55 719 ALA B O 1
ATOM 2678 N N . TRP B 1 177 ? -17.016 17.018 39.903 1.00 29.76 720 TRP B N 1
ATOM 2679 C CA . TRP B 1 177 ? -18.438 16.879 39.635 1.00 30.20 720 TRP B CA 1
ATOM 2680 C C . TRP B 1 177 ? -18.625 16.021 38.406 1.00 33.12 720 TRP B C 1
ATOM 2681 O O . TRP B 1 177 ? -19.376 15.041 38.428 1.00 35.09 720 TRP B O 1
ATOM 2692 N N . LEU B 1 178 ? -17.925 16.394 37.334 1.00 31.04 721 LEU B N 1
ATOM 2693 C CA . LEU B 1 178 ? -17.971 15.657 36.080 1.00 26.69 721 LEU B CA 1
ATOM 2694 C C . LEU B 1 178 ? -17.588 14.182 36.242 1.00 29.77 721 LEU B C 1
ATOM 2695 O O . LEU B 1 178 ? -18.245 13.305 35.678 1.00 33.61 721 LEU B O 1
ATOM 2700 N N . LEU B 1 179 ? -16.532 13.909 37.006 1.00 25.93 722 LEU B N 1
ATOM 2701 C CA . LEU B 1 179 ? -16.069 12.536 37.185 1.00 23.48 722 LEU B CA 1
ATOM 2702 C C . LEU B 1 179 ? -16.978 11.753 38.109 1.00 27.49 722 LEU B C 1
ATOM 2703 O O . LEU B 1 179 ? -17.082 10.536 37.986 1.00 31.10 722 LEU B O 1
ATOM 2708 N N . GLU B 1 180 ? -17.628 12.430 39.047 1.00 27.66 723 GLU B N 1
ATOM 2709 C CA . GLU B 1 180 ? -18.545 11.714 39.914 1.00 31.47 723 GLU B CA 1
ATOM 2710 C C . GLU B 1 180 ? -19.802 11.371 39.141 1.00 29.20 723 GLU B C 1
ATOM 2711 O O . GLU B 1 180 ? -20.443 10.358 39.393 1.00 32.63 723 GLU B O 1
ATOM 2717 N N . THR B 1 181 ? -20.135 12.217 38.178 1.00 26.43 724 THR B N 1
ATOM 2718 C CA . THR B 1 181 ? -21.293 11.983 37.336 1.00 27.18 724 THR B CA 1
ATOM 2719 C C . THR B 1 181 ? -21.021 10.760 36.471 1.00 30.56 724 THR B C 1
ATOM 2720 O O . THR B 1 181 ? -21.904 9.943 36.230 1.00 36.51 724 THR B O 1
ATOM 2724 N N . ALA B 1 182 ? -19.780 10.626 36.028 1.00 27.77 725 ALA B N 1
ATOM 2725 C CA . ALA B 1 182 ? -19.404 9.558 35.108 1.00 26.21 725 ALA B CA 1
ATOM 2726 C C . ALA B 1 182 ? -19.350 8.219 35.812 1.00 27.31 725 ALA B C 1
ATOM 2727 O O . ALA B 1 182 ? -19.814 7.208 35.295 1.00 28.41 725 ALA B O 1
ATOM 2729 N N . ARG B 1 183 ? -18.764 8.217 36.997 1.00 28.51 726 ARG B N 1
ATOM 2730 C CA . ARG B 1 183 ? -18.661 7.002 37.767 1.00 29.79 726 ARG B CA 1
ATOM 2731 C C . ARG B 1 183 ? -20.023 6.396 38.074 1.00 32.56 726 ARG B C 1
ATOM 2732 O O . ARG B 1 183 ? -20.201 5.184 37.934 1.00 36.49 726 ARG B O 1
ATOM 2740 N N . THR B 1 184 ? -20.982 7.225 38.485 1.00 30.43 727 THR B N 1
ATOM 2741 C CA . THR B 1 184 ? -22.259 6.714 38.979 1.00 32.41 727 THR B CA 1
ATOM 2742 C C . THR B 1 184 ? -23.274 6.422 37.873 1.00 37.08 727 THR B C 1
ATOM 2743 O O . THR B 1 184 ? -24.135 5.553 38.024 1.00 41.04 727 THR B O 1
ATOM 2747 N N . GLY B 1 185 ? -23.171 7.144 36.762 1.00 35.54 728 GLY B N 1
ATOM 2748 C CA . GLY B 1 185 ? -24.209 7.128 35.747 1.00 33.71 728 GLY B CA 1
ATOM 2749 C C . GLY B 1 185 ? -25.276 8.181 36.049 1.00 33.84 728 GLY B C 1
ATOM 2750 O O . GLY B 1 185 ? -26.211 8.389 35.269 1.00 32.03 728 GLY B O 1
ATOM 2751 N N . LYS B 1 186 ? -25.135 8.855 37.187 1.00 32.98 729 LYS B N 1
ATOM 2752 C CA . LYS B 1 186 ? -26.136 9.831 37.611 1.00 35.38 729 LYS B CA 1
ATOM 2753 C C . LYS B 1 186 ? -25.571 11.239 37.826 1.00 34.70 729 LYS B C 1
ATOM 2754 O O . LYS B 1 186 ? -24.475 11.411 38.376 1.00 35.84 729 LYS B O 1
ATOM 2760 N N . ARG B 1 187 ? -26.335 12.234 37.372 1.00 32.23 730 ARG B N 1
ATOM 2761 C CA . ARG B 1 187 ? -25.973 13.643 37.477 1.00 30.58 730 ARG B CA 1
ATOM 2762 C C . ARG B 1 187 ? -25.744 14.038 38.929 1.00 30.87 730 ARG B C 1
ATOM 2763 O O . ARG B 1 187 ? -26.676 14.060 39.721 1.00 30.02 730 ARG B O 1
ATOM 2771 N N . ALA B 1 188 ? -24.491 14.326 39.272 1.00 33.06 731 ALA B N 1
ATOM 2772 C CA . ALA B 1 188 ? -24.116 14.641 40.647 1.00 37.30 731 ALA B CA 1
ATOM 2773 C C . ALA B 1 188 ? -24.749 15.947 41.097 1.00 43.63 731 ALA B C 1
ATOM 2774 O O . ALA B 1 188 ? -25.025 16.822 40.267 1.00 45.73 731 ALA B O 1
ATOM 2776 N N . ASP B 1 189 ? -24.979 16.077 42.405 1.00 44.99 732 ASP B N 1
ATOM 2777 C CA . ASP B 1 189 ? -25.551 17.295 42.978 1.00 45.99 732 ASP B CA 1
ATOM 2778 C C . ASP B 1 189 ? -24.553 18.426 42.771 1.00 43.79 732 ASP B C 1
ATOM 2779 O O . ASP B 1 189 ? -23.476 18.420 43.380 1.00 44.82 732 ASP B O 1
ATOM 2784 N N . GLU B 1 190 ? -24.896 19.386 41.910 1.00 38.65 733 GLU B N 1
ATOM 2785 C CA . GLU B 1 190 ? -23.982 20.482 41.615 1.00 34.48 733 GLU B CA 1
ATOM 2786 C C . GLU B 1 190 ? -23.597 21.204 42.896 1.00 36.11 733 GLU B C 1
ATOM 2787 O O . GLU B 1 190 ? -22.505 21.750 42.999 1.00 37.96 733 GLU B O 1
ATOM 2793 N N . SER B 1 191 ? -24.492 21.200 43.878 1.00 38.73 734 SER B N 1
ATOM 2794 C CA . SER B 1 191 ? -24.268 21.976 45.098 1.00 43.36 734 SER B CA 1
ATOM 2795 C C . SER B 1 191 ? -23.254 21.331 46.029 1.00 47.39 734 SER B C 1
ATOM 2796 O O . SER B 1 191 ? -22.885 21.922 47.038 1.00 51.06 734 SER B O 1
ATOM 2799 N N . HIS B 1 192 ? -22.800 20.127 45.692 1.00 47.28 735 HIS B N 1
ATOM 2800 C CA . HIS B 1 192 ? -21.781 19.462 46.505 1.00 49.84 735 HIS B CA 1
ATOM 2801 C C . HIS B 1 192 ? -20.390 19.652 45.919 1.00 49.02 735 HIS B C 1
ATOM 2802 O O . HIS B 1 192 ? -19.400 19.168 46.473 1.00 50.80 735 HIS B O 1
ATOM 2809 N N . PHE B 1 193 ? -20.331 20.365 44.798 1.00 46.65 736 PHE B N 1
ATOM 2810 C CA . PHE B 1 193 ? -19.109 20.496 44.019 1.00 43.40 736 PHE B CA 1
ATOM 2811 C C . PHE B 1 193 ? -18.918 21.915 43.518 1.00 43.31 736 PHE B C 1
ATOM 2812 O O . PHE B 1 193 ? -18.260 22.120 42.495 1.00 43.12 736 PHE B O 1
ATOM 2820 N N . LEU B 1 194 ? -19.498 22.891 44.220 1.00 43.38 737 LEU B N 1
ATOM 2821 C CA . LEU B 1 194 ? -19.372 24.293 43.813 1.00 39.21 737 LEU B CA 1
ATOM 2822 C C . LEU B 1 194 ? -17.950 24.758 44.006 1.00 41.22 737 LEU B C 1
ATOM 2823 O O . LEU B 1 194 ? -17.293 24.364 44.974 1.00 40.12 737 LEU B O 1
ATOM 2828 N N . ILE B 1 195 ? -17.481 25.595 43.080 1.00 44.83 738 ILE B N 1
ATOM 2829 C CA . ILE B 1 195 ? -16.099 26.074 43.090 1.00 46.39 738 ILE B CA 1
ATOM 2830 C C . ILE B 1 195 ? -15.843 26.947 44.307 1.00 49.49 738 ILE B C 1
ATOM 2831 O O . ILE B 1 195 ? -14.711 27.064 44.761 1.00 50.39 738 ILE B O 1
ATOM 2836 N N . GLU B 1 196 ? -16.914 27.531 44.842 1.00 53.07 739 GLU B N 1
ATOM 2837 C CA . GLU B 1 196 ? -16.845 28.393 46.010 1.00 56.39 739 GLU B CA 1
ATOM 2838 C C . GLU B 1 196 ? -16.431 27.651 47.284 1.00 58.18 739 GLU B C 1
ATOM 2839 O O . GLU B 1 196 ? -15.961 28.265 48.235 1.00 59.95 739 GLU B O 1
ATOM 2845 N N . ASN B 1 197 ? -16.605 26.334 47.306 1.00 59.60 740 ASN B N 1
ATOM 2846 C CA . ASN B 1 197 ? -16.326 25.552 48.512 1.00 62.90 740 ASN B CA 1
ATOM 2847 C C . ASN B 1 197 ? -15.025 24.752 48.455 1.00 64.63 740 ASN B C 1
ATOM 2848 O O . ASN B 1 197 ? -14.732 23.967 49.357 1.00 65.31 740 ASN B O 1
ATOM 2853 N N . SER B 1 198 ? -14.251 24.956 47.394 1.00 64.46 741 SER B N 1
ATOM 2854 C CA . SER B 1 198 ? -12.979 24.268 47.230 1.00 65.51 741 SER B CA 1
ATOM 2855 C C . SER B 1 198 ? -11.790 25.175 47.565 1.00 66.47 741 SER B C 1
ATOM 2856 O O . SER B 1 198 ? -11.040 24.918 48.509 1.00 66.78 741 SER B O 1
ATOM 2859 N N . GLY C 1 8 ? 20.930 25.855 -28.341 1.00 104.73 551 GLY C N 1
ATOM 2860 C CA . GLY C 1 8 ? 21.387 26.167 -26.997 1.00 103.30 551 GLY C CA 1
ATOM 2861 C C . GLY C 1 8 ? 20.341 26.889 -26.166 1.00 103.00 551 GLY C C 1
ATOM 2862 O O . GLY C 1 8 ? 19.280 27.248 -26.681 1.00 105.09 551 GLY C O 1
ATOM 2863 N N . LEU C 1 9 ? 20.634 27.107 -24.882 1.00 99.95 552 LEU C N 1
ATOM 2864 C CA . LEU C 1 9 ? 19.692 27.785 -23.985 1.00 97.11 552 LEU C CA 1
ATOM 2865 C C . LEU C 1 9 ? 19.703 29.302 -24.138 1.00 96.53 552 LEU C C 1
ATOM 2866 O O . LEU C 1 9 ? 18.649 29.938 -24.125 1.00 97.09 552 LEU C O 1
ATOM 2871 N N . PHE C 1 10 ? 20.892 29.882 -24.265 1.00 95.72 553 PHE C N 1
ATOM 2872 C CA . PHE C 1 10 ? 21.016 31.325 -24.460 1.00 94.33 553 PHE C CA 1
ATOM 2873 C C . PHE C 1 10 ? 21.113 31.667 -25.943 1.00 94.56 553 PHE C C 1
ATOM 2874 O O . PHE C 1 10 ? 21.705 32.679 -26.321 1.00 94.53 553 PHE C O 1
ATOM 2882 N N . SER C 1 11 ? 20.524 30.802 -26.766 1.00 94.45 554 SER C N 1
ATOM 2883 C CA . SER C 1 11 ? 20.438 30.996 -28.207 1.00 97.67 554 SER C CA 1
ATOM 2884 C C . SER C 1 11 ? 19.915 32.393 -28.551 1.00 98.87 554 SER C C 1
ATOM 2885 O O . SER C 1 11 ? 18.886 32.8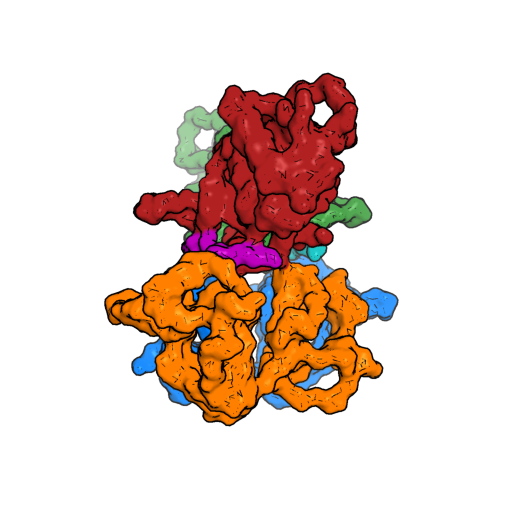27 -28.025 1.00 96.28 554 SER C O 1
ATOM 2888 N N . GLN C 1 12 ? 20.638 33.082 -29.434 1.00 102.75 555 GLN C N 1
ATOM 2889 C CA . GLN C 1 12 ? 20.336 34.464 -29.828 1.00 104.75 555 GLN C CA 1
ATOM 2890 C C . GLN C 1 12 ? 20.064 35.392 -28.640 1.00 101.34 555 GLN C C 1
ATOM 2891 O O . GLN C 1 12 ? 19.052 36.100 -28.593 1.00 99.47 555 GLN C O 1
ATOM 2897 N N . LYS C 1 13 ? 20.980 35.364 -27.678 1.00 100.17 556 LYS C N 1
ATOM 2898 C CA . LYS C 1 13 ? 20.946 36.273 -26.542 1.00 96.97 556 LYS C CA 1
ATOM 2899 C C . LYS C 1 13 ? 22.304 36.944 -26.364 1.00 97.22 556 LYS C C 1
ATOM 2900 O O . LYS C 1 13 ? 23.337 36.277 -26.262 1.00 97.06 556 LYS C O 1
ATOM 2906 N N . SER C 1 14 ? 22.294 38.272 -26.350 1.00 97.20 557 SER C N 1
ATOM 2907 C CA . SER C 1 14 ? 23.513 39.042 -26.169 1.00 97.81 557 SER C CA 1
ATOM 2908 C C . SER C 1 14 ? 23.635 39.467 -24.713 1.00 94.17 557 SER C C 1
ATOM 2909 O O . SER C 1 14 ? 22.638 39.807 -24.075 1.00 91.34 557 SER C O 1
ATOM 2912 N N . PHE C 1 15 ? 24.859 39.445 -24.193 1.00 94.11 558 PHE C N 1
ATOM 2913 C CA . PHE C 1 15 ? 25.106 39.727 -22.782 1.00 90.10 558 PHE C CA 1
ATOM 2914 C C . PHE C 1 15 ? 26.175 40.802 -22.588 1.00 91.46 558 PHE C C 1
ATOM 2915 O O . PHE C 1 15 ? 26.997 41.047 -23.475 1.00 95.21 558 PHE C O 1
ATOM 2923 N N . LEU C 1 16 ? 26.162 41.428 -21.414 1.00 88.94 559 LEU C N 1
ATOM 2924 C CA . LEU C 1 16 ? 27.229 42.338 -21.005 1.00 89.70 559 LEU C CA 1
ATOM 2925 C C . LEU C 1 16 ? 27.594 42.095 -19.550 1.00 83.73 559 LEU C C 1
ATOM 2926 O O . LEU C 1 16 ? 26.778 42.315 -18.658 1.00 82.19 559 LEU C O 1
ATOM 2931 N N . VAL C 1 17 ? 28.817 41.637 -19.314 1.00 80.04 560 VAL C N 1
ATOM 2932 C CA . VAL C 1 17 ? 29.279 41.380 -17.957 1.00 74.89 560 VAL C CA 1
ATOM 2933 C C . VAL C 1 17 ? 29.898 42.648 -17.355 1.00 74.77 560 VAL C C 1
ATOM 2934 O O . VAL C 1 17 ? 30.746 43.293 -17.976 1.00 77.90 560 VAL C O 1
ATOM 2938 N N . LEU C 1 18 ? 29.453 43.009 -16.153 1.00 70.67 561 LEU C N 1
ATOM 2939 C CA . LEU C 1 18 ? 29.908 44.230 -15.496 1.00 69.77 561 LEU C CA 1
ATOM 2940 C C . LEU C 1 18 ? 30.192 43.991 -14.016 1.00 66.77 561 LEU C C 1
ATOM 2941 O O . LEU C 1 18 ? 29.556 43.154 -13.388 1.00 65.09 561 LEU C O 1
ATOM 2946 N N . GLY C 1 19 ? 31.158 44.724 -13.473 1.00 66.59 562 GLY C N 1
ATOM 2947 C CA . GLY C 1 19 ? 31.372 44.777 -12.039 1.00 64.64 562 GLY C CA 1
ATOM 2948 C C . GLY C 1 19 ? 32.122 43.628 -11.395 1.00 66.31 562 GLY C C 1
ATOM 2949 O O . GLY C 1 19 ? 32.267 43.603 -10.177 1.00 65.54 562 GLY C O 1
ATOM 2950 N N . PHE C 1 20 ? 32.607 42.680 -12.188 1.00 70.80 563 PHE C N 1
ATOM 2951 C CA . PHE C 1 20 ? 33.366 41.557 -11.630 1.00 75.05 563 PHE C CA 1
ATOM 2952 C C . PHE C 1 20 ? 34.889 41.753 -11.675 1.00 82.22 563 PHE C C 1
ATOM 2953 O O . PHE C 1 20 ? 35.397 42.686 -12.312 1.00 84.15 563 PHE C O 1
ATOM 2961 N N . SER C 1 21 ? 35.614 40.870 -10.992 1.00 84.95 564 SER C N 1
ATOM 2962 C CA . SER C 1 21 ? 37.068 40.966 -10.938 1.00 89.73 564 SER C CA 1
ATOM 2963 C C . SER C 1 21 ? 37.657 40.687 -12.307 1.00 97.78 564 SER C C 1
ATOM 2964 O O . SER C 1 21 ? 36.928 40.429 -13.266 1.00 99.06 564 SER C O 1
ATOM 2967 N N . ASN C 1 22 ? 38.981 40.740 -12.395 1.00 104.13 565 ASN C N 1
ATOM 2968 C CA . ASN C 1 22 ? 39.665 40.490 -13.654 1.00 109.62 565 ASN C CA 1
ATOM 2969 C C . ASN C 1 22 ? 39.367 39.081 -14.154 1.00 108.91 565 ASN C C 1
ATOM 2970 O O . ASN C 1 22 ? 39.062 38.878 -15.331 1.00 110.68 565 ASN C O 1
ATOM 2975 N N . GLU C 1 23 ? 39.432 38.114 -13.245 1.00 105.92 566 GLU C N 1
ATOM 2976 C CA . GLU C 1 23 ? 39.160 36.726 -13.590 1.00 105.28 566 GLU C CA 1
ATOM 2977 C C . GLU C 1 23 ? 37.664 36.441 -13.642 1.00 99.99 566 GLU C C 1
ATOM 2978 O O . GLU C 1 23 ? 37.180 35.858 -14.610 1.00 101.40 566 GLU C O 1
ATOM 2984 N N . ASN C 1 24 ? 36.945 36.852 -12.598 1.00 93.11 567 ASN C N 1
ATOM 2985 C CA . ASN C 1 24 ? 35.503 36.603 -12.477 1.00 86.15 567 ASN C CA 1
ATOM 2986 C C . ASN C 1 24 ? 34.682 36.990 -13.694 1.00 82.82 567 ASN C C 1
ATOM 2987 O O . ASN C 1 24 ? 33.718 36.314 -14.036 1.00 79.76 567 ASN C O 1
ATOM 2992 N N . GLU C 1 25 ? 35.060 38.091 -14.332 1.00 83.61 568 GLU C N 1
ATOM 2993 C CA . GLU C 1 25 ? 34.439 38.488 -15.579 1.00 85.17 568 GLU C CA 1
ATOM 2994 C C . GLU C 1 25 ? 34.548 37.332 -16.570 1.00 87.68 568 GLU C C 1
ATOM 2995 O O . GLU C 1 25 ? 33.555 36.928 -17.176 1.00 87.55 568 GLU C O 1
ATOM 3001 N N . SER C 1 26 ? 35.753 36.778 -16.697 1.00 89.80 569 SER C N 1
ATOM 3002 C CA . SER C 1 26 ? 36.035 35.738 -17.686 1.00 91.70 569 SER C CA 1
ATOM 3003 C C . SER C 1 26 ? 35.262 34.437 -17.465 1.00 88.78 569 SER C C 1
ATOM 3004 O O . SER C 1 26 ? 34.779 33.835 -18.421 1.00 89.87 569 SER C O 1
ATOM 3007 N N . ASN C 1 27 ? 35.154 34.005 -16.211 1.00 85.58 570 ASN C N 1
ATOM 3008 C CA . ASN C 1 27 ? 34.417 32.784 -15.882 1.00 83.23 570 ASN C CA 1
ATOM 3009 C C . ASN C 1 27 ? 32.951 32.880 -16.273 1.00 79.01 570 ASN C C 1
ATOM 3010 O O . ASN C 1 27 ? 32.366 31.920 -16.776 1.00 79.85 570 ASN C O 1
ATOM 3015 N N . ILE C 1 28 ? 32.363 34.044 -16.028 1.00 73.73 571 ILE C N 1
ATOM 3016 C CA . ILE C 1 28 ? 30.969 34.273 -16.378 1.00 71.15 571 ILE C CA 1
ATOM 3017 C C . ILE C 1 28 ? 30.810 34.306 -17.891 1.00 75.70 571 ILE C C 1
ATOM 3018 O O . ILE C 1 28 ? 29.924 33.646 -18.438 1.00 76.49 571 ILE C O 1
ATOM 3023 N N . ALA C 1 29 ? 31.679 35.064 -18.560 1.00 78.16 572 ALA C N 1
ATOM 3024 C CA . ALA C 1 29 ? 31.637 35.186 -20.016 1.00 80.98 572 ALA C CA 1
ATOM 3025 C C . ALA C 1 29 ? 31.742 33.810 -20.649 1.00 83.71 572 ALA C C 1
ATOM 3026 O O . ALA C 1 29 ? 31.069 33.513 -21.636 1.00 85.56 572 ALA C O 1
ATOM 3028 N N . ASN C 1 30 ? 32.578 32.966 -20.052 1.00 84.42 573 ASN C N 1
ATOM 3029 C CA . ASN C 1 30 ? 32.755 31.600 -20.524 1.00 86.44 573 ASN C CA 1
ATOM 3030 C C . ASN C 1 30 ? 31.479 30.791 -20.417 1.00 84.08 573 ASN C C 1
ATOM 3031 O O . ASN C 1 30 ? 31.026 30.204 -21.397 1.00 86.41 573 ASN C O 1
ATOM 3036 N N . ILE C 1 31 ? 30.891 30.782 -19.227 1.00 80.39 574 ILE C N 1
ATOM 3037 C CA . ILE C 1 31 ? 29.708 29.972 -18.978 1.00 78.98 574 ILE C CA 1
ATOM 3038 C C . ILE C 1 31 ? 28.507 30.427 -19.817 1.00 79.68 574 ILE C C 1
ATOM 3039 O O . ILE C 1 31 ? 27.581 29.650 -20.059 1.00 81.26 574 ILE C O 1
ATOM 3044 N N . ILE C 1 32 ? 28.539 31.675 -20.279 1.00 78.59 575 ILE C N 1
ATOM 3045 C CA . ILE C 1 32 ? 27.477 32.205 -21.134 1.00 78.00 575 ILE C CA 1
ATOM 3046 C C . ILE C 1 32 ? 27.593 31.672 -22.561 1.00 83.69 575 ILE C C 1
ATOM 3047 O O . ILE C 1 32 ? 26.606 31.226 -23.153 1.00 84.91 575 ILE C O 1
ATOM 3052 N N . LYS C 1 33 ? 28.802 31.739 -23.112 1.00 86.76 576 LYS C N 1
ATOM 3053 C CA . LYS C 1 33 ? 29.074 31.174 -24.428 1.00 90.30 576 LYS C CA 1
ATOM 3054 C C . LYS C 1 33 ? 28.849 29.668 -24.391 1.00 91.66 576 LYS C C 1
ATOM 3055 O O . LYS C 1 33 ? 28.225 29.101 -25.289 1.00 92.12 576 LYS C O 1
ATOM 3061 N N . GLU C 1 34 ? 29.343 29.033 -23.330 1.00 92.42 577 GLU C N 1
ATOM 3062 C CA . GLU C 1 34 ? 29.189 27.594 -23.130 1.00 94.47 577 GLU C CA 1
ATOM 3063 C C . GLU C 1 34 ? 27.728 27.143 -23.162 1.00 92.95 577 GLU C C 1
ATOM 3064 O O . GLU C 1 34 ? 27.444 25.954 -23.291 1.00 93.52 577 GLU C O 1
ATOM 3070 N N . ASN C 1 35 ? 26.805 28.095 -23.041 1.00 91.57 578 ASN C N 1
ATOM 3071 C CA . ASN C 1 35 ? 25.379 27.813 -23.189 1.00 89.81 578 ASN C CA 1
ATOM 3072 C C . ASN C 1 35 ? 24.735 28.652 -24.297 1.00 91.14 578 ASN C C 1
ATOM 3073 O O . ASN C 1 35 ? 23.526 28.888 -24.282 1.00 91.32 578 ASN C O 1
ATOM 3078 N N . ALA C 1 36 ? 25.573 29.114 -25.228 1.00 91.52 579 ALA C N 1
ATOM 3079 C CA . ALA C 1 36 ? 25.158 29.712 -26.505 1.00 91.89 579 ALA C CA 1
ATOM 3080 C C . ALA C 1 36 ? 24.761 31.198 -26.511 1.00 90.33 579 ALA C C 1
ATOM 3081 O O . ALA C 1 36 ? 24.010 31.628 -27.384 1.00 93.60 579 ALA C O 1
ATOM 3083 N N . GLY C 1 37 ? 25.280 31.985 -25.573 1.00 85.53 580 GLY C N 1
ATOM 3084 C CA . GLY C 1 37 ? 25.021 33.418 -25.569 1.00 83.69 580 GLY C CA 1
ATOM 3085 C C . GLY C 1 37 ? 26.153 34.219 -26.194 1.00 85.65 580 GLY C C 1
ATOM 3086 O O . GLY C 1 37 ? 27.244 33.688 -26.392 1.00 87.17 580 GLY C O 1
ATOM 3087 N N . LYS C 1 38 ? 25.906 35.494 -26.500 1.00 85.72 581 LYS C N 1
ATOM 3088 C CA . LYS C 1 38 ? 26.939 36.355 -27.091 1.00 88.27 581 LYS C CA 1
ATOM 3089 C C . LYS C 1 38 ? 27.361 37.509 -26.170 1.00 87.67 581 LYS C C 1
ATOM 3090 O O . LYS C 1 38 ? 26.539 38.062 -25.440 1.00 85.86 581 LYS C O 1
ATOM 3096 N N . ILE C 1 39 ? 28.644 37.869 -26.217 1.00 89.66 582 ILE C N 1
ATOM 3097 C CA . ILE C 1 39 ? 29.200 38.931 -25.368 1.00 88.59 582 ILE C CA 1
ATOM 3098 C C . ILE C 1 39 ? 29.500 40.189 -26.193 1.00 90.83 582 ILE C C 1
ATOM 3099 O O . ILE C 1 39 ? 29.762 40.098 -27.394 1.00 95.09 582 ILE C O 1
ATOM 3104 N N . MET C 1 40 ? 29.467 41.358 -25.555 1.00 87.98 583 MET C N 1
ATOM 3105 C CA . MET C 1 40 ? 29.692 42.620 -26.262 1.00 89.32 583 MET C CA 1
ATOM 3106 C C . MET C 1 40 ? 30.642 43.569 -25.528 1.00 88.89 583 MET C C 1
ATOM 3107 O O . MET C 1 40 ? 31.341 44.373 -26.152 1.00 91.41 583 MET C O 1
ATOM 3112 N N . VAL C 1 47 ? 22.657 47.049 -28.534 1.00 103.60 590 VAL C N 1
ATOM 3113 C CA . VAL C 1 47 ? 22.014 46.971 -27.219 1.00 99.84 590 VAL C CA 1
ATOM 3114 C C . VAL C 1 47 ? 21.793 45.523 -26.770 1.00 100.13 590 VAL C C 1
ATOM 3115 O O . VAL C 1 47 ? 21.162 44.729 -27.470 1.00 100.90 590 VAL C O 1
ATOM 3119 N N . ALA C 1 48 ? 22.315 45.198 -25.590 1.00 99.53 591 ALA C N 1
ATOM 3120 C CA . ALA C 1 48 ? 22.334 43.826 -25.095 1.00 99.59 591 ALA C CA 1
ATOM 3121 C C . ALA C 1 48 ? 21.027 43.384 -24.434 1.00 98.10 591 ALA C C 1
ATOM 3122 O O . ALA C 1 48 ? 20.381 44.158 -23.727 1.00 95.86 591 ALA C O 1
ATOM 3124 N N . ASP C 1 49 ? 20.659 42.126 -24.663 1.00 99.48 592 ASP C N 1
ATOM 3125 C CA . ASP C 1 49 ? 19.448 41.550 -24.088 1.00 99.02 592 ASP C CA 1
ATOM 3126 C C . ASP C 1 49 ? 19.511 41.502 -22.559 1.00 94.53 592 ASP C C 1
ATOM 3127 O O . ASP C 1 49 ? 18.494 41.665 -21.882 1.00 92.74 592 ASP C O 1
ATOM 3132 N N . TYR C 1 50 ? 20.708 41.283 -22.021 1.00 91.98 593 TYR C N 1
ATOM 3133 C CA . TYR C 1 50 ? 20.907 41.233 -20.572 1.00 86.14 593 TYR C CA 1
ATOM 3134 C C . TYR C 1 50 ? 22.191 41.946 -20.140 1.00 84.13 593 TYR C C 1
ATOM 3135 O O . TYR C 1 50 ? 23.115 42.129 -20.934 1.00 86.39 593 TYR C O 1
ATOM 3144 N N . ALA C 1 51 ? 22.239 42.351 -18.875 1.00 79.92 594 ALA C N 1
ATOM 3145 C CA . ALA C 1 51 ? 23.470 42.866 -18.287 1.00 79.29 594 ALA C CA 1
ATOM 3146 C C . ALA C 1 51 ? 23.718 42.164 -16.959 1.00 77.15 594 ALA C C 1
ATOM 3147 O O . ALA C 1 51 ? 23.033 42.430 -15.973 1.00 76.86 594 ALA C O 1
ATOM 3149 N N . VAL C 1 52 ? 24.695 41.263 -16.942 1.00 74.70 595 VAL C N 1
ATOM 3150 C CA . VAL C 1 52 ? 25.016 40.491 -15.749 1.00 69.75 595 VAL C CA 1
ATOM 3151 C C . VAL C 1 52 ? 25.912 41.280 -14.801 1.00 69.54 595 VAL C C 1
ATOM 3152 O O . VAL C 1 52 ? 26.979 41.743 -15.189 1.00 71.64 595 VAL C O 1
ATOM 3156 N N . VAL C 1 53 ? 25.468 41.433 -13.556 1.00 67.76 596 VAL C N 1
ATOM 3157 C CA . VAL C 1 53 ? 26.184 42.236 -12.562 1.00 66.08 596 VAL C CA 1
ATOM 3158 C C . VAL C 1 53 ? 26.275 41.455 -11.243 1.00 61.70 596 VAL C C 1
ATOM 3159 O O . VAL C 1 53 ? 25.617 40.424 -11.095 1.00 59.55 596 VAL C O 1
ATOM 3163 N N . PRO C 1 54 ? 27.106 41.925 -10.288 1.00 60.42 597 PRO C N 1
ATOM 3164 C CA . PRO C 1 54 ? 27.192 41.234 -8.995 1.00 58.97 597 PRO C CA 1
ATOM 3165 C C . PRO C 1 54 ? 25.858 41.192 -8.260 1.00 59.57 597 PRO C C 1
ATOM 3166 O O . PRO C 1 54 ? 24.944 41.939 -8.607 1.00 61.21 597 PRO C O 1
ATOM 3170 N N . LEU C 1 55 ? 25.763 40.335 -7.246 1.00 56.52 598 LEU C N 1
ATOM 3171 C CA . LEU C 1 55 ? 24.551 40.218 -6.447 1.00 52.17 598 LEU C CA 1
ATOM 3172 C C . LEU C 1 55 ? 24.111 41.585 -5.906 1.00 51.64 598 LEU C C 1
ATOM 3173 O O . LEU C 1 55 ? 22.920 41.868 -5.781 1.00 50.43 598 LEU C O 1
ATOM 3178 N N . LEU C 1 56 ? 25.076 42.438 -5.598 1.00 50.26 599 LEU C N 1
ATOM 3179 C CA . LEU C 1 56 ? 24.735 43.721 -5.028 1.00 51.58 599 LEU C CA 1
ATOM 3180 C C . LEU C 1 56 ? 24.610 44.811 -6.089 1.00 54.35 599 LEU C C 1
ATOM 3181 O O . LEU C 1 56 ? 24.361 45.973 -5.766 1.00 53.97 599 LEU C O 1
ATOM 3186 N N . GLY C 1 57 ? 24.763 44.430 -7.353 1.00 56.64 600 GLY C N 1
ATOM 3187 C CA . GLY C 1 57 ? 24.622 45.372 -8.451 1.00 61.71 600 GLY C CA 1
ATOM 3188 C C . GLY C 1 57 ? 25.728 46.412 -8.486 1.00 69.02 600 GLY C C 1
ATOM 3189 O O . GLY C 1 57 ? 26.344 46.721 -7.464 1.00 69.26 600 GLY C O 1
ATOM 3190 N N . CYS C 1 58 ? 25.988 46.956 -9.669 1.00 75.48 601 CYS C N 1
ATOM 3191 C CA . CYS C 1 58 ? 27.067 47.922 -9.833 1.00 80.24 601 CYS C CA 1
ATOM 3192 C C . CYS C 1 58 ? 26.662 49.038 -10.783 1.00 85.24 601 CYS C C 1
ATOM 3193 O O . CYS C 1 58 ? 25.475 49.322 -10.963 1.00 83.85 601 CYS C O 1
ATOM 3196 N N . GLU C 1 59 ? 27.660 49.668 -11.392 1.00 92.43 602 GLU C N 1
ATOM 3197 C CA . GLU C 1 59 ? 27.411 50.772 -12.300 1.00 99.59 602 GLU C CA 1
ATOM 3198 C C . GLU C 1 59 ? 27.004 50.290 -13.686 1.00 101.95 602 GLU C C 1
ATOM 3199 O O . GLU C 1 59 ? 27.817 49.731 -14.423 1.00 102.50 602 GLU C O 1
ATOM 3205 N N . VAL C 1 60 ? 25.739 50.505 -14.032 1.00 103.59 603 VAL C N 1
ATOM 3206 C CA . VAL C 1 60 ? 25.257 50.189 -15.371 1.00 107.40 603 VAL C CA 1
ATOM 3207 C C . VAL C 1 60 ? 24.870 51.455 -16.122 1.00 110.00 603 VAL C C 1
ATOM 3208 O O . VAL C 1 60 ? 23.789 52.016 -15.918 1.00 109.00 603 VAL C O 1
ATOM 3212 N N . GLU C 1 61 ? 25.777 51.898 -16.987 1.00 113.34 604 GLU C N 1
ATOM 3213 C CA . GLU C 1 61 ? 25.577 53.096 -17.788 1.00 115.99 604 GLU C CA 1
ATOM 3214 C C . GLU C 1 61 ? 24.892 52.721 -19.093 1.00 115.46 604 GLU C C 1
ATOM 3215 O O . GLU C 1 61 ? 23.862 53.294 -19.457 1.00 115.62 604 GLU C O 1
ATOM 3221 N N . ALA C 1 62 ? 25.474 51.748 -19.788 1.00 113.55 605 ALA C N 1
ATOM 3222 C CA . ALA C 1 62 ? 24.970 51.301 -21.080 1.00 113.11 605 ALA C CA 1
ATOM 3223 C C . ALA C 1 62 ? 23.572 50.710 -20.970 1.00 108.96 605 ALA C C 1
ATOM 3224 O O . ALA C 1 62 ? 23.278 49.960 -20.044 1.00 105.94 605 ALA C O 1
ATOM 3226 N N . THR C 1 63 ? 22.715 51.056 -21.925 1.00 109.45 606 THR C N 1
ATOM 3227 C CA . THR C 1 63 ? 21.332 50.599 -21.917 1.00 107.31 606 THR C CA 1
ATOM 3228 C C . THR C 1 63 ? 21.216 49.142 -22.343 1.00 105.96 606 THR C C 1
ATOM 3229 O O . THR C 1 63 ? 21.710 48.752 -23.404 1.00 107.50 606 THR C O 1
ATOM 3233 N N . VAL C 1 64 ? 20.555 48.349 -21.502 1.00 101.93 607 VAL C N 1
ATOM 3234 C CA . VAL C 1 64 ? 20.388 46.923 -21.742 1.00 99.83 607 VAL C CA 1
ATOM 3235 C C . VAL C 1 64 ? 18.933 46.507 -21.631 1.00 98.45 607 VAL C C 1
ATOM 3236 O O . VAL C 1 64 ? 18.087 47.290 -21.196 1.00 97.51 607 VAL C O 1
ATOM 3240 N N . GLY C 1 65 ? 18.654 45.269 -22.034 1.00 98.39 608 GLY C N 1
ATOM 3241 C CA . GLY C 1 65 ? 17.327 44.694 -21.905 1.00 97.31 608 GLY C CA 1
ATOM 3242 C C . GLY C 1 65 ? 16.885 44.722 -20.458 1.00 93.84 608 GLY C C 1
ATOM 3243 O O . GLY C 1 65 ? 15.948 45.434 -20.106 1.00 93.94 608 GLY C O 1
ATOM 3244 N N . GLU C 1 66 ? 17.565 43.950 -19.616 1.00 90.76 609 GLU C N 1
ATOM 3245 C CA . GLU C 1 66 ? 17.370 44.040 -18.171 1.00 86.33 609 GLU C CA 1
ATOM 3246 C C . GLU C 1 66 ? 18.600 43.576 -17.393 1.00 81.43 609 GLU C C 1
ATOM 3247 O O . GLU C 1 66 ? 19.333 42.687 -17.832 1.00 82.64 609 GLU C O 1
ATOM 3253 N N . VAL C 1 67 ? 18.822 44.196 -16.239 1.00 74.56 610 VAL C N 1
ATOM 3254 C CA . VAL C 1 67 ? 19.963 43.873 -15.401 1.00 67.63 610 VAL C CA 1
ATOM 3255 C C . VAL C 1 67 ? 19.628 42.678 -14.516 1.00 61.54 610 VAL C C 1
ATOM 3256 O O . VAL C 1 67 ? 18.748 42.755 -13.662 1.00 61.20 610 VAL C O 1
ATOM 3260 N N . VAL C 1 68 ? 20.330 41.572 -14.742 1.00 57.24 611 VAL C N 1
ATOM 3261 C CA . VAL C 1 68 ? 20.170 40.351 -13.964 1.00 52.61 611 VAL C CA 1
ATOM 3262 C C . VAL C 1 68 ? 21.467 40.046 -13.213 1.00 51.26 611 VAL C C 1
ATOM 3263 O O . VAL C 1 68 ? 22.504 40.633 -13.517 1.00 53.67 611 VAL C O 1
ATOM 3267 N N . THR C 1 69 ? 21.428 39.128 -12.249 1.00 48.97 612 THR C N 1
ATOM 3268 C CA . THR C 1 69 ? 22.650 38.752 -11.528 1.00 49.88 612 THR C CA 1
ATOM 3269 C C . THR C 1 69 ? 23.222 37.433 -11.997 1.00 52.73 612 THR C C 1
ATOM 3270 O O . THR C 1 69 ? 22.541 36.639 -12.645 1.00 54.25 612 THR C O 1
ATOM 3274 N N . ASN C 1 70 ? 24.481 37.199 -11.646 1.00 53.47 613 ASN C N 1
ATOM 3275 C CA . ASN C 1 70 ? 25.109 35.921 -11.914 1.00 55.28 613 ASN C CA 1
ATOM 3276 C C . ASN C 1 70 ? 24.365 34.797 -11.185 1.00 51.48 613 ASN C C 1
ATOM 3277 O O . ASN C 1 70 ? 24.407 33.636 -11.595 1.00 53.63 613 ASN C O 1
ATOM 3282 N N . THR C 1 71 ? 23.680 35.148 -10.102 1.00 45.93 614 THR C N 1
ATOM 3283 C CA . THR C 1 71 ? 22.877 34.183 -9.361 1.00 42.91 614 THR C CA 1
ATOM 3284 C C . THR C 1 71 ? 21.720 33.686 -10.226 1.00 43.45 614 THR C C 1
ATOM 3285 O O . THR C 1 71 ? 21.413 32.493 -10.257 1.00 40.57 614 THR C O 1
ATOM 3289 N N . TRP C 1 72 ? 21.085 34.618 -10.929 1.00 45.84 615 TRP C N 1
ATOM 3290 C CA . TRP C 1 72 ? 20.087 34.276 -11.926 1.00 48.39 615 TRP C CA 1
ATOM 3291 C C . TRP C 1 72 ? 20.714 33.388 -12.981 1.00 52.02 615 TRP C C 1
ATOM 3292 O O . TRP C 1 72 ? 20.188 32.328 -13.303 1.00 52.92 615 TRP C O 1
ATOM 3303 N N . LEU C 1 73 ? 21.841 33.842 -13.518 1.00 55.35 616 LEU C N 1
ATOM 3304 C CA . LEU C 1 73 ? 22.548 33.133 -14.575 1.00 59.77 616 LEU C CA 1
ATOM 3305 C C . LEU C 1 73 ? 22.847 31.688 -14.191 1.00 59.97 616 LEU C C 1
ATOM 3306 O O . LEU C 1 73 ? 22.391 30.760 -14.854 1.00 61.73 616 LEU C O 1
ATOM 3311 N N . VAL C 1 74 ? 23.610 31.510 -13.114 1.00 56.47 617 VAL C N 1
ATOM 3312 C CA . VAL C 1 74 ? 23.995 30.181 -12.648 1.00 53.01 617 VAL C CA 1
ATOM 3313 C C . VAL C 1 74 ? 22.769 29.328 -12.339 1.00 52.77 617 VAL C C 1
ATOM 3314 O O . VAL C 1 74 ? 22.751 28.137 -12.634 1.00 54.26 617 VAL C O 1
ATOM 3318 N N . THR C 1 75 ? 21.736 29.943 -11.766 1.00 53.03 618 THR C N 1
ATOM 3319 C CA . THR C 1 75 ? 20.497 29.227 -11.468 1.00 51.54 618 THR C CA 1
ATOM 3320 C C . THR C 1 75 ? 19.857 28.704 -12.747 1.00 57.66 618 THR C C 1
ATOM 3321 O O . THR C 1 75 ? 19.520 27.525 -12.841 1.00 61.37 618 THR C O 1
ATOM 3325 N N . CYS C 1 76 ? 19.700 29.587 -13.727 1.00 59.82 619 CYS C N 1
ATOM 3326 C CA . CYS C 1 76 ? 19.118 29.220 -15.013 1.00 62.64 619 CYS C CA 1
ATOM 3327 C C . CYS C 1 76 ? 19.780 27.988 -15.609 1.00 67.45 619 CYS C C 1
ATOM 3328 O O . CYS C 1 76 ? 19.099 27.053 -16.027 1.00 70.85 619 CYS C O 1
ATOM 3331 N N . ILE C 1 77 ? 21.110 27.992 -15.632 1.00 68.61 620 ILE C N 1
ATOM 3332 C CA . ILE C 1 77 ? 21.886 26.898 -16.210 1.00 70.42 620 ILE C CA 1
ATOM 3333 C C . ILE C 1 77 ? 21.717 25.601 -15.423 1.00 71.01 620 ILE C C 1
ATOM 3334 O O . ILE C 1 77 ? 21.661 24.512 -16.005 1.00 72.68 620 ILE C O 1
ATOM 3339 N N . ASP C 1 78 ? 21.632 25.723 -14.101 1.00 69.15 621 ASP C N 1
ATOM 3340 C CA . ASP C 1 78 ? 21.519 24.558 -13.233 1.00 71.27 621 ASP C CA 1
ATOM 3341 C C . ASP C 1 78 ? 20.201 23.813 -13.439 1.00 76.76 621 ASP C C 1
ATOM 3342 O O . ASP C 1 78 ? 20.105 22.608 -13.181 1.00 79.21 621 ASP C O 1
ATOM 3347 N N . TYR C 1 79 ? 19.191 24.532 -13.918 1.00 78.30 622 TYR C N 1
ATOM 3348 C CA . TYR C 1 79 ? 17.887 23.938 -14.184 1.00 80.03 622 TYR C CA 1
ATOM 3349 C C . TYR C 1 79 ? 17.624 23.766 -15.677 1.00 82.62 622 TYR C C 1
ATOM 3350 O O . TYR C 1 79 ? 16.654 23.114 -16.060 1.00 85.06 622 TYR C O 1
ATOM 3359 N N . GLN C 1 80 ? 18.489 24.359 -16.501 1.00 81.75 623 GLN C N 1
ATOM 3360 C CA . GLN C 1 80 ? 18.320 24.402 -17.960 1.00 81.81 623 GLN C CA 1
ATOM 3361 C C . GLN C 1 80 ? 17.050 25.141 -18.363 1.00 78.36 623 GLN C C 1
ATOM 3362 O O . GLN C 1 80 ? 16.483 24.897 -19.428 1.00 79.74 623 GLN C O 1
ATOM 3368 N N . THR C 1 81 ? 16.617 26.046 -17.493 1.00 73.53 624 THR C N 1
ATOM 3369 C CA . THR C 1 81 ? 15.406 26.821 -17.700 1.00 71.42 624 THR C CA 1
ATOM 3370 C C . THR C 1 81 ? 15.785 28.293 -17.695 1.00 69.22 624 THR C C 1
ATOM 3371 O O . THR C 1 81 ? 16.678 28.698 -16.952 1.00 66.33 624 THR C O 1
ATOM 3375 N N . LEU C 1 82 ? 15.125 29.085 -18.534 1.00 70.79 625 LEU C N 1
ATOM 3376 C CA . LEU C 1 82 ? 15.332 30.530 -18.563 1.00 70.74 625 LEU C CA 1
ATOM 3377 C C . LEU C 1 82 ? 14.277 31.243 -17.711 1.00 71.32 625 LEU C C 1
ATOM 3378 O O . LEU C 1 82 ? 13.191 31.549 -18.198 1.00 73.56 625 LEU C O 1
ATOM 3383 N N . PHE C 1 83 ? 14.599 31.508 -16.445 1.00 69.52 626 PHE C N 1
ATOM 3384 C CA . PHE C 1 83 ? 13.648 32.104 -15.499 1.00 67.59 626 PHE C CA 1
ATOM 3385 C C . PHE C 1 83 ? 13.440 33.605 -15.702 1.00 68.78 626 PHE C C 1
ATOM 3386 O O . PHE C 1 83 ? 14.352 34.315 -16.125 1.00 69.90 626 PHE C O 1
ATOM 3394 N N . ASP C 1 84 ? 12.243 34.086 -15.374 1.00 68.42 627 ASP C N 1
ATOM 3395 C CA . ASP C 1 84 ? 11.975 35.523 -15.360 1.00 68.35 627 ASP C CA 1
ATOM 3396 C C . ASP C 1 84 ? 12.720 36.112 -14.168 1.00 65.26 627 ASP C C 1
ATOM 3397 O O . ASP C 1 84 ? 12.604 35.607 -13.053 1.00 64.70 627 ASP C O 1
ATOM 3402 N N . PRO C 1 85 ? 13.507 37.169 -14.402 1.00 63.72 628 PRO C N 1
ATOM 3403 C CA . PRO C 1 85 ? 14.284 37.835 -13.350 1.00 62.44 628 PRO C CA 1
ATOM 3404 C C . PRO C 1 85 ? 13.415 38.423 -12.234 1.00 63.97 628 PRO C C 1
ATOM 3405 O O . PRO C 1 85 ? 13.903 38.654 -11.118 1.00 63.15 628 PRO C O 1
ATOM 3409 N N . LYS C 1 86 ? 12.144 38.672 -12.541 1.00 65.24 629 LYS C N 1
ATOM 3410 C CA . LYS C 1 86 ? 11.225 39.281 -11.591 1.00 63.63 629 LYS C CA 1
ATOM 3411 C C . LYS C 1 86 ? 10.634 38.218 -10.671 1.00 61.62 629 LYS C C 1
ATOM 3412 O O . LYS C 1 86 ? 9.952 38.537 -9.698 1.00 62.00 629 LYS C O 1
ATOM 3418 N N . SER C 1 87 ? 10.915 36.952 -10.968 1.00 60.18 630 SER C N 1
ATOM 3419 C CA . SER C 1 87 ? 10.314 35.837 -10.235 1.00 57.67 630 SER C CA 1
ATOM 3420 C C . SER C 1 87 ? 11.120 35.393 -9.019 1.00 53.86 630 SER C C 1
ATOM 3421 O O . SER C 1 87 ? 10.804 34.371 -8.409 1.00 51.69 630 SER C O 1
ATOM 3424 N N . ASN C 1 88 ? 12.158 36.158 -8.683 1.00 53.57 631 ASN C N 1
ATOM 3425 C CA . ASN C 1 88 ? 13.032 35.883 -7.536 1.00 48.67 631 ASN C CA 1
ATOM 3426 C C . ASN C 1 88 ? 13.926 37.110 -7.353 1.00 45.31 631 ASN C C 1
ATOM 3427 O O . ASN C 1 88 ? 14.478 37.629 -8.321 1.00 46.85 631 ASN C O 1
ATOM 3432 N N . PRO C 1 89 ? 14.033 37.603 -6.115 1.00 41.62 632 PRO C N 1
ATOM 3433 C CA . PRO C 1 89 ? 14.761 38.844 -5.817 1.00 41.45 632 PRO C CA 1
ATOM 3434 C C . PRO C 1 89 ? 16.294 38.739 -5.831 1.00 41.05 632 PRO C C 1
ATOM 3435 O O . PRO C 1 89 ? 16.962 39.780 -5.806 1.00 39.89 632 PRO C O 1
ATOM 3439 N N . LEU C 1 90 ? 16.837 37.524 -5.866 1.00 39.01 633 LEU C N 1
ATOM 3440 C CA . LEU C 1 90 ? 18.279 37.346 -6.034 1.00 40.28 633 LEU C CA 1
ATOM 3441 C C . LEU C 1 90 ? 18.690 37.364 -7.519 1.00 46.26 633 LEU C C 1
ATOM 3442 O O . LEU C 1 90 ? 19.877 37.501 -7.842 1.00 50.18 633 LEU C O 1
ATOM 3447 N N . PHE C 1 91 ? 17.709 37.235 -8.414 1.00 46.07 634 PHE C N 1
ATOM 3448 C CA . PHE C 1 91 ? 17.961 37.221 -9.853 1.00 46.52 634 PHE C CA 1
ATOM 3449 C C . PHE C 1 91 ? 18.304 38.615 -10.355 1.00 50.86 634 PHE C C 1
ATOM 3450 O O . PHE C 1 91 ? 18.955 38.758 -11.384 1.00 56.32 634 PHE C O 1
ATOM 3458 N N . THR C 1 92 ? 17.846 39.640 -9.639 1.00 49.70 635 THR C N 1
ATOM 3459 C CA . THR C 1 92 ? 18.188 41.030 -9.958 1.00 52.12 635 THR C CA 1
ATOM 3460 C C . THR C 1 92 ? 18.967 41.651 -8.775 1.00 50.61 635 THR C C 1
ATOM 3461 O O . THR C 1 92 ? 18.924 41.105 -7.675 1.00 49.82 635 THR C O 1
ATOM 3465 N N . PRO C 1 93 ? 19.700 42.767 -8.997 1.00 50.00 636 PRO C N 1
ATOM 3466 C CA . PRO C 1 93 ? 20.561 43.296 -7.926 1.00 48.94 636 PRO C CA 1
ATOM 3467 C C . PRO C 1 93 ? 19.820 43.503 -6.614 1.00 51.10 636 PRO C C 1
ATOM 3468 O O . PRO C 1 93 ? 18.699 44.019 -6.625 1.00 54.57 636 PRO C O 1
ATOM 3472 N N . VAL C 1 94 ? 20.438 43.098 -5.507 1.00 48.31 637 VAL C N 1
ATOM 3473 C CA . VAL C 1 94 ? 19.801 43.140 -4.196 1.00 44.29 637 VAL C CA 1
ATOM 3474 C C . VAL C 1 94 ? 20.240 44.367 -3.411 1.00 45.81 637 VAL C C 1
ATOM 3475 O O . VAL C 1 94 ? 21.434 44.585 -3.239 1.00 48.02 637 VAL C O 1
ATOM 3479 N N . PRO C 1 95 ? 19.272 45.184 -2.943 1.00 42.68 638 PRO C N 1
ATOM 3480 C CA . PRO C 1 95 ? 19.628 46.300 -2.060 1.00 37.75 638 PRO C CA 1
ATOM 3481 C C . PRO C 1 95 ? 20.134 45.836 -0.696 1.00 34.41 638 PRO C C 1
ATOM 3482 O O . PRO C 1 95 ? 19.500 45.006 -0.040 1.00 33.09 638 PRO C O 1
ATOM 3486 N N . VAL C 1 96 ? 21.286 46.371 -0.297 1.00 31.83 639 VAL C N 1
ATOM 3487 C CA . VAL C 1 96 ? 21.846 46.147 1.022 1.00 28.58 639 VAL C CA 1
ATOM 3488 C C . VAL C 1 96 ? 22.315 47.493 1.554 1.00 29.22 639 VAL C C 1
ATOM 3489 O O . VAL C 1 96 ? 22.928 48.261 0.814 1.00 33.03 639 VAL C O 1
ATOM 3493 N N . MET C 1 97 ? 22.004 47.794 2.814 1.00 25.58 640 MET C N 1
ATOM 3494 C CA . MET C 1 97 ? 22.572 48.955 3.498 1.00 27.06 640 MET C CA 1
ATOM 3495 C C . MET C 1 97 ? 23.954 48.575 4.018 1.00 31.58 640 MET C C 1
ATOM 3496 O O . MET C 1 97 ? 24.068 47.902 5.044 1.00 32.96 640 MET C O 1
ATOM 3501 N N . THR C 1 98 ? 25.009 48.988 3.321 1.00 34.15 641 THR C N 1
ATOM 3502 C CA . THR C 1 98 ? 26.343 48.496 3.672 1.00 33.25 641 THR C CA 1
ATOM 3503 C C . THR C 1 98 ? 26.822 49.113 4.972 1.00 32.85 641 THR C C 1
ATOM 3504 O O . THR C 1 98 ? 26.310 50.149 5.385 1.00 36.58 641 THR C O 1
ATOM 3508 N N . GLY C 1 99 ? 27.784 48.471 5.625 1.00 27.08 642 GLY C N 1
ATOM 3509 C CA . GLY C 1 99 ? 28.306 48.984 6.877 1.00 24.61 642 GLY C CA 1
ATOM 3510 C C . GLY C 1 99 ? 27.561 48.477 8.093 1.00 30.69 642 GLY C C 1
ATOM 3511 O O . GLY C 1 99 ? 28.064 48.548 9.209 1.00 32.13 642 GLY C O 1
ATOM 3512 N N . MET C 1 100 ? 26.363 47.945 7.878 1.00 32.76 643 MET C N 1
ATOM 3513 C CA . MET C 1 100 ? 25.528 47.473 8.978 1.00 33.43 643 MET C CA 1
ATOM 3514 C C . MET C 1 100 ? 25.675 45.976 9.203 1.00 31.81 643 MET C C 1
ATOM 3515 O O . MET C 1 100 ? 25.656 45.192 8.251 1.00 28.56 643 MET C O 1
ATOM 3520 N N . THR C 1 101 ? 25.801 45.590 10.474 1.00 31.42 644 THR C N 1
ATOM 3521 C CA . THR C 1 101 ? 25.755 44.192 10.872 1.00 27.46 644 THR C CA 1
ATOM 3522 C C . THR C 1 101 ? 24.581 43.946 11.827 1.00 26.35 644 THR C C 1
ATOM 3523 O O . THR C 1 101 ? 24.771 43.630 13.007 1.00 25.46 644 THR C O 1
ATOM 3527 N N . PRO C 1 102 ? 23.350 44.080 11.313 1.00 25.61 645 PRO C N 1
ATOM 3528 C CA . PRO C 1 102 ? 22.167 43.871 12.140 1.00 21.52 645 PRO C CA 1
ATOM 3529 C C . PRO C 1 102 ? 22.028 42.434 12.616 1.00 23.18 645 PRO C C 1
ATOM 3530 O O . PRO C 1 102 ? 21.395 42.203 13.653 1.00 27.80 645 PRO C O 1
ATOM 3534 N N . LEU C 1 103 ? 22.603 41.485 11.878 1.00 21.02 646 LEU C N 1
ATOM 3535 C CA . LEU C 1 103 ? 22.461 40.064 12.215 1.00 23.23 646 LEU C CA 1
ATOM 3536 C C . LEU C 1 103 ? 23.613 39.570 13.092 1.00 29.89 646 LEU C C 1
ATOM 3537 O O . LEU C 1 103 ? 23.769 38.382 13.325 1.00 27.40 646 LEU C O 1
ATOM 3542 N N . GLU C 1 104 ? 24.390 40.527 13.581 1.00 39.69 647 GLU C N 1
ATOM 3543 C CA . GLU C 1 104 ? 25.508 40.318 14.489 1.00 45.45 647 GLU C CA 1
ATOM 3544 C C . GLU C 1 104 ? 25.504 39.017 15.283 1.00 49.03 647 GLU C C 1
ATOM 3545 O O . GLU C 1 104 ? 26.449 38.229 15.169 1.00 56.72 647 GLU C O 1
ATOM 3551 N N . ASP C 1 105 ? 24.462 38.769 16.070 1.00 43.59 648 ASP C N 1
ATOM 3552 C CA . ASP C 1 105 ? 24.529 37.643 17.008 1.00 46.56 648 ASP C CA 1
ATOM 3553 C C . ASP C 1 105 ? 23.760 36.387 16.585 1.00 43.68 648 ASP C C 1
ATOM 3554 O O . ASP C 1 105 ? 23.467 35.523 17.415 1.00 44.71 648 ASP C O 1
ATOM 3559 N N . CYS C 1 106 ? 23.443 36.275 15.302 1.00 38.65 649 CYS C N 1
ATOM 3560 C CA . CYS C 1 106 ? 22.519 35.247 14.869 1.00 36.81 649 CYS C CA 1
ATOM 3561 C C . CYS C 1 106 ? 23.246 34.052 14.312 1.00 39.33 649 CYS C C 1
ATOM 3562 O O . CYS C 1 106 ? 24.325 34.192 13.734 1.00 43.32 649 CYS C O 1
ATOM 3565 N N . VAL C 1 107 ? 22.660 32.873 14.502 1.00 36.37 650 VAL C N 1
ATOM 3566 C CA . VAL C 1 107 ? 23.179 31.651 13.898 1.00 34.32 650 VAL C CA 1
ATOM 3567 C C . VAL C 1 107 ? 22.073 30.997 13.075 1.00 33.63 650 VAL C C 1
ATOM 3568 O O . VAL C 1 107 ? 21.098 30.474 13.614 1.00 34.36 650 VAL C O 1
ATOM 3572 N N . ILE C 1 108 ? 22.257 31.028 11.761 1.00 28.80 651 ILE C N 1
ATOM 3573 C CA . ILE C 1 108 ? 21.185 30.784 10.828 1.00 22.85 651 ILE C CA 1
ATOM 3574 C C . ILE C 1 108 ? 21.306 29.441 10.094 1.00 29.47 651 ILE C C 1
ATOM 3575 O O . ILE C 1 108 ? 22.387 29.029 9.665 1.00 33.09 651 ILE C O 1
ATOM 3580 N N . SER C 1 109 ? 20.191 28.737 9.978 1.00 29.92 652 SER C N 1
ATOM 3581 C CA . SER C 1 109 ? 20.159 27.590 9.108 1.00 30.63 652 SER C CA 1
ATOM 3582 C C . SER C 1 109 ? 19.240 27.942 7.976 1.00 30.56 652 SER C C 1
ATOM 3583 O O . SER C 1 109 ? 18.403 28.841 8.103 1.00 32.50 652 SER C O 1
ATOM 3586 N N . PHE C 1 110 ? 19.427 27.250 6.864 1.00 26.44 653 PHE C N 1
ATOM 3587 C CA . PHE C 1 110 ? 18.505 27.328 5.764 1.00 24.16 653 PHE C CA 1
ATOM 3588 C C . PHE C 1 110 ? 17.776 26.012 5.599 1.00 26.11 653 PHE C C 1
ATOM 3589 O O . PHE C 1 110 ? 18.240 24.957 6.041 1.00 25.02 653 PHE C O 1
ATOM 3597 N N . SER C 1 111 ? 16.611 26.085 4.981 1.00 26.71 654 SER C N 1
ATOM 3598 C CA . SER C 1 111 ? 15.907 24.891 4.606 1.00 26.40 654 SER C CA 1
ATOM 3599 C C . SER C 1 111 ? 15.194 25.183 3.302 1.00 27.22 654 SER C C 1
ATOM 3600 O O . SER C 1 111 ? 14.763 26.310 3.059 1.00 28.56 654 SER C O 1
ATOM 3603 N N . GLN C 1 112 ? 15.131 24.175 2.445 1.00 28.40 655 GLN C N 1
ATOM 3604 C CA . GLN C 1 112 ? 14.437 24.263 1.168 1.00 31.32 655 GLN C CA 1
ATOM 3605 C C . GLN C 1 112 ? 15.151 25.156 0.139 1.00 32.91 655 GLN C C 1
ATOM 3606 O O . GLN C 1 112 ? 14.578 25.510 -0.901 1.00 32.20 655 GLN C O 1
ATOM 3612 N N . CYS C 1 113 ? 16.410 25.492 0.420 1.00 34.78 656 CYS C N 1
ATOM 3613 C CA . CYS C 1 113 ? 17.224 26.312 -0.497 1.00 37.64 656 CYS C CA 1
ATOM 3614 C C . CYS C 1 113 ? 18.467 25.536 -0.937 1.00 39.78 656 CYS C C 1
ATOM 3615 O O . CYS C 1 113 ? 19.155 24.935 -0.106 1.00 39.11 656 CYS C O 1
ATOM 3618 N N . ALA C 1 114 ? 18.761 25.560 -2.235 1.00 40.46 657 ALA C N 1
ATOM 3619 C CA . ALA C 1 114 ? 19.899 24.812 -2.764 1.00 39.57 657 ALA C CA 1
ATOM 3620 C C . ALA C 1 114 ? 20.759 25.621 -3.735 1.00 37.72 657 ALA C C 1
ATOM 3621 O O . ALA C 1 114 ? 20.343 26.670 -4.227 1.00 37.52 657 ALA C O 1
ATOM 3623 N N . GLY C 1 115 ? 21.957 25.118 -4.008 1.00 35.71 658 GLY C N 1
ATOM 3624 C CA . GLY C 1 115 ? 22.853 25.733 -4.972 1.00 36.67 658 GLY C CA 1
ATOM 3625 C C . GLY C 1 115 ? 23.038 27.238 -4.893 1.00 37.05 658 GLY C C 1
ATOM 3626 O O . GLY C 1 115 ? 23.177 27.814 -3.815 1.00 33.56 658 GLY C O 1
ATOM 3627 N N . ALA C 1 116 ? 23.024 27.869 -6.064 1.00 41.15 659 ALA C N 1
ATOM 3628 C CA . ALA C 1 116 ? 23.336 29.289 -6.202 1.00 43.08 659 ALA C CA 1
ATOM 3629 C C . ALA C 1 116 ? 22.516 30.184 -5.282 1.00 43.22 659 ALA C C 1
ATOM 3630 O O . ALA C 1 116 ? 23.048 31.093 -4.649 1.00 46.11 659 ALA C O 1
ATOM 3632 N N . GLU C 1 117 ? 21.217 29.931 -5.219 1.00 41.96 660 GLU C N 1
ATOM 3633 C CA . GLU C 1 117 ? 20.349 30.709 -4.355 1.00 37.69 660 GLU C CA 1
ATOM 3634 C C . GLU C 1 117 ? 20.875 30.678 -2.924 1.00 37.39 660 GLU C C 1
ATOM 3635 O O . GLU C 1 117 ? 20.979 31.710 -2.262 1.00 41.61 660 GLU C O 1
ATOM 3641 N N . LYS C 1 118 ? 21.242 29.488 -2.477 1.00 35.30 661 LYS C N 1
ATOM 3642 C CA . LYS C 1 118 ? 21.708 29.265 -1.120 1.00 32.78 661 LYS C CA 1
ATOM 3643 C C . LYS C 1 118 ? 23.064 29.885 -0.877 1.00 36.13 661 LYS C C 1
ATOM 3644 O O . LYS C 1 118 ? 23.325 30.365 0.217 1.00 36.35 661 LYS C O 1
ATOM 3650 N N . GLU C 1 119 ? 23.939 29.855 -1.883 1.00 39.23 662 GLU C N 1
ATOM 3651 C CA . GLU C 1 119 ? 25.232 30.526 -1.775 1.00 40.36 662 GLU C CA 1
ATOM 3652 C C . GLU C 1 119 ? 25.024 32.029 -1.579 1.00 39.52 662 GLU C C 1
ATOM 3653 O O . GLU C 1 119 ? 25.666 32.647 -0.724 1.00 39.25 662 GLU C O 1
ATOM 3659 N N . SER C 1 120 ? 24.108 32.601 -2.362 1.00 38.09 663 SER C N 1
ATOM 3660 C CA . SER C 1 120 ? 23.767 34.024 -2.261 1.00 37.08 663 SER C CA 1
ATOM 3661 C C . SER C 1 120 ? 23.147 34.421 -0.920 1.00 32.96 663 SER C C 1
ATOM 3662 O O . SER C 1 120 ? 23.537 35.427 -0.330 1.00 32.89 663 SER C O 1
ATOM 3665 N N . LEU C 1 121 ? 22.177 33.643 -0.448 1.00 29.17 664 LEU C N 1
ATOM 3666 C CA . LEU C 1 121 ? 21.527 33.957 0.818 1.00 27.85 664 LEU C CA 1
ATOM 3667 C C . LEU C 1 121 ? 22.525 33.857 1.962 1.00 29.93 664 LEU C C 1
ATOM 3668 O O . LEU C 1 121 ? 22.567 34.718 2.847 1.00 29.85 664 LEU C O 1
ATOM 3673 N N . THR C 1 122 ? 23.333 32.803 1.933 1.00 31.49 665 THR C N 1
ATOM 3674 C CA . THR C 1 122 ? 24.411 32.626 2.902 1.00 31.47 665 THR C CA 1
ATOM 3675 C C . THR C 1 122 ? 25.387 33.778 2.774 1.00 26.88 665 THR C C 1
ATOM 3676 O O . THR C 1 122 ? 25.928 34.235 3.762 1.00 25.84 665 THR C O 1
ATOM 3680 N N . PHE C 1 123 ? 25.607 34.250 1.554 1.00 27.59 666 PHE C N 1
ATOM 3681 C CA . PHE C 1 123 ? 26.444 35.431 1.366 1.00 32.93 666 PHE C CA 1
ATOM 3682 C C . PHE C 1 123 ? 25.888 36.634 2.122 1.00 33.08 666 PHE C C 1
ATOM 3683 O O . PHE C 1 123 ? 26.595 37.256 2.908 1.00 33.76 666 PHE C O 1
ATOM 3691 N N . LEU C 1 124 ? 24.623 36.955 1.877 1.00 32.23 667 LEU C N 1
ATOM 3692 C CA . LEU C 1 124 ? 23.986 38.108 2.503 1.00 29.35 667 LEU C CA 1
ATOM 3693 C C . LEU C 1 124 ? 23.953 37.967 4.014 1.00 27.97 667 LEU C C 1
ATOM 3694 O O . LEU C 1 124 ? 24.220 38.923 4.736 1.00 29.05 667 LEU C O 1
ATOM 3699 N N . ALA C 1 125 ? 23.639 36.767 4.487 1.00 27.94 668 ALA C N 1
ATOM 3700 C CA . ALA C 1 125 ? 23.580 36.499 5.919 1.00 26.27 668 ALA C CA 1
ATOM 3701 C C . ALA C 1 125 ? 24.913 36.789 6.584 1.00 31.37 668 ALA C C 1
ATOM 3702 O O . ALA C 1 125 ? 24.951 37.457 7.619 1.00 36.96 668 ALA C O 1
ATOM 3704 N N . ASN C 1 126 ? 25.999 36.269 6.013 1.00 28.89 669 ASN C N 1
ATOM 3705 C CA . ASN C 1 126 ? 27.333 36.533 6.543 1.00 30.07 669 ASN C CA 1
ATOM 3706 C C . ASN C 1 126 ? 27.616 38.025 6.531 1.00 30.21 669 ASN C C 1
ATOM 3707 O O . ASN C 1 126 ? 28.153 38.578 7.504 1.00 32.22 669 ASN C O 1
ATOM 3712 N N . LEU C 1 127 ? 27.257 38.665 5.418 1.00 28.34 670 LEU C N 1
ATOM 3713 C CA . LEU C 1 127 ? 27.472 40.103 5.245 1.00 27.56 670 LEU C CA 1
ATOM 3714 C C . LEU C 1 127 ? 26.909 40.865 6.435 1.00 29.15 670 LEU C C 1
ATOM 3715 O O . LEU C 1 127 ? 27.592 41.719 7.009 1.00 34.18 670 LEU C O 1
ATOM 3720 N N . LEU C 1 128 ? 25.680 40.511 6.828 1.00 22.54 671 LEU C N 1
ATOM 3721 C CA . LEU C 1 128 ? 25.038 41.140 7.967 1.00 19.49 671 LEU C CA 1
ATOM 3722 C C . LEU C 1 128 ? 25.625 40.688 9.296 1.00 22.38 671 LEU C C 1
ATOM 3723 O O . LEU C 1 128 ? 25.179 41.104 10.356 1.00 24.97 671 LEU C O 1
ATOM 3728 N N . GLY C 1 129 ? 26.656 39.861 9.241 1.00 23.94 672 GLY C N 1
ATOM 3729 C CA . GLY C 1 129 ? 27.348 39.471 10.445 1.00 27.92 672 GLY C CA 1
ATOM 3730 C C . GLY C 1 129 ? 26.776 38.280 11.188 1.00 31.50 672 GLY C C 1
ATOM 3731 O O . GLY C 1 129 ? 27.188 37.986 12.324 1.00 34.36 672 GLY C O 1
ATOM 3732 N N . ALA C 1 130 ? 25.832 37.583 10.568 1.00 30.79 673 ALA C N 1
ATOM 3733 C CA . ALA C 1 130 ? 25.354 36.333 11.146 1.00 30.03 673 ALA C CA 1
ATOM 3734 C C . ALA C 1 130 ? 26.418 35.269 10.924 1.00 30.02 673 ALA C C 1
ATOM 3735 O O . ALA C 1 130 ? 27.289 35.440 10.081 1.00 29.73 673 ALA C O 1
ATOM 3737 N N . SER C 1 131 ? 26.353 34.160 11.649 1.00 32.06 674 SER C N 1
ATOM 3738 C CA . SER C 1 131 ? 27.039 32.956 11.157 1.00 31.33 674 SER C CA 1
ATOM 3739 C C . SER C 1 131 ? 26.016 31.971 10.594 1.00 30.85 674 SER C C 1
ATOM 3740 O O . SER C 1 131 ? 24.879 31.890 11.071 1.00 30.36 674 SER C O 1
ATOM 3743 N N . VAL C 1 132 ? 26.405 31.255 9.547 1.00 31.65 675 VAL C N 1
ATOM 3744 C CA . VAL C 1 132 ? 25.517 30.286 8.913 1.00 28.76 675 VAL C CA 1
ATOM 3745 C C . VAL C 1 132 ? 25.998 28.857 9.181 1.00 29.59 675 VAL C C 1
ATOM 3746 O O . VAL C 1 132 ? 27.202 28.601 9.187 1.00 27.99 675 VAL C O 1
ATOM 3750 N N . GLN C 1 133 ? 25.063 27.939 9.443 1.00 31.34 676 GLN C N 1
ATOM 3751 C CA . GLN C 1 133 ? 25.401 26.515 9.601 1.00 30.36 676 GLN C CA 1
ATOM 3752 C C . GLN C 1 133 ? 24.539 25.615 8.738 1.00 36.98 676 GLN C C 1
ATOM 3753 O O . GLN C 1 133 ? 23.381 25.929 8.427 1.00 31.35 676 GLN C O 1
ATOM 3759 N N . GLU C 1 134 ? 25.098 24.458 8.389 1.00 45.86 677 GLU C N 1
ATOM 3760 C CA . GLU C 1 134 ? 24.360 23.491 7.596 1.00 46.86 677 GLU C CA 1
ATOM 3761 C C . GLU C 1 134 ? 23.250 22.904 8.456 1.00 42.76 677 GLU C C 1
ATOM 3762 O O . GLU C 1 134 ? 22.088 22.816 8.029 1.00 40.65 677 GLU C O 1
ATOM 3768 N N . TYR C 1 135 ? 23.621 22.555 9.687 1.00 42.15 678 TYR C N 1
ATOM 3769 C CA . TYR C 1 135 ? 22.731 21.910 10.651 1.00 41.96 678 TYR C CA 1
ATOM 3770 C C . TYR C 1 135 ? 21.927 22.902 11.502 1.00 37.77 678 TYR C C 1
ATOM 3771 O O . TYR C 1 135 ? 22.485 23.829 12.071 1.00 38.60 678 TYR C O 1
ATOM 3780 N N . PHE C 1 136 ? 20.620 22.672 11.593 1.00 31.72 679 PHE C N 1
ATOM 3781 C CA . PHE C 1 136 ? 19.757 23.365 12.534 1.00 28.27 679 PHE C CA 1
ATOM 3782 C C . PHE C 1 136 ? 19.942 22.663 13.875 1.00 26.23 679 PHE C C 1
ATOM 3783 O O . PHE C 1 136 ? 19.780 21.462 13.970 1.00 27.61 679 PHE C O 1
ATOM 3791 N N . VAL C 1 137 ? 20.302 23.420 14.907 1.00 26.49 680 VAL C N 1
ATOM 3792 C CA . VAL C 1 137 ? 20.848 22.859 16.141 1.00 24.56 680 VAL C CA 1
ATOM 3793 C C . VAL C 1 137 ? 20.220 23.534 17.346 1.00 25.67 680 VAL C C 1
ATOM 3794 O O . VAL C 1 137 ? 20.206 24.760 17.453 1.00 28.84 680 VAL C O 1
ATOM 3798 N N . ARG C 1 138 ? 19.707 22.733 18.263 1.00 27.06 681 ARG C N 1
ATOM 3799 C CA . ARG C 1 138 ? 18.904 23.255 19.362 1.00 26.42 681 ARG C CA 1
ATOM 3800 C C . ARG C 1 138 ? 19.805 23.692 20.510 1.00 27.40 681 ARG C C 1
ATOM 3801 O O . ARG C 1 138 ? 19.623 24.777 21.055 1.00 29.81 681 ARG C O 1
ATOM 3809 N N . LYS C 1 139 ? 20.785 22.852 20.845 1.00 27.78 682 LYS C N 1
ATOM 3810 C CA . LYS C 1 139 ? 21.726 23.114 21.924 1.00 30.31 682 LYS C CA 1
ATOM 3811 C C . LYS C 1 139 ? 23.141 23.102 21.361 1.00 32.58 682 LYS C C 1
ATOM 3812 O O . LYS C 1 139 ? 23.460 22.269 20.535 1.00 34.91 682 LYS C O 1
ATOM 3818 N N . SER C 1 140 ? 23.980 24.048 21.779 1.00 36.58 683 SER C N 1
ATOM 3819 C CA . SER C 1 140 ? 25.392 24.074 21.365 1.00 36.85 683 SER C CA 1
ATOM 3820 C C . SER C 1 140 ? 26.106 22.836 21.829 1.00 39.82 683 SER C C 1
ATOM 3821 O O . SER C 1 140 ? 25.964 22.426 22.981 1.00 43.91 683 SER C O 1
ATOM 3824 N N . ASN C 1 141 ? 26.894 22.249 20.942 1.00 40.11 684 ASN C N 1
ATOM 3825 C CA . ASN C 1 141 ? 27.711 21.102 21.307 1.00 39.13 684 ASN C CA 1
ATOM 3826 C C . ASN C 1 141 ? 29.159 21.298 20.862 1.00 32.88 684 ASN C C 1
ATOM 3827 O O . ASN C 1 141 ? 29.459 21.217 19.672 1.00 30.27 684 ASN C O 1
ATOM 3832 N N . ALA C 1 142 ? 30.044 21.569 21.821 1.00 30.55 685 ALA C N 1
ATOM 3833 C CA . ALA C 1 142 ? 31.424 21.942 21.516 1.00 32.17 685 ALA C CA 1
ATOM 3834 C C . ALA C 1 142 ? 32.187 20.794 20.884 1.00 38.85 685 ALA C C 1
ATOM 3835 O O . ALA C 1 142 ? 32.987 20.996 19.960 1.00 38.57 685 ALA C O 1
ATOM 3837 N N . LYS C 1 143 ? 31.945 19.590 21.397 1.00 42.16 686 LYS C N 1
ATOM 3838 C CA . LYS C 1 143 ? 32.568 18.391 20.860 1.00 44.25 686 LYS C CA 1
ATOM 3839 C C . LYS C 1 143 ? 32.190 18.158 19.398 1.00 45.41 686 LYS C C 1
ATOM 3840 O O . LYS C 1 143 ? 33.049 17.841 18.577 1.00 46.19 686 LYS C O 1
ATOM 3846 N N . LYS C 1 144 ? 30.906 18.328 19.075 1.00 45.44 687 LYS C N 1
ATOM 3847 C CA . LYS C 1 144 ? 30.425 18.197 17.697 1.00 47.48 687 LYS C CA 1
ATOM 3848 C C . LYS C 1 144 ? 30.789 19.383 16.790 1.00 47.78 687 LYS C C 1
ATOM 3849 O O . LYS C 1 144 ? 30.725 19.263 15.565 1.00 48.43 687 LYS C O 1
ATOM 3855 N N . GLY C 1 145 ? 31.139 20.525 17.389 1.00 46.38 688 GLY C N 1
ATOM 3856 C CA . GLY C 1 145 ? 31.362 21.766 16.655 1.00 42.34 688 GLY C CA 1
ATOM 3857 C C . GLY C 1 145 ? 30.105 22.520 16.205 1.00 39.31 688 GLY C C 1
ATOM 3858 O O . GLY C 1 145 ? 30.168 23.325 15.278 1.00 39.10 688 GLY C O 1
ATOM 3859 N N . MET C 1 146 ? 28.963 22.275 16.844 1.00 35.12 689 MET C N 1
ATOM 3860 C CA . MET C 1 146 ? 27.725 22.951 16.456 1.00 32.95 689 MET C CA 1
ATOM 3861 C C . MET C 1 146 ? 27.291 23.998 17.471 1.00 31.90 689 MET C C 1
ATOM 3862 O O . MET C 1 146 ? 27.151 23.703 18.658 1.00 32.43 689 MET C O 1
ATOM 3867 N N . PHE C 1 147 ? 27.047 25.217 17.000 1.00 28.42 690 PHE C N 1
ATOM 3868 C CA . PHE C 1 147 ? 26.479 26.242 17.849 1.00 26.06 690 PHE C CA 1
ATOM 3869 C C . PHE C 1 147 ? 24.954 26.214 17.726 1.00 22.57 690 PHE C C 1
ATOM 3870 O O . PHE C 1 147 ? 24.407 25.932 16.655 1.00 19.44 690 PHE C O 1
ATOM 3878 N N . ALA C 1 148 ? 24.278 26.493 18.837 1.00 20.93 691 ALA C N 1
ATOM 3879 C CA . ALA C 1 148 ? 22.829 26.529 18.858 1.00 18.88 691 ALA C CA 1
ATOM 3880 C C . ALA C 1 148 ? 22.343 27.544 17.851 1.00 23.54 691 ALA C C 1
ATOM 3881 O O . ALA C 1 148 ? 22.889 28.637 17.776 1.00 28.00 691 ALA C O 1
ATOM 3883 N N . SER C 1 149 ? 21.330 27.167 17.068 1.00 23.48 692 SER C N 1
ATOM 3884 C CA . SER C 1 149 ? 20.756 28.042 16.047 1.00 25.28 692 SER C CA 1
ATOM 3885 C C . SER C 1 149 ? 19.786 29.063 16.660 1.00 23.20 692 SER C C 1
ATOM 3886 O O . SER C 1 149 ? 19.158 28.785 17.697 1.00 26.52 692 SER C O 1
ATOM 3889 N N . THR C 1 150 ? 19.659 30.228 16.022 1.00 15.83 693 THR C N 1
ATOM 3890 C CA . THR C 1 150 ? 18.693 31.231 16.473 1.00 19.28 693 THR C CA 1
ATOM 3891 C C . THR C 1 150 ? 17.541 31.449 15.484 1.00 20.13 693 THR C C 1
ATOM 3892 O O . THR C 1 150 ? 16.493 31.930 15.878 1.00 23.44 693 THR C O 1
ATOM 3896 N N . HIS C 1 151 ? 17.750 31.093 14.217 1.00 15.43 694 HIS C N 1
ATOM 3897 C CA . HIS C 1 151 ? 16.804 31.356 13.155 1.00 14.55 694 HIS C CA 1
ATOM 3898 C C . HIS C 1 151 ? 16.779 30.244 12.132 1.00 22.53 694 HIS C C 1
ATOM 3899 O O . HIS C 1 151 ? 17.841 29.749 11.721 1.00 24.98 694 HIS C O 1
ATOM 3906 N N . LEU C 1 152 ? 15.587 29.879 11.667 1.00 20.79 695 LEU C N 1
ATOM 3907 C CA . LEU C 1 152 ? 15.497 29.035 10.477 1.00 21.31 695 LEU C CA 1
ATOM 3908 C C . LEU C 1 152 ? 14.985 29.910 9.341 1.00 26.56 695 LEU C C 1
ATOM 3909 O O . LEU C 1 152 ? 14.026 30.666 9.537 1.00 34.57 695 LEU C O 1
ATOM 3914 N N . ILE C 1 153 ? 15.621 29.852 8.173 1.00 19.73 696 ILE C N 1
ATOM 3915 C CA . ILE C 1 153 ? 15.104 30.582 7.018 1.00 18.74 696 ILE C CA 1
ATOM 3916 C C . ILE C 1 153 ? 14.686 29.616 5.927 1.00 23.87 696 ILE C C 1
ATOM 3917 O O . ILE C 1 153 ? 15.502 28.824 5.476 1.00 26.09 696 ILE C O 1
ATOM 3922 N N . LEU C 1 154 ? 13.425 29.695 5.496 1.00 25.32 697 LEU C N 1
ATOM 3923 C CA . LEU C 1 154 ? 12.870 28.760 4.507 1.00 26.95 697 LEU C CA 1
ATOM 3924 C C . LEU C 1 154 ? 11.786 29.332 3.601 1.00 28.00 697 LEU C C 1
ATOM 3925 O O . LEU C 1 154 ? 11.562 30.547 3.571 1.00 30.20 697 LEU C O 1
ATOM 3930 N N . LYS C 1 155 ? 11.086 28.428 2.914 1.00 27.02 698 LYS C N 1
ATOM 3931 C CA . LYS C 1 155 ? 10.137 28.789 1.855 1.00 27.98 698 LYS C CA 1
ATOM 3932 C C . LYS C 1 155 ? 8.678 28.406 2.090 1.00 31.68 698 LYS C C 1
ATOM 3933 O O . LYS C 1 155 ? 7.798 29.262 1.964 1.00 37.58 698 LYS C O 1
ATOM 3939 N N . GLU C 1 156 ? 8.422 27.129 2.386 1.00 27.86 699 GLU C N 1
ATOM 3940 C CA . GLU C 1 156 ? 7.087 26.661 2.758 1.00 25.88 699 GLU C CA 1
ATOM 3941 C C . GLU C 1 156 ? 7.076 26.147 4.183 1.00 28.33 699 GLU C C 1
ATOM 3942 O O . GLU C 1 156 ? 8.116 26.073 4.831 1.00 30.55 699 GLU C O 1
ATOM 3948 N N . ARG C 1 157 ? 5.887 25.804 4.666 1.00 29.34 700 ARG C N 1
ATOM 3949 C CA . ARG C 1 157 ? 5.757 24.949 5.834 1.00 30.85 700 ARG C CA 1
ATOM 3950 C C . ARG C 1 157 ? 6.041 23.566 5.343 1.00 36.67 700 ARG C C 1
ATOM 3951 O O . ARG C 1 157 ? 5.461 23.141 4.349 1.00 43.80 700 ARG C O 1
ATOM 3959 N N . GLY C 1 158 ? 6.913 22.851 6.038 1.00 34.83 701 GLY C N 1
ATOM 3960 C CA . GLY C 1 158 ? 7.196 21.473 5.682 1.00 34.74 701 GLY C CA 1
ATOM 3961 C C . GLY C 1 158 ? 8.598 21.055 6.053 1.00 35.50 701 GLY C C 1
ATOM 3962 O O . GLY C 1 158 ? 9.497 21.896 6.193 1.00 38.49 701 GLY C O 1
ATOM 3963 N N . GLY C 1 159 ? 8.784 19.753 6.235 1.00 30.36 702 GLY C N 1
ATOM 3964 C CA . GLY C 1 159 ? 10.112 19.216 6.419 1.00 28.15 702 GLY C CA 1
ATOM 3965 C C . GLY C 1 159 ? 10.578 19.223 7.854 1.00 27.86 702 GLY C C 1
ATOM 3966 O O . GLY C 1 159 ? 10.003 19.919 8.699 1.00 28.20 702 GLY C O 1
ATOM 3967 N N . SER C 1 160 ? 11.642 18.461 8.109 1.00 26.20 703 SER C N 1
ATOM 3968 C CA . SER C 1 160 ? 12.169 18.240 9.456 1.00 27.46 703 SER C CA 1
ATOM 3969 C C . SER C 1 160 ? 12.794 19.486 10.085 1.00 24.47 703 SER C C 1
ATOM 3970 O O . SER C 1 160 ? 12.789 19.641 11.300 1.00 24.09 703 SER C O 1
ATOM 3973 N N . LYS C 1 161 ? 13.332 20.385 9.274 1.00 22.59 704 LYS C N 1
ATOM 3974 C CA . LYS C 1 161 ? 13.924 21.585 9.870 1.00 22.34 704 LYS C CA 1
ATOM 3975 C C . LYS C 1 161 ? 12.834 22.463 10.450 1.00 23.86 704 LYS C C 1
ATOM 3976 O O . LYS C 1 161 ? 12.914 22.867 11.606 1.00 23.52 704 LYS C O 1
ATOM 3982 N N . TYR C 1 162 ? 11.793 22.707 9.651 1.00 25.94 705 TYR C N 1
ATOM 3983 C CA . TYR C 1 162 ? 10.579 23.379 10.096 1.00 26.18 705 TYR C CA 1
ATOM 3984 C C . TYR C 1 162 ? 9.947 22.751 11.363 1.00 30.40 705 TYR C C 1
ATOM 3985 O O . TYR C 1 162 ? 9.507 23.467 12.266 1.00 34.73 705 TYR C O 1
ATOM 3994 N N . GLU C 1 163 ? 9.919 21.423 11.448 1.00 26.52 706 GLU C N 1
ATOM 3995 C CA . GLU C 1 163 ? 9.249 20.767 12.559 1.00 24.46 706 GLU C CA 1
ATOM 3996 C C . GLU C 1 163 ? 10.025 20.944 13.835 1.00 24.80 706 GLU C C 1
ATOM 3997 O O . GLU C 1 163 ? 9.449 21.015 14.923 1.00 26.03 706 GLU C O 1
ATOM 4003 N N . ALA C 1 164 ? 11.343 20.987 13.702 1.00 26.89 707 ALA C N 1
ATOM 4004 C CA . ALA C 1 164 ? 12.215 21.237 14.837 1.00 28.09 707 ALA C CA 1
ATOM 4005 C C . ALA C 1 164 ? 12.031 22.682 15.305 1.00 25.46 707 ALA C C 1
ATOM 4006 O O . ALA C 1 164 ? 11.964 22.954 16.506 1.00 23.86 707 ALA C O 1
ATOM 4008 N N . ALA C 1 165 ? 11.936 23.606 14.357 1.00 22.25 708 ALA C N 1
ATOM 4009 C CA . ALA C 1 165 ? 11.744 25.006 14.725 1.00 22.58 708 ALA C CA 1
ATOM 4010 C C . ALA C 1 165 ? 10.471 25.166 15.551 1.00 20.14 708 ALA C C 1
ATOM 4011 O O . ALA C 1 165 ? 10.496 25.828 16.597 1.00 18.57 708 ALA C O 1
ATOM 4013 N N . LYS C 1 166 ? 9.372 24.542 15.114 1.00 17.08 709 LYS C N 1
ATOM 4014 C CA . LYS C 1 166 ? 8.117 24.688 15.858 1.00 15.82 709 LYS C CA 1
ATOM 4015 C C . LYS C 1 166 ? 8.263 24.068 17.238 1.00 15.95 709 LYS C C 1
ATOM 4016 O O . LYS C 1 166 ? 7.787 24.599 18.224 1.00 19.11 709 LYS C O 1
ATOM 4022 N N . LYS C 1 167 ? 8.950 22.942 17.299 1.00 18.43 710 LYS C N 1
ATOM 4023 C CA . LYS C 1 167 ? 9.038 22.167 18.532 1.00 20.02 710 LYS C CA 1
ATOM 4024 C C . LYS C 1 167 ? 9.991 22.881 19.489 1.00 21.79 710 LYS C C 1
ATOM 4025 O O . LYS C 1 167 ? 9.782 22.925 20.699 1.00 22.83 710 LYS C O 1
ATOM 4031 N N . TRP C 1 168 ? 11.018 23.495 18.927 1.00 24.65 711 TRP C N 1
ATOM 4032 C CA . TRP C 1 168 ? 12.013 24.183 19.742 1.00 28.40 711 TRP C CA 1
ATOM 4033 C C . TRP C 1 168 ? 11.630 25.628 20.087 1.00 30.87 711 TRP C C 1
ATOM 4034 O O . TRP C 1 168 ? 12.329 26.266 20.884 1.00 32.50 711 TRP C O 1
ATOM 4045 N N . ASN C 1 169 ? 10.529 26.119 19.501 1.00 28.19 712 ASN C N 1
ATOM 4046 C CA . ASN C 1 169 ? 10.038 27.490 19.713 1.00 29.00 712 ASN C CA 1
ATOM 4047 C C . ASN C 1 169 ? 10.990 28.570 19.148 1.00 27.47 712 ASN C C 1
ATOM 4048 O O . ASN C 1 169 ? 11.127 29.659 19.709 1.00 25.07 712 ASN C O 1
ATOM 4053 N N . LEU C 1 170 ? 11.634 28.237 18.027 1.00 25.57 713 LEU C N 1
ATOM 4054 C CA . LEU C 1 170 ? 12.600 29.101 17.358 1.00 21.29 713 LEU C CA 1
ATOM 4055 C C . LEU C 1 170 ? 11.996 29.665 16.093 1.00 19.77 713 LEU C C 1
ATOM 4056 O O . LEU C 1 170 ? 11.208 29.001 15.430 1.00 23.43 713 LEU C O 1
ATOM 4061 N N . PRO C 1 171 ? 12.372 30.898 15.747 1.00 17.33 714 PRO C N 1
ATOM 4062 C CA . PRO C 1 171 ? 11.723 31.544 14.603 1.00 18.89 714 PRO C CA 1
ATOM 4063 C C . PRO C 1 171 ? 12.096 30.890 13.288 1.00 18.83 714 PRO C C 1
ATOM 4064 O O . PRO C 1 171 ? 13.277 30.798 12.934 1.00 22.12 714 PRO C O 1
ATOM 4068 N N . ALA C 1 172 ? 11.089 30.449 12.557 1.00 17.01 715 ALA C N 1
ATOM 4069 C CA . ALA C 1 172 ? 11.312 29.881 11.230 1.00 20.50 715 ALA C CA 1
ATOM 4070 C C . ALA C 1 172 ? 10.705 30.857 10.255 1.00 24.99 715 ALA C C 1
ATOM 4071 O O . ALA C 1 172 ? 9.488 30.885 10.083 1.00 30.10 715 ALA C O 1
ATOM 4073 N N . VAL C 1 173 ? 11.547 31.674 9.632 1.00 23.76 716 VAL C N 1
ATOM 4074 C CA . VAL C 1 173 ? 11.058 32.836 8.893 1.00 20.33 716 VAL C CA 1
ATOM 4075 C C . VAL C 1 173 ? 11.281 32.724 7.405 1.00 22.79 716 VAL C C 1
ATOM 4076 O O . VAL C 1 173 ? 11.904 31.787 6.915 1.00 26.07 716 VAL C O 1
ATOM 4080 N N . THR C 1 174 ? 10.754 33.694 6.685 1.00 24.29 717 THR C N 1
ATOM 4081 C CA . THR C 1 174 ? 10.810 33.679 5.243 1.00 27.41 717 THR C CA 1
ATOM 4082 C C . THR C 1 174 ? 12.103 34.330 4.782 1.00 28.66 717 THR C C 1
ATOM 4083 O O . THR C 1 174 ? 12.832 34.914 5.585 1.00 28.84 717 THR C O 1
ATOM 4087 N N . ILE C 1 175 ? 12.398 34.204 3.494 1.00 28.92 718 ILE C N 1
ATOM 4088 C CA . ILE C 1 175 ? 13.628 34.750 2.932 1.00 29.19 718 ILE C CA 1
ATOM 4089 C C . ILE C 1 175 ? 13.576 36.271 2.976 1.00 35.28 718 ILE C C 1
ATOM 4090 O O . ILE C 1 175 ? 14.600 36.951 3.181 1.00 35.05 718 ILE C O 1
ATOM 4095 N N . ALA C 1 176 ? 12.351 36.787 2.835 1.00 34.82 719 ALA C N 1
ATOM 4096 C CA . ALA C 1 176 ? 12.086 38.219 2.854 1.00 28.89 719 ALA C CA 1
ATOM 4097 C C . ALA C 1 176 ? 12.487 38.856 4.176 1.00 26.87 719 ALA C C 1
ATOM 4098 O O . ALA C 1 176 ? 12.724 40.071 4.237 1.00 27.54 719 ALA C O 1
ATOM 4100 N N . TRP C 1 177 ? 12.544 38.053 5.237 1.00 22.89 720 TRP C N 1
ATOM 4101 C CA . TRP C 1 177 ? 13.018 38.565 6.510 1.00 22.81 720 TRP C CA 1
ATOM 4102 C C . TRP C 1 177 ? 14.461 38.963 6.260 1.00 27.50 720 TRP C C 1
ATOM 4103 O O . TRP C 1 177 ? 14.870 40.073 6.582 1.00 27.07 720 TRP C O 1
ATOM 4114 N N . LEU C 1 178 ? 15.220 38.068 5.626 1.00 29.25 721 LEU C N 1
ATOM 4115 C CA . LEU C 1 178 ? 16.633 38.322 5.408 1.00 27.49 721 LEU C CA 1
ATOM 4116 C C . LEU C 1 178 ? 16.852 39.542 4.512 1.00 29.61 721 LEU C C 1
ATOM 4117 O O . LEU C 1 178 ? 17.713 40.371 4.781 1.00 32.26 721 LEU C O 1
ATOM 4122 N N . LEU C 1 179 ? 16.061 39.656 3.454 1.00 25.86 722 LEU C N 1
ATOM 4123 C CA . LEU C 1 179 ? 16.288 40.691 2.464 1.00 26.66 722 LEU C CA 1
ATOM 4124 C C . LEU C 1 179 ? 15.837 42.083 2.950 1.00 28.36 722 LEU C C 1
ATOM 4125 O O . LEU C 1 179 ? 16.275 43.116 2.440 1.00 23.22 722 LEU C O 1
ATOM 4130 N N . GLU C 1 180 ? 14.955 42.100 3.938 1.00 31.78 723 GLU C N 1
ATOM 4131 C CA . GLU C 1 180 ? 14.435 43.349 4.472 1.00 31.92 723 GLU C CA 1
ATOM 4132 C C . GLU C 1 180 ? 15.407 43.921 5.493 1.00 29.35 723 GLU C C 1
ATOM 4133 O O . GLU C 1 180 ? 15.670 45.118 5.524 1.00 34.51 723 GLU C O 1
ATOM 4139 N N . THR C 1 181 ? 15.928 43.052 6.336 1.00 23.57 724 THR C N 1
ATOM 4140 C CA . THR C 1 181 ? 17.020 43.401 7.208 1.00 24.47 724 THR C CA 1
ATOM 4141 C C . THR C 1 181 ? 18.178 43.934 6.377 1.00 27.02 724 THR C C 1
ATOM 4142 O O . THR C 1 181 ? 18.768 44.968 6.692 1.00 25.59 724 THR C O 1
ATOM 4146 N N . ALA C 1 182 ? 18.466 43.234 5.288 1.00 29.73 725 ALA C N 1
ATOM 4147 C CA . ALA C 1 182 ? 19.513 43.631 4.350 1.00 29.57 725 ALA C CA 1
ATOM 4148 C C . ALA C 1 182 ? 19.301 45.047 3.773 1.00 31.79 725 ALA C C 1
ATOM 4149 O O . ALA C 1 182 ? 20.240 45.811 3.603 1.00 34.96 725 ALA C O 1
ATOM 4151 N N . ARG C 1 183 ? 18.057 45.378 3.469 1.00 31.60 726 ARG C N 1
ATOM 4152 C CA . ARG C 1 183 ? 17.729 46.633 2.810 1.00 33.67 726 ARG C CA 1
ATOM 4153 C C . ARG C 1 183 ? 17.881 47.813 3.760 1.00 31.20 726 ARG C C 1
ATOM 4154 O O . ARG C 1 183 ? 18.421 48.849 3.384 1.00 28.76 726 ARG C O 1
ATOM 4162 N N . THR C 1 184 ? 17.405 47.639 4.988 1.00 29.98 727 THR C N 1
ATOM 4163 C CA . THR C 1 184 ? 17.338 48.712 5.959 1.00 28.02 727 THR C CA 1
ATOM 4164 C C . THR C 1 184 ? 18.556 48.743 6.881 1.00 29.17 727 THR C C 1
ATOM 4165 O O . THR C 1 184 ? 18.740 49.682 7.659 1.00 32.26 727 THR C O 1
ATOM 4169 N N . GLY C 1 185 ? 19.391 47.713 6.795 1.00 26.65 728 GLY C N 1
ATOM 4170 C CA . GLY C 1 185 ? 20.466 47.545 7.747 1.00 26.79 728 GLY C CA 1
ATOM 4171 C C . GLY C 1 185 ? 19.954 47.345 9.167 1.00 29.86 728 GLY C C 1
ATOM 4172 O O . GLY C 1 185 ? 20.724 47.436 10.131 1.00 31.24 728 GLY C O 1
ATOM 4173 N N . LYS C 1 186 ? 18.656 47.080 9.309 1.00 30.03 729 LYS C N 1
ATOM 4174 C CA . LYS C 1 186 ? 18.075 46.883 10.624 1.00 34.21 729 LYS C CA 1
ATOM 4175 C C . LYS C 1 186 ? 17.400 45.533 10.700 1.00 37.88 729 LYS C C 1
ATOM 4176 O O . LYS C 1 186 ? 16.756 45.109 9.756 1.00 44.92 729 LYS C O 1
ATOM 4182 N N . ARG C 1 187 ? 17.558 44.858 11.830 1.00 34.09 730 ARG C N 1
ATOM 4183 C CA . ARG C 1 187 ? 17.004 43.532 12.025 1.00 32.41 730 ARG C CA 1
ATOM 4184 C C . ARG C 1 187 ? 15.491 43.550 11.872 1.00 36.09 730 ARG C C 1
ATOM 4185 O O . ARG C 1 187 ? 14.796 44.222 12.646 1.00 41.13 730 ARG C O 1
ATOM 4193 N N . ALA C 1 188 ? 14.977 42.829 10.872 1.00 33.16 731 ALA C N 1
ATOM 4194 C CA . ALA C 1 188 ? 13.525 42.764 10.634 1.00 25.39 731 ALA C CA 1
ATOM 4195 C C . ALA C 1 188 ? 12.839 42.043 11.781 1.00 25.09 731 ALA C C 1
ATOM 4196 O O . ALA C 1 188 ? 13.418 41.161 12.401 1.00 20.81 731 ALA C O 1
ATOM 4198 N N . ASP C 1 189 ? 11.611 42.451 12.083 1.00 31.08 732 ASP C N 1
ATOM 4199 C CA . ASP C 1 189 ? 10.844 41.823 13.151 1.00 33.49 732 ASP C CA 1
ATOM 4200 C C . ASP C 1 189 ? 10.444 40.430 12.692 1.00 28.46 732 ASP C C 1
ATOM 4201 O O . ASP C 1 189 ? 9.672 40.294 11.741 1.00 27.45 732 ASP C O 1
ATOM 4206 N N . GLU C 1 190 ? 10.980 39.404 13.350 1.00 23.94 733 GLU C N 1
ATOM 4207 C CA . GLU C 1 190 ? 10.785 38.033 12.903 1.00 22.17 733 GLU C CA 1
ATOM 4208 C C . GLU C 1 190 ? 9.293 37.730 12.867 1.00 24.93 733 GLU C C 1
ATOM 4209 O O . GLU C 1 190 ? 8.798 37.158 11.909 1.00 26.45 733 GLU C O 1
ATOM 4215 N N . SER C 1 191 ? 8.572 38.176 13.889 1.00 25.31 734 SER C N 1
ATOM 4216 C CA . SER C 1 191 ? 7.142 37.906 14.011 1.00 25.19 734 SER C CA 1
ATOM 4217 C C . SER C 1 191 ? 6.315 38.394 12.807 1.00 27.03 734 SER C C 1
ATOM 4218 O O . SER C 1 191 ? 5.213 37.907 12.571 1.00 30.41 734 SER C O 1
ATOM 4221 N N . HIS C 1 192 ? 6.864 39.327 12.037 1.00 22.79 735 HIS C N 1
ATOM 4222 C CA . HIS C 1 192 ? 6.216 39.788 10.817 1.00 21.62 735 HIS C CA 1
ATOM 4223 C C . HIS C 1 192 ? 6.564 38.937 9.603 1.00 19.62 735 HIS C C 1
ATOM 4224 O O . HIS C 1 192 ? 6.120 39.226 8.502 1.00 20.92 735 HIS C O 1
ATOM 4231 N N . PHE C 1 193 ? 7.397 37.921 9.783 1.00 21.25 736 PHE C N 1
ATOM 4232 C CA . PHE C 1 193 ? 7.868 37.138 8.645 1.00 22.63 736 PHE C CA 1
ATOM 4233 C C . PHE C 1 193 ? 7.843 35.643 8.933 1.00 25.10 736 PHE C C 1
ATOM 4234 O O . PHE C 1 193 ? 8.591 34.895 8.324 1.00 26.99 736 PHE C O 1
ATOM 4242 N N . LEU C 1 194 ? 6.993 35.210 9.864 1.00 27.18 737 LEU C N 1
ATOM 4243 C CA . LEU C 1 194 ? 6.913 33.792 10.215 1.00 23.65 737 LEU C CA 1
ATOM 4244 C C . LEU C 1 194 ? 6.321 33.011 9.060 1.00 25.79 737 LEU C C 1
ATOM 4245 O O . LEU C 1 194 ? 5.324 33.422 8.470 1.00 26.23 737 LEU C O 1
ATOM 4250 N N . ILE C 1 195 ? 6.940 31.886 8.727 1.00 27.48 738 ILE C N 1
ATOM 4251 C CA . ILE C 1 195 ? 6.452 31.061 7.632 1.00 29.04 738 ILE C CA 1
ATOM 4252 C C . ILE C 1 195 ? 5.090 30.503 8.045 1.00 32.30 738 ILE C C 1
ATOM 4253 O O . ILE C 1 195 ? 4.249 30.182 7.198 1.00 33.64 738 ILE C O 1
ATOM 4258 N N . GLU C 1 196 ? 4.886 30.444 9.364 1.00 32.02 739 GLU C N 1
ATOM 4259 C CA . GLU C 1 196 ? 3.648 30.018 9.987 1.00 34.70 739 GLU C CA 1
ATOM 4260 C C . GLU C 1 196 ? 2.456 30.818 9.514 1.00 38.27 739 GLU C C 1
ATOM 4261 O O . GLU C 1 196 ? 1.326 30.337 9.557 1.00 41.35 739 GLU C O 1
ATOM 4267 N N . ASN C 1 197 ? 2.709 32.051 9.084 1.00 39.15 740 ASN C N 1
ATOM 4268 C CA . ASN C 1 197 ? 1.654 32.980 8.693 1.00 35.94 740 ASN C CA 1
ATOM 4269 C C . ASN C 1 197 ? 1.693 33.325 7.209 1.00 39.25 740 ASN C C 1
ATOM 4270 O O . ASN C 1 197 ? 0.864 34.073 6.723 1.00 45.10 740 ASN C O 1
ATOM 4275 N N . SER C 1 198 ? 2.651 32.764 6.490 1.00 42.88 741 SER C N 1
ATOM 4276 C CA . SER C 1 198 ? 2.778 33.007 5.055 1.00 52.01 741 SER C CA 1
ATOM 4277 C C . SER C 1 198 ? 1.640 32.372 4.246 1.00 58.62 741 SER C C 1
ATOM 4278 O O . SER C 1 198 ? 1.234 31.237 4.509 1.00 59.65 741 SER C O 1
ATOM 4281 N N . THR C 1 199 ? 1.142 33.106 3.253 1.00 62.94 742 THR C N 1
ATOM 4282 C CA . THR C 1 199 ? 0.053 32.626 2.400 1.00 65.51 742 THR C CA 1
ATOM 4283 C C . THR C 1 199 ? 0.518 32.482 0.954 1.00 67.78 742 THR C C 1
ATOM 4284 O O . THR C 1 199 ? 1.718 32.511 0.674 1.00 67.99 742 THR C O 1
ATOM 4288 N N . GLY D 1 8 ? -0.058 39.435 64.577 1.00 104.64 551 GLY D N 1
ATOM 4289 C CA . GLY D 1 8 ? 0.044 39.971 63.230 1.00 103.36 551 GLY D CA 1
ATOM 4290 C C . GLY D 1 8 ? 1.139 39.316 62.401 1.00 102.87 551 GLY D C 1
ATOM 4291 O O . GLY D 1 8 ? 1.903 38.496 62.914 1.00 104.93 551 GLY D O 1
ATOM 4292 N N . LEU D 1 9 ? 1.218 39.676 61.119 1.00 99.96 552 LEU D N 1
ATOM 4293 C CA . LEU D 1 9 ? 2.220 39.098 60.221 1.00 97.08 552 LEU D CA 1
ATOM 4294 C C . LEU D 1 9 ? 3.592 39.744 60.381 1.00 96.56 552 LEU D C 1
ATOM 4295 O O . LEU D 1 9 ? 4.612 39.056 60.379 1.00 97.18 552 LEU D O 1
ATOM 4300 N N . PHE D 1 10 ? 3.621 41.065 60.510 1.00 95.80 553 PHE D N 1
ATOM 4301 C CA . PHE D 1 10 ? 4.883 41.774 60.699 1.00 94.30 553 PHE D CA 1
ATOM 4302 C C . PHE D 1 10 ? 5.159 41.999 62.182 1.00 94.61 553 PHE D C 1
ATOM 4303 O O . PHE D 1 10 ? 5.849 42.944 62.561 1.00 94.71 553 PHE D O 1
ATOM 4311 N N . SER D 1 11 ? 4.605 41.115 63.006 1.00 94.42 554 SER D N 1
ATOM 4312 C CA . SER D 1 11 ? 4.819 41.125 64.447 1.00 97.61 554 SER D CA 1
ATOM 4313 C C . SER D 1 11 ? 6.305 41.229 64.790 1.00 98.75 554 SER D C 1
ATOM 4314 O O . SER D 1 11 ? 7.126 40.479 64.261 1.00 96.20 554 SER D O 1
ATOM 4317 N N . GLN D 1 12 ? 6.632 42.173 65.671 1.00 102.71 555 GLN D N 1
ATOM 4318 C CA . GLN D 1 12 ? 8.014 42.469 66.066 1.00 104.78 555 GLN D CA 1
ATOM 4319 C C . GLN D 1 12 ? 8.974 42.606 64.878 1.00 101.23 555 GLN D C 1
ATOM 4320 O O . GLN D 1 12 ? 10.043 41.989 64.838 1.00 99.30 555 GLN D O 1
ATOM 4326 N N . LYS D 1 13 ? 8.566 43.421 63.911 1.00 100.04 556 LYS D N 1
ATOM 4327 C CA . LYS D 1 13 ? 9.408 43.765 62.773 1.00 96.91 556 LYS D CA 1
ATOM 4328 C C . LYS D 1 13 ? 9.462 45.278 62.587 1.00 97.16 556 LYS D C 1
ATOM 4329 O O . LYS D 1 13 ? 8.427 45.943 62.482 1.00 96.96 556 LYS D O 1
ATOM 4335 N N . SER D 1 14 ? 10.676 45.817 62.564 1.00 97.18 557 SER D N 1
ATOM 4336 C CA . SER D 1 14 ? 10.879 47.247 62.386 1.00 97.83 557 SER D CA 1
ATOM 4337 C C . SER D 1 14 ? 11.222 47.534 60.936 1.00 94.07 557 SER D C 1
ATOM 4338 O O . SER D 1 14 ? 11.964 46.780 60.310 1.00 91.27 557 SER D O 1
ATOM 4341 N N . PHE D 1 15 ? 10.680 48.629 60.411 1.00 94.03 558 PHE D N 1
ATOM 4342 C CA . PHE D 1 15 ? 10.833 48.976 59.000 1.00 90.01 558 PHE D CA 1
ATOM 4343 C C . PHE D 1 15 ? 11.366 50.394 58.802 1.00 91.35 558 PHE D C 1
ATOM 4344 O O . PHE D 1 15 ? 11.243 51.246 59.681 1.00 95.38 558 PHE D O 1
ATOM 4352 N N . LEU D 1 16 ? 11.947 50.640 57.632 1.00 88.89 559 LEU D N 1
ATOM 4353 C CA . LEU D 1 16 ? 12.341 51.987 57.225 1.00 89.61 559 LEU D CA 1
ATOM 4354 C C . LEU D 1 16 ? 11.967 52.215 55.771 1.00 83.65 559 LEU D C 1
ATOM 4355 O O . LEU D 1 16 ? 12.495 51.555 54.881 1.00 82.25 559 LEU D O 1
ATOM 4360 N N . VAL D 1 17 ? 11.049 53.143 55.531 1.00 80.04 560 VAL D N 1
ATOM 4361 C CA . VAL D 1 17 ? 10.624 53.447 54.172 1.00 75.13 560 VAL D CA 1
ATOM 4362 C C . VAL D 1 17 ? 11.530 54.526 53.566 1.00 74.66 560 VAL D C 1
ATOM 4363 O O . VAL D 1 17 ? 11.763 55.567 54.178 1.00 77.95 560 VAL D O 1
ATOM 4367 N N . LEU D 1 18 ? 12.053 54.262 52.371 1.00 70.58 561 LEU D N 1
ATOM 4368 C CA . LEU D 1 18 ? 12.974 55.183 51.709 1.00 69.81 561 LEU D CA 1
ATOM 4369 C C . LEU D 1 18 ? 12.649 55.339 50.226 1.00 66.93 561 LEU D C 1
ATOM 4370 O O . LEU D 1 18 ? 12.142 54.417 49.600 1.00 64.98 561 LEU D O 1
ATOM 4375 N N . GLY D 1 19 ? 12.930 56.521 49.680 1.00 66.83 562 GLY D N 1
ATOM 4376 C CA . GLY D 1 19 ? 12.876 56.753 48.248 1.00 64.60 562 GLY D CA 1
ATOM 4377 C C . GLY D 1 19 ? 11.518 56.957 47.598 1.00 66.31 562 GLY D C 1
ATOM 4378 O O . GLY D 1 19 ? 11.448 57.080 46.377 1.00 65.25 562 GLY D O 1
ATOM 4379 N N . PHE D 1 20 ? 10.445 56.999 48.384 1.00 70.98 563 PHE D N 1
ATOM 4380 C CA . PHE D 1 20 ? 9.105 57.224 47.827 1.00 75.08 563 PHE D CA 1
ATOM 4381 C C . PHE D 1 20 ? 8.647 58.689 47.873 1.00 82.00 563 PHE D C 1
ATOM 4382 O O . PHE D 1 20 ? 9.282 59.540 48.511 1.00 83.80 563 PHE D O 1
ATOM 4390 N N . SER D 1 21 ? 7.542 58.979 47.190 1.00 84.92 564 SER D N 1
ATOM 4391 C CA . SER D 1 21 ? 7.026 60.342 47.132 1.00 89.73 564 SER D CA 1
ATOM 4392 C C . SER D 1 21 ? 6.524 60.772 48.500 1.00 97.87 564 SER D C 1
ATOM 4393 O O . SER D 1 21 ? 6.589 60.006 49.464 1.00 99.20 564 SER D O 1
ATOM 4396 N N . ASN D 1 22 ? 6.026 62.000 48.584 1.00 104.01 565 ASN D N 1
ATOM 4397 C CA . ASN D 1 22 ? 5.517 62.518 49.841 1.00 109.48 565 ASN D CA 1
ATOM 4398 C C . ASN D 1 22 ? 4.356 61.667 50.336 1.00 108.90 565 ASN D C 1
ATOM 4399 O O . ASN D 1 22 ? 4.288 61.313 51.515 1.00 110.82 565 ASN D O 1
ATOM 4404 N N . GLU D 1 23 ? 3.456 61.320 49.423 1.00 105.82 566 GLU D N 1
ATOM 4405 C CA . GLU D 1 23 ? 2.303 60.505 49.772 1.00 105.27 566 GLU D CA 1
ATOM 4406 C C . GLU D 1 23 ? 2.667 59.028 49.833 1.00 100.01 566 GLU D C 1
ATOM 4407 O O . GLU D 1 23 ? 2.336 58.348 50.804 1.00 101.56 566 GLU D O 1
ATOM 4413 N N . ASN D 1 24 ? 3.348 58.542 48.794 1.00 93.13 567 ASN D N 1
ATOM 4414 C CA . ASN D 1 24 ? 3.714 57.125 48.675 1.00 86.16 567 ASN D CA 1
ATOM 4415 C C . ASN D 1 24 ? 4.400 56.537 49.899 1.00 82.95 567 ASN D C 1
ATOM 4416 O O . ASN D 1 24 ? 4.180 55.377 50.244 1.00 79.85 567 ASN D O 1
ATOM 4421 N N . GLU D 1 25 ? 5.238 57.341 50.542 1.00 83.57 568 GLU D N 1
ATOM 4422 C CA . GLU D 1 25 ? 5.858 56.942 51.789 1.00 85.13 568 GLU D CA 1
ATOM 4423 C C . GLU D 1 25 ? 4.762 56.564 52.779 1.00 87.49 568 GLU D C 1
ATOM 4424 O O . GLU D 1 25 ? 4.814 55.504 53.398 1.00 87.60 568 GLU D O 1
ATOM 4430 N N . SER D 1 26 ? 3.748 57.420 52.887 1.00 89.80 569 SER D N 1
ATOM 4431 C CA . SER D 1 26 ? 2.682 57.248 53.877 1.00 91.76 569 SER D CA 1
ATOM 4432 C C . SER D 1 26 ? 1.819 56.005 53.653 1.00 88.86 569 SER D C 1
ATOM 4433 O O . SER D 1 26 ? 1.471 55.307 54.607 1.00 90.02 569 SER D O 1
ATOM 4436 N N . ASN D 1 27 ? 1.473 55.733 52.400 1.00 85.37 570 ASN D N 1
ATOM 4437 C CA . ASN D 1 27 ? 0.672 54.556 52.077 1.00 83.19 570 ASN D CA 1
ATOM 4438 C C . ASN D 1 27 ? 1.375 53.267 52.469 1.00 79.05 570 ASN D C 1
ATOM 4439 O O . ASN D 1 27 ? 0.750 52.331 52.969 1.00 80.24 570 ASN D O 1
ATOM 4444 N N . ILE D 1 28 ? 2.678 53.219 52.230 1.00 73.59 571 ILE D N 1
ATOM 4445 C CA . ILE D 1 28 ? 3.460 52.048 52.586 1.00 71.12 571 ILE D CA 1
ATOM 4446 C C . ILE D 1 28 ? 3.555 51.917 54.099 1.00 75.72 571 ILE D C 1
ATOM 4447 O O . ILE D 1 28 ? 3.328 50.836 54.646 1.00 76.58 571 ILE D O 1
ATOM 4452 N N . ALA D 1 29 ? 3.881 53.022 54.766 1.00 78.16 572 ALA D N 1
ATOM 4453 C CA . ALA D 1 29 ? 4.009 53.034 56.219 1.00 80.89 572 ALA D CA 1
ATOM 4454 C C . ALA D 1 29 ? 2.706 52.569 56.844 1.00 83.76 572 ALA D C 1
ATOM 4455 O O . ALA D 1 29 ? 2.708 51.837 57.832 1.00 85.78 572 ALA D O 1
ATOM 4457 N N . ASN D 1 30 ? 1.595 52.981 56.242 1.00 84.05 573 ASN D N 1
ATOM 4458 C CA . ASN D 1 30 ? 0.281 52.574 56.711 1.00 86.26 573 ASN D CA 1
ATOM 4459 C C . ASN D 1 30 ? 0.064 51.078 56.614 1.00 84.06 573 ASN D C 1
ATOM 4460 O O . ASN D 1 30 ? -0.290 50.432 57.597 1.00 86.52 573 ASN D O 1
ATOM 4465 N N . ILE D 1 31 ? 0.294 50.528 55.429 1.00 80.66 574 ILE D N 1
ATOM 4466 C CA . ILE D 1 31 ? 0.046 49.113 55.192 1.00 78.77 574 ILE D CA 1
ATOM 4467 C C . ILE D 1 31 ? 0.962 48.215 56.029 1.00 79.71 574 ILE D C 1
ATOM 4468 O O . ILE D 1 31 ? 0.642 47.048 56.262 1.00 81.35 574 ILE D O 1
ATOM 4473 N N . ILE D 1 32 ? 2.083 48.765 56.498 1.00 78.47 575 ILE D N 1
ATOM 4474 C CA . ILE D 1 32 ? 3.011 48.018 57.346 1.00 77.95 575 ILE D CA 1
ATOM 4475 C C . ILE D 1 32 ? 2.476 47.896 58.767 1.00 83.52 575 ILE D C 1
ATOM 4476 O O . ILE D 1 32 ? 2.471 46.809 59.350 1.00 84.92 575 ILE D O 1
ATOM 4481 N N . LYS D 1 33 ? 2.039 49.023 59.321 1.00 87.01 576 LYS D N 1
ATOM 4482 C CA . LYS D 1 33 ? 1.412 49.044 60.639 1.00 90.40 576 LYS D CA 1
ATOM 4483 C C . LYS D 1 33 ? 0.140 48.208 60.602 1.00 91.74 576 LYS D C 1
ATOM 4484 O O . LYS D 1 33 ? -0.110 47.402 61.499 1.00 92.15 576 LYS D O 1
ATOM 4490 N N . GLU D 1 34 ? -0.643 48.391 59.539 1.00 92.50 577 GLU D N 1
ATOM 4491 C CA . GLU D 1 34 ? -1.891 47.658 59.341 1.00 94.49 577 GLU D CA 1
ATOM 4492 C C . GLU D 1 34 ? -1.691 46.144 59.373 1.00 92.89 577 GLU D C 1
ATOM 4493 O O . GLU D 1 34 ? -2.653 45.389 59.499 1.00 93.52 577 GLU D O 1
ATOM 4499 N N . ASN D 1 35 ? -0.441 45.707 59.258 1.00 91.36 578 ASN D N 1
ATOM 4500 C CA . ASN D 1 35 ? -0.107 44.296 59.408 1.00 89.88 578 ASN D CA 1
ATOM 4501 C C . ASN D 1 35 ? 0.924 44.060 60.513 1.00 91.10 578 ASN D C 1
ATOM 4502 O O . ASN D 1 35 ? 1.642 43.058 60.495 1.00 91.20 578 ASN D O 1
ATOM 4507 N N . ALA D 1 36 ? 0.994 45.016 61.444 1.00 91.49 579 ALA D N 1
ATOM 4508 C CA . ALA D 1 36 ? 1.704 44.895 62.730 1.00 91.94 579 ALA D CA 1
ATOM 4509 C C . ALA D 1 36 ? 3.220 45.150 62.746 1.00 90.20 579 ALA D C 1
ATOM 4510 O O . ALA D 1 36 ? 3.921 44.646 63.623 1.00 93.24 579 ALA D O 1
ATOM 4512 N N . GLY D 1 37 ? 3.720 45.947 61.808 1.00 85.41 580 GLY D N 1
ATOM 4513 C CA . GLY D 1 37 ? 5.132 46.295 61.796 1.00 83.60 580 GLY D CA 1
ATOM 4514 C C . GLY D 1 37 ? 5.391 47.659 62.410 1.00 85.58 580 GLY D C 1
ATOM 4515 O O . GLY D 1 37 ? 4.458 48.435 62.598 1.00 87.15 580 GLY D O 1
ATOM 4516 N N . LYS D 1 38 ? 6.651 47.961 62.720 1.00 85.87 581 LYS D N 1
ATOM 4517 C CA . LYS D 1 38 ? 7.005 49.259 63.309 1.00 88.24 581 LYS D CA 1
ATOM 4518 C C . LYS D 1 38 ? 7.887 50.117 62.387 1.00 87.70 581 LYS D C 1
ATOM 4519 O O . LYS D 1 38 ? 8.736 49.593 61.667 1.00 85.82 581 LYS D O 1
ATOM 4525 N N . ILE D 1 39 ? 7.682 51.435 62.423 1.00 89.72 582 ILE D N 1
ATOM 4526 C CA . ILE D 1 39 ? 8.419 52.383 61.577 1.00 88.50 582 ILE D CA 1
ATOM 4527 C C . ILE D 1 39 ? 9.436 53.180 62.401 1.00 90.73 582 ILE D C 1
ATOM 4528 O O . ILE D 1 39 ? 9.235 53.391 63.598 1.00 95.03 582 ILE D O 1
ATOM 4533 N N . MET D 1 40 ? 10.520 53.627 61.766 1.00 88.09 583 MET D N 1
ATOM 4534 C CA . MET D 1 40 ? 11.577 54.358 62.473 1.00 89.35 583 MET D CA 1
ATOM 4535 C C . MET D 1 40 ? 12.050 55.618 61.746 1.00 88.86 583 MET D C 1
ATOM 4536 O O . MET D 1 40 ? 12.482 56.588 62.374 1.00 91.27 583 MET D O 1
ATOM 4541 N N . VAL D 1 47 ? 18.508 49.792 64.774 1.00 103.35 590 VAL D N 1
ATOM 4542 C CA . VAL D 1 47 ? 18.708 49.180 63.458 1.00 99.06 590 VAL D CA 1
ATOM 4543 C C . VAL D 1 47 ? 17.484 48.379 63.019 1.00 99.93 590 VAL D C 1
ATOM 4544 O O . VAL D 1 47 ? 17.024 47.487 63.731 1.00 100.85 590 VAL D O 1
ATOM 4548 N N . ALA D 1 48 ? 16.972 48.707 61.835 1.00 99.54 591 ALA D N 1
ATOM 4549 C CA . ALA D 1 48 ? 15.713 48.154 61.344 1.00 99.56 591 ALA D CA 1
ATOM 4550 C C . ALA D 1 48 ? 15.857 46.785 60.677 1.00 98.15 591 ALA D C 1
ATOM 4551 O O . ALA D 1 48 ? 16.840 46.517 59.981 1.00 95.90 591 ALA D O 1
ATOM 4553 N N . ASP D 1 49 ? 14.858 45.931 60.890 1.00 99.58 592 ASP D N 1
ATOM 4554 C CA . ASP D 1 49 ? 14.842 44.584 60.324 1.00 99.01 592 ASP D CA 1
ATOM 4555 C C . ASP D 1 49 ? 14.779 44.616 58.797 1.00 94.47 592 ASP D C 1
ATOM 4556 O O . ASP D 1 49 ? 15.353 43.759 58.123 1.00 92.64 592 ASP D O 1
ATOM 4561 N N . TYR D 1 50 ? 14.084 45.614 58.259 1.00 91.94 593 TYR D N 1
ATOM 4562 C CA . TYR D 1 50 ? 13.956 45.771 56.811 1.00 86.23 593 TYR D CA 1
ATOM 4563 C C . TYR D 1 50 ? 14.082 47.232 56.376 1.00 84.05 593 TYR D C 1
ATOM 4564 O O . TYR D 1 50 ? 13.859 48.148 57.165 1.00 86.33 593 TYR D O 1
ATOM 4573 N N . ALA D 1 51 ? 14.443 47.441 55.115 1.00 79.92 594 ALA D N 1
ATOM 4574 C CA . ALA D 1 51 ? 14.397 48.772 54.519 1.00 79.39 594 ALA D CA 1
ATOM 4575 C C . ALA D 1 51 ? 13.653 48.715 53.189 1.00 77.09 594 ALA D C 1
ATOM 4576 O O . ALA D 1 51 ? 14.179 48.207 52.201 1.00 76.76 594 ALA D O 1
ATOM 4578 N N . VAL D 1 52 ? 12.427 49.231 53.174 1.00 74.60 595 VAL D N 1
ATOM 4579 C CA . VAL D 1 52 ? 11.589 49.202 51.982 1.00 69.67 595 VAL D CA 1
ATOM 4580 C C . VAL D 1 52 ? 11.942 50.342 51.035 1.00 69.60 595 VAL D C 1
ATOM 4581 O O . VAL D 1 52 ? 11.921 51.503 51.425 1.00 71.75 595 VAL D O 1
ATOM 4585 N N . VAL D 1 53 ? 12.271 50.004 49.790 1.00 67.88 596 VAL D N 1
ATOM 4586 C CA . VAL D 1 53 ? 12.697 50.986 48.792 1.00 65.89 596 VAL D CA 1
ATOM 4587 C C . VAL D 1 53 ? 11.948 50.741 47.472 1.00 61.67 596 VAL D C 1
ATOM 4588 O O . VAL D 1 53 ? 11.281 49.714 47.322 1.00 59.48 596 VAL D O 1
ATOM 4592 N N . PRO D 1 54 ? 12.040 51.684 46.514 1.00 60.34 597 PRO D N 1
ATOM 4593 C CA . PRO D 1 54 ? 11.385 51.473 45.220 1.00 59.13 597 PRO D CA 1
ATOM 4594 C C . PRO D 1 54 ? 11.898 50.239 44.486 1.00 59.77 597 PRO D C 1
ATOM 4595 O O . PRO D 1 54 ? 12.960 49.721 44.838 1.00 61.18 597 PRO D O 1
ATOM 4599 N N . LEU D 1 55 ? 11.156 49.795 43.471 1.00 56.63 598 LEU D N 1
ATOM 4600 C CA . LEU D 1 55 ? 11.548 48.643 42.668 1.00 52.05 598 LEU D CA 1
ATOM 4601 C C . LEU D 1 55 ? 12.965 48.804 42.121 1.00 51.57 598 LEU D C 1
ATOM 4602 O O . LEU D 1 55 ? 13.702 47.828 41.973 1.00 50.72 598 LEU D O 1
ATOM 4607 N N . LEU D 1 56 ? 13.357 50.037 41.833 1.00 50.15 599 LEU D N 1
ATOM 4608 C CA . LEU D 1 56 ? 14.673 50.249 41.261 1.00 51.34 599 LEU D CA 1
ATOM 4609 C C . LEU D 1 56 ? 15.726 50.580 42.317 1.00 54.32 599 LEU D C 1
ATOM 4610 O O . LEU D 1 56 ? 16.892 50.809 41.991 1.00 53.71 599 LEU D O 1
ATOM 4615 N N . GLY D 1 57 ? 15.315 50.584 43.582 1.00 56.85 600 GLY D N 1
ATOM 4616 C CA . GLY D 1 57 ? 16.227 50.837 44.683 1.00 61.36 600 GLY D CA 1
ATOM 4617 C C . GLY D 1 57 ? 16.712 52.272 44.712 1.00 68.96 600 GLY D C 1
ATOM 4618 O O . GLY D 1 57 ? 16.745 52.955 43.688 1.00 69.20 600 GLY D O 1
ATOM 4619 N N . CYS D 1 58 ? 17.094 52.740 45.894 1.00 75.72 601 CYS D N 1
ATOM 4620 C CA . CYS D 1 58 ? 17.519 54.126 46.054 1.00 80.25 601 CYS D CA 1
ATOM 4621 C C . CYS D 1 58 ? 18.696 54.225 47.005 1.00 85.16 601 CYS D C 1
ATOM 4622 O O . CYS D 1 58 ? 19.449 53.266 47.184 1.00 83.59 601 CYS D O 1
ATOM 4625 N N . GLU D 1 59 ? 18.846 55.394 47.615 1.00 92.35 602 GLU D N 1
ATOM 4626 C CA . GLU D 1 59 ? 19.955 55.629 48.522 1.00 99.63 602 GLU D CA 1
ATOM 4627 C C . GLU D 1 59 ? 19.687 55.063 49.908 1.00 101.98 602 GLU D C 1
ATOM 4628 O O . GLU D 1 59 ? 18.842 55.573 50.643 1.00 102.55 602 GLU D O 1
ATOM 4634 N N . VAL D 1 60 ? 20.409 54.002 50.257 1.00 103.69 603 VAL D N 1
ATOM 4635 C CA . VAL D 1 60 ? 20.320 53.432 51.596 1.00 107.36 603 VAL D CA 1
ATOM 4636 C C . VAL D 1 60 ? 21.634 53.606 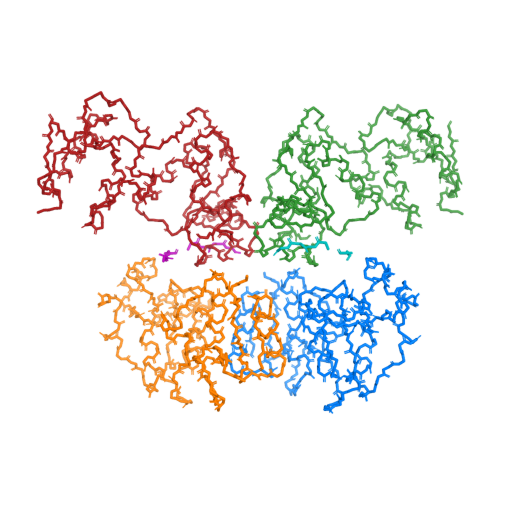52.342 1.00 109.98 603 VAL D C 1
ATOM 4637 O O . VAL D 1 60 ? 22.593 52.859 52.134 1.00 108.84 603 VAL D O 1
ATOM 4641 N N . GLU D 1 61 ? 21.661 54.614 53.209 1.00 113.34 604 GLU D N 1
ATOM 4642 C CA . GLU D 1 61 ? 22.830 54.929 54.016 1.00 116.08 604 GLU D CA 1
ATOM 4643 C C . GLU D 1 61 ? 22.769 54.151 55.323 1.00 115.34 604 GLU D C 1
ATOM 4644 O O . GLU D 1 61 ? 23.711 53.444 55.685 1.00 115.44 604 GLU D O 1
ATOM 4650 N N . ALA D 1 62 ? 21.645 54.290 56.021 1.00 113.58 605 ALA D N 1
ATOM 4651 C CA . ALA D 1 62 ? 21.443 53.646 57.313 1.00 113.07 605 ALA D CA 1
ATOM 4652 C C . ALA D 1 62 ? 21.487 52.127 57.205 1.00 109.09 605 ALA D C 1
ATOM 4653 O O . ALA D 1 62 ? 20.924 51.544 56.281 1.00 106.05 605 ALA D O 1
ATOM 4655 N N . THR D 1 63 ? 22.160 51.492 58.159 1.00 109.57 606 THR D N 1
ATOM 4656 C CA . THR D 1 63 ? 22.305 50.039 58.158 1.00 107.43 606 THR D CA 1
ATOM 4657 C C . THR D 1 63 ? 21.020 49.331 58.582 1.00 106.08 606 THR D C 1
ATOM 4658 O O . THR D 1 63 ? 20.452 49.622 59.641 1.00 107.49 606 THR D O 1
ATOM 4662 N N . VAL D 1 64 ? 20.576 48.397 57.743 1.00 101.95 607 VAL D N 1
ATOM 4663 C CA . VAL D 1 64 ? 19.347 47.655 57.984 1.00 99.82 607 VAL D CA 1
ATOM 4664 C C . VAL D 1 64 ? 19.573 46.157 57.871 1.00 98.53 607 VAL D C 1
ATOM 4665 O O . VAL D 1 64 ? 20.634 45.713 57.427 1.00 97.54 607 VAL D O 1
ATOM 4669 N N . GLY D 1 65 ? 18.566 45.386 58.279 1.00 98.42 608 GLY D N 1
ATOM 4670 C CA . GLY D 1 65 ? 18.598 43.941 58.149 1.00 97.31 608 GLY D CA 1
ATOM 4671 C C . GLY D 1 65 ? 18.811 43.557 56.700 1.00 93.77 608 GLY D C 1
ATOM 4672 O O . GLY D 1 65 ? 19.852 43.010 56.341 1.00 93.74 608 GLY D O 1
ATOM 4673 N N . GLU D 1 66 ? 17.824 43.855 55.862 1.00 90.70 609 GLU D N 1
ATOM 4674 C CA . GLU D 1 66 ? 17.986 43.711 54.421 1.00 86.34 609 GLU D CA 1
ATOM 4675 C C . GLU D 1 66 ? 17.053 44.638 53.643 1.00 81.39 609 GLU D C 1
ATOM 4676 O O . GLU D 1 66 ? 15.940 44.934 54.079 1.00 82.53 609 GLU D O 1
ATOM 4682 N N . VAL D 1 67 ? 17.528 45.096 52.491 1.00 74.53 610 VAL D N 1
ATOM 4683 C CA . VAL D 1 67 ? 16.763 45.995 51.649 1.00 67.67 610 VAL D CA 1
ATOM 4684 C C . VAL D 1 67 ? 15.820 45.200 50.764 1.00 61.35 610 VAL D C 1
ATOM 4685 O O . VAL D 1 67 ? 16.260 44.441 49.907 1.00 61.06 610 VAL D O 1
ATOM 4689 N N . VAL D 1 68 ? 14.523 45.381 50.987 1.00 57.34 611 VAL D N 1
ATOM 4690 C CA . VAL D 1 68 ? 13.478 44.728 50.204 1.00 52.84 611 VAL D CA 1
ATOM 4691 C C . VAL D 1 68 ? 12.668 45.783 49.447 1.00 51.24 611 VAL D C 1
ATOM 4692 O O . VAL D 1 68 ? 12.769 46.962 49.756 1.00 53.48 611 VAL D O 1
ATOM 4696 N N . THR D 1 69 ? 11.864 45.373 48.469 1.00 49.09 612 THR D N 1
ATOM 4697 C CA . THR D 1 69 ? 11.004 46.319 47.753 1.00 49.88 612 THR D CA 1
ATOM 4698 C C . THR D 1 69 ? 9.559 46.284 48.218 1.00 52.77 612 THR D C 1
ATOM 4699 O O . THR D 1 69 ? 9.122 45.330 48.858 1.00 54.05 612 THR D O 1
ATOM 4703 N N . ASN D 1 70 ? 8.815 47.329 47.867 1.00 54.04 613 ASN D N 1
ATOM 4704 C CA . ASN D 1 70 ? 7.388 47.374 48.141 1.00 55.22 613 ASN D CA 1
ATOM 4705 C C . ASN D 1 70 ? 6.676 46.240 47.406 1.00 51.54 613 ASN D C 1
ATOM 4706 O O . ASN D 1 70 ? 5.598 45.811 47.812 1.00 53.43 613 ASN D O 1
ATOM 4711 N N . THR D 1 71 ? 7.290 45.754 46.329 1.00 45.95 614 THR D N 1
ATOM 4712 C CA . THR D 1 71 ? 6.744 44.626 45.593 1.00 43.02 614 THR D CA 1
ATOM 4713 C C . THR D 1 71 ? 6.771 43.372 46.458 1.00 43.24 614 THR D C 1
ATOM 4714 O O . THR D 1 71 ? 5.819 42.598 46.476 1.00 40.87 614 THR D O 1
ATOM 4718 N N . TRP D 1 72 ? 7.872 43.186 47.173 1.00 45.54 615 TRP D N 1
ATOM 4719 C CA . TRP D 1 72 ? 7.975 42.128 48.161 1.00 48.45 615 TRP D CA 1
ATOM 4720 C C . TRP D 1 72 ? 6.900 42.328 49.210 1.00 51.85 615 TRP D C 1
ATOM 4721 O O . TRP D 1 72 ? 6.159 41.406 49.532 1.00 52.70 615 TRP D O 1
ATOM 4732 N N . LEU D 1 73 ? 6.833 43.546 49.736 1.00 55.45 616 LEU D N 1
ATOM 4733 C CA . LEU D 1 73 ? 5.895 43.902 50.795 1.00 59.73 616 LEU D CA 1
ATOM 4734 C C . LEU D 1 73 ? 4.453 43.581 50.418 1.00 60.15 616 LEU D C 1
ATOM 4735 O O . LEU D 1 73 ? 3.781 42.797 51.093 1.00 61.89 616 LEU D O 1
ATOM 4740 N N . VAL D 1 74 ? 3.986 44.193 49.335 1.00 56.51 617 VAL D N 1
ATOM 4741 C CA . VAL D 1 74 ? 2.625 43.990 48.868 1.00 52.82 617 VAL D CA 1
ATOM 4742 C C . VAL D 1 74 ? 2.368 42.521 48.567 1.00 52.41 617 VAL D C 1
ATOM 4743 O O . VAL D 1 74 ? 1.299 42.009 48.867 1.00 53.99 617 VAL D O 1
ATOM 4747 N N . THR D 1 75 ? 3.355 41.837 47.998 1.00 52.72 618 THR D N 1
ATOM 4748 C CA . THR D 1 75 ? 3.221 40.409 47.709 1.00 51.34 618 THR D CA 1
ATOM 4749 C C . THR D 1 75 ? 3.009 39.609 48.986 1.00 57.56 618 THR D C 1
ATOM 4750 O O . THR D 1 75 ? 2.079 38.808 49.075 1.00 61.26 618 THR D O 1
ATOM 4754 N N . CYS D 1 76 ? 3.873 39.836 49.971 1.00 59.72 619 CYS D N 1
ATOM 4755 C CA . CYS D 1 76 ? 3.775 39.159 51.260 1.00 62.52 619 CYS D CA 1
ATOM 4756 C C . CYS D 1 76 ? 2.380 39.252 51.857 1.00 67.31 619 CYS D C 1
ATOM 4757 O O . CYS D 1 76 ? 1.815 38.251 52.282 1.00 70.78 619 CYS D O 1
ATOM 4760 N N . ILE D 1 77 ? 1.833 40.463 51.877 1.00 68.53 620 ILE D N 1
ATOM 4761 C CA . ILE D 1 77 ? 0.514 40.716 52.445 1.00 70.22 620 ILE D CA 1
ATOM 4762 C C . ILE D 1 77 ? -0.594 40.025 51.654 1.00 70.86 620 ILE D C 1
ATOM 4763 O O . ILE D 1 77 ? -1.558 39.529 52.231 1.00 72.77 620 ILE D O 1
ATOM 4768 N N . ASP D 1 78 ? -0.452 39.994 50.334 1.00 69.14 621 ASP D N 1
ATOM 4769 C CA . ASP D 1 78 ? -1.472 39.408 49.475 1.00 71.16 621 ASP D CA 1
ATOM 4770 C C . ASP D 1 78 ? -1.595 37.904 49.686 1.00 76.51 621 ASP D C 1
ATOM 4771 O O . ASP D 1 78 ? -2.646 37.316 49.425 1.00 79.01 621 ASP D O 1
ATOM 4776 N N . TYR D 1 79 ? -0.522 37.286 50.168 1.00 77.90 622 TYR D N 1
ATOM 4777 C CA . TYR D 1 79 ? -0.521 35.851 50.425 1.00 79.89 622 TYR D CA 1
ATOM 4778 C C . TYR D 1 79 ? -0.568 35.539 51.916 1.00 82.68 622 TYR D C 1
ATOM 4779 O O . TYR D 1 79 ? -0.763 34.385 52.303 1.00 85.09 622 TYR D O 1
ATOM 4788 N N . GLN D 1 80 ? -0.385 36.572 52.738 1.00 81.69 623 GLN D N 1
ATOM 4789 C CA . GLN D 1 80 ? -0.285 36.435 54.194 1.00 81.73 623 GLN D CA 1
ATOM 4790 C C . GLN D 1 80 ? 0.909 35.582 54.595 1.00 78.25 623 GLN D C 1
ATOM 4791 O O . GLN D 1 80 ? 0.915 34.959 55.655 1.00 79.65 623 GLN D O 1
ATOM 4797 N N . THR D 1 81 ? 1.916 35.565 53.730 1.00 73.56 624 THR D N 1
ATOM 4798 C CA . THR D 1 81 ? 3.122 34.785 53.942 1.00 71.34 624 THR D CA 1
ATOM 4799 C C . THR D 1 81 ? 4.300 35.742 53.941 1.00 69.04 624 THR D C 1
ATOM 4800 O O . THR D 1 81 ? 4.298 36.717 53.193 1.00 66.13 624 THR D O 1
ATOM 4804 N N . LEU D 1 82 ? 5.291 35.474 54.787 1.00 70.63 625 LEU D N 1
ATOM 4805 C CA . LEU D 1 82 ? 6.525 36.254 54.807 1.00 70.84 625 LEU D CA 1
ATOM 4806 C C . LEU D 1 82 ? 7.608 35.585 53.961 1.00 71.19 625 LEU D C 1
ATOM 4807 O O . LEU D 1 82 ? 8.338 34.731 54.458 1.00 73.37 625 LEU D O 1
ATOM 4812 N N . PHE D 1 83 ? 7.713 35.981 52.691 1.00 69.44 626 PHE D N 1
ATOM 4813 C CA . PHE D 1 83 ? 8.661 35.376 51.746 1.00 67.58 626 PHE D CA 1
ATOM 4814 C C . PHE D 1 83 ? 10.115 35.807 51.948 1.00 68.74 626 PHE D C 1
ATOM 4815 O O . PHE D 1 83 ? 10.384 36.938 52.352 1.00 69.75 626 PHE D O 1
ATOM 4823 N N . ASP D 1 84 ? 11.049 34.907 51.639 1.00 68.30 627 ASP D N 1
ATOM 4824 C CA . ASP D 1 84 ? 12.470 35.251 51.619 1.00 68.33 627 ASP D CA 1
ATOM 4825 C C . ASP D 1 84 ? 12.707 36.172 50.427 1.00 65.22 627 ASP D C 1
ATOM 4826 O O . ASP D 1 84 ? 12.323 35.848 49.310 1.00 64.64 627 ASP D O 1
ATOM 4831 N N . PRO D 1 85 ? 13.328 37.335 50.665 1.00 63.84 628 PRO D N 1
ATOM 4832 C CA . PRO D 1 85 ? 13.613 38.311 49.608 1.00 62.60 628 PRO D CA 1
ATOM 4833 C C . PRO D 1 85 ? 14.508 37.749 48.502 1.00 63.60 628 PRO D C 1
ATOM 4834 O O . PRO D 1 85 ? 14.521 38.281 47.389 1.00 62.84 628 PRO D O 1
ATOM 4838 N N . LYS D 1 86 ? 15.246 36.688 48.812 1.00 64.79 629 LYS D N 1
ATOM 4839 C CA . LYS D 1 86 ? 16.191 36.113 47.870 1.00 63.68 629 LYS D CA 1
ATOM 4840 C C . LYS D 1 86 ? 15.480 35.136 46.946 1.00 61.57 629 LYS D C 1
ATOM 4841 O O . LYS D 1 86 ? 16.056 34.656 45.974 1.00 61.96 629 LYS D O 1
ATOM 4847 N N . SER D 1 87 ? 14.213 34.864 47.239 1.00 59.98 630 SER D N 1
ATOM 4848 C CA . SER D 1 87 ? 13.451 33.863 46.494 1.00 57.54 630 SER D CA 1
ATOM 4849 C C . SER D 1 87 ? 12.718 34.408 45.271 1.00 53.60 630 SER D C 1
ATOM 4850 O O . SER D 1 87 ? 11.926 33.692 44.661 1.00 51.21 630 SER D O 1
ATOM 4853 N N . ASN D 1 88 ? 12.981 35.669 44.931 1.00 53.43 631 ASN D N 1
ATOM 4854 C CA . ASN D 1 88 ? 12.370 36.352 43.781 1.00 48.52 631 ASN D CA 1
ATOM 4855 C C . ASN D 1 88 ? 13.111 37.671 43.596 1.00 45.52 631 ASN D C 1
ATOM 4856 O O . ASN D 1 88 ? 13.324 38.404 44.563 1.00 47.26 631 ASN D O 1
ATOM 4861 N N . PRO D 1 89 ? 13.533 37.964 42.361 1.00 41.53 632 PRO D N 1
ATOM 4862 C CA . PRO D 1 89 ? 14.361 39.144 42.068 1.00 41.28 632 PRO D CA 1
ATOM 4863 C C . PRO D 1 89 ? 13.624 40.496 42.088 1.00 40.58 632 PRO D C 1
ATOM 4864 O O . PRO D 1 89 ? 14.294 41.528 42.074 1.00 39.53 632 PRO D O 1
ATOM 4868 N N . LEU D 1 90 ? 12.293 40.491 42.116 1.00 38.99 633 LEU D N 1
ATOM 4869 C CA . LEU D 1 90 ? 11.527 41.731 42.284 1.00 40.25 633 LEU D CA 1
ATOM 4870 C C . LEU D 1 90 ? 11.370 42.109 43.767 1.00 45.96 633 LEU D C 1
ATOM 4871 O O . LEU D 1 90 ? 10.994 43.234 44.089 1.00 50.41 633 LEU D O 1
ATOM 4876 N N . PHE D 1 91 ? 11.670 41.169 44.661 1.00 45.73 634 PHE D N 1
ATOM 4877 C CA . PHE D 1 91 ? 11.547 41.394 46.093 1.00 46.32 634 PHE D CA 1
ATOM 4878 C C . PHE D 1 91 ? 12.664 42.293 46.599 1.00 50.98 634 PHE D C 1
ATOM 4879 O O . PHE D 1 91 ? 12.512 42.951 47.623 1.00 56.31 634 PHE D O 1
ATOM 4887 N N . THR D 1 92 ? 13.789 42.306 45.886 1.00 50.07 635 THR D N 1
ATOM 4888 C CA . THR D 1 92 ? 14.916 43.194 46.199 1.00 52.08 635 THR D CA 1
ATOM 4889 C C . THR D 1 92 ? 15.162 44.153 45.012 1.00 50.54 635 THR D C 1
ATOM 4890 O O . THR D 1 92 ? 14.697 43.881 43.909 1.00 49.74 635 THR D O 1
ATOM 4894 N N . PRO D 1 93 ? 15.863 45.286 45.235 1.00 49.95 636 PRO D N 1
ATOM 4895 C CA . PRO D 1 93 ? 15.985 46.284 44.160 1.00 49.04 636 PRO D CA 1
ATOM 4896 C C . PRO D 1 93 ? 16.489 45.690 42.851 1.00 51.10 636 PRO D C 1
ATOM 4897 O O . PRO D 1 93 ? 17.420 44.890 42.867 1.00 54.44 636 PRO D O 1
ATOM 4901 N N . VAL D 1 94 ? 15.866 46.073 41.740 1.00 48.47 637 VAL D N 1
ATOM 4902 C CA . VAL D 1 94 ? 16.182 45.501 40.439 1.00 44.26 637 VAL D CA 1
ATOM 4903 C C . VAL D 1 94 ? 17.108 46.414 39.650 1.00 46.18 637 VAL D C 1
ATOM 4904 O O . VAL D 1 94 ? 16.800 47.591 39.465 1.00 48.57 637 VAL D O 1
ATOM 4908 N N . PRO D 1 95 ? 18.258 45.880 39.192 1.00 42.77 638 PRO D N 1
ATOM 4909 C CA . PRO D 1 95 ? 19.126 46.673 38.317 1.00 37.37 638 PRO D CA 1
ATOM 4910 C C . PRO D 1 95 ? 18.499 46.931 36.955 1.00 33.79 638 PRO D C 1
ATOM 4911 O O . PRO D 1 95 ? 18.005 46.012 36.308 1.00 33.08 638 PRO D O 1
ATOM 4915 N N . VAL D 1 96 ? 18.518 48.192 36.545 1.00 31.50 639 VAL D N 1
ATOM 4916 C CA . VAL D 1 96 ? 18.087 48.612 35.225 1.00 28.98 639 VAL D CA 1
ATOM 4917 C C . VAL D 1 96 ? 19.115 49.610 34.690 1.00 29.09 639 VAL D C 1
ATOM 4918 O O . VAL D 1 96 ? 19.562 50.482 35.428 1.00 31.87 639 VAL D O 1
ATOM 4922 N N . MET D 1 97 ? 19.507 49.459 33.425 1.00 25.79 640 MET D N 1
ATOM 4923 C CA . MET D 1 97 ? 20.317 50.461 32.733 1.00 26.53 640 MET D CA 1
ATOM 4924 C C . MET D 1 97 ? 19.383 51.530 32.210 1.00 31.47 640 MET D C 1
ATOM 4925 O O . MET D 1 97 ? 18.722 51.329 31.184 1.00 32.56 640 MET D O 1
ATOM 4930 N N . THR D 1 98 ? 19.310 52.660 32.909 1.00 34.12 641 THR D N 1
ATOM 4931 C CA . THR D 1 98 ? 18.319 53.673 32.556 1.00 33.08 641 THR D CA 1
ATOM 4932 C C . THR D 1 98 ? 18.703 54.355 31.266 1.00 32.34 641 THR D C 1
ATOM 4933 O O . THR D 1 98 ? 19.870 54.323 30.866 1.00 36.41 641 THR D O 1
ATOM 4937 N N . GLY D 1 99 ? 17.720 54.935 30.595 1.00 25.67 642 GLY D N 1
ATOM 4938 C CA . GLY D 1 99 ? 17.978 55.646 29.361 1.00 23.10 642 GLY D CA 1
ATOM 4939 C C . GLY D 1 99 ? 17.849 54.787 28.133 1.00 29.89 642 GLY D C 1
ATOM 4940 O O . GLY D 1 99 ? 17.748 55.307 27.025 1.00 31.76 642 GLY D O 1
ATOM 4941 N N . MET D 1 100 ? 17.845 53.468 28.337 1.00 33.68 643 MET D N 1
ATOM 4942 C CA . MET D 1 100 ? 17.770 52.497 27.241 1.00 33.28 643 MET D CA 1
ATOM 4943 C C . MET D 1 100 ? 16.345 52.032 27.011 1.00 31.23 643 MET D C 1
ATOM 4944 O O . MET D 1 100 ? 15.621 51.734 27.961 1.00 27.88 643 MET D O 1
ATOM 4949 N N . THR D 1 101 ? 15.954 51.969 25.740 1.00 30.89 644 THR D N 1
ATOM 4950 C CA . THR D 1 101 ? 14.697 51.337 25.351 1.00 27.81 644 THR D CA 1
ATOM 4951 C C . THR D 1 101 ? 14.947 50.153 24.406 1.00 25.94 644 THR D C 1
ATOM 4952 O O . THR D 1 101 ? 14.567 50.173 23.229 1.00 24.95 644 THR D O 1
ATOM 4956 N N . PRO D 1 102 ? 15.588 49.100 24.927 1.00 25.85 645 PRO D N 1
ATOM 4957 C CA . PRO D 1 102 ? 15.891 47.937 24.094 1.00 22.03 645 PRO D CA 1
ATOM 4958 C C . PRO D 1 102 ? 14.629 47.235 23.620 1.00 23.20 645 PRO D C 1
ATOM 4959 O O . PRO D 1 102 ? 14.668 46.602 22.567 1.00 27.84 645 PRO D O 1
ATOM 4963 N N . LEU D 1 103 ? 13.532 47.355 24.368 1.00 20.49 646 LEU D N 1
ATOM 4964 C CA . LEU D 1 103 ? 12.301 46.646 24.023 1.00 22.99 646 LEU D CA 1
ATOM 4965 C C . LEU D 1 103 ? 11.367 47.481 23.153 1.00 29.63 646 LEU D C 1
ATOM 4966 O O . LEU D 1 103 ? 10.210 47.123 22.922 1.00 27.06 646 LEU D O 1
ATOM 4971 N N . GLU D 1 104 ? 11.913 48.589 22.667 1.00 39.77 647 GLU D N 1
ATOM 4972 C CA . GLU D 1 104 ? 11.261 49.516 21.749 1.00 45.43 647 GLU D CA 1
ATOM 4973 C C . GLU D 1 104 ? 10.075 48.969 20.948 1.00 49.08 647 GLU D C 1
ATOM 4974 O O . GLU D 1 104 ? 8.968 49.508 21.044 1.00 56.57 647 GLU D O 1
ATOM 4980 N N . ASP D 1 105 ? 10.276 47.911 20.170 1.00 43.81 648 ASP D N 1
ATOM 4981 C CA . ASP D 1 105 ? 9.223 47.512 19.222 1.00 46.66 648 ASP D CA 1
ATOM 4982 C C . ASP D 1 105 ? 8.408 46.288 19.647 1.00 43.80 648 ASP D C 1
ATOM 4983 O O . ASP D 1 105 ? 7.758 45.649 18.824 1.00 44.61 648 ASP D O 1
ATOM 4988 N N . CYS D 1 106 ? 8.440 45.958 20.929 1.00 39.08 649 CYS D N 1
ATOM 4989 C CA . CYS D 1 106 ? 7.887 44.690 21.361 1.00 37.18 649 CYS D CA 1
ATOM 4990 C C . CYS D 1 106 ? 6.492 44.853 21.926 1.00 39.21 649 CYS D C 1
ATOM 4991 O O . CYS D 1 106 ? 6.156 45.899 22.491 1.00 42.58 649 CYS D O 1
ATOM 4994 N N . VAL D 1 107 ? 5.672 43.821 21.746 1.00 36.08 650 VAL D N 1
ATOM 4995 C CA . VAL D 1 107 ? 4.343 43.792 22.349 1.00 34.30 650 VAL D CA 1
ATOM 4996 C C . VAL D 1 107 ? 4.210 42.521 23.165 1.00 33.48 650 VAL D C 1
ATOM 4997 O O . VAL D 1 107 ? 4.131 41.419 22.630 1.00 34.43 650 VAL D O 1
ATOM 5001 N N . ILE D 1 108 ? 4.173 42.704 24.474 1.00 28.81 651 ILE D N 1
ATOM 5002 C CA . ILE D 1 108 ? 4.383 41.628 25.404 1.00 23.08 651 ILE D CA 1
ATOM 5003 C C . ILE D 1 108 ? 3.118 41.203 26.153 1.00 29.00 651 ILE D C 1
ATOM 5004 O O . ILE D 1 108 ? 2.348 42.029 26.626 1.00 32.37 651 ILE D O 1
ATOM 5009 N N . SER D 1 109 ? 2.905 39.896 26.246 1.00 29.93 652 SER D N 1
ATOM 5010 C CA . SER D 1 109 ? 1.892 39.381 27.139 1.00 30.50 652 SER D CA 1
ATOM 5011 C C . SER D 1 109 ? 2.603 38.692 28.265 1.00 30.25 652 SER D C 1
ATOM 5012 O O . SER D 1 109 ? 3.767 38.286 28.133 1.00 32.20 652 SER D O 1
ATOM 5015 N N . PHE D 1 110 ? 1.907 38.592 29.386 1.00 26.49 653 PHE D N 1
ATOM 5016 C CA . PHE D 1 110 ? 2.353 37.762 30.475 1.00 23.78 653 PHE D CA 1
ATOM 5017 C C . PHE D 1 110 ? 1.453 36.557 30.622 1.00 26.13 653 PHE D C 1
ATOM 5018 O O . PHE D 1 110 ? 0.303 36.545 30.171 1.00 24.98 653 PHE D O 1
ATOM 5026 N N . SER D 1 111 ? 2.002 35.519 31.233 1.00 27.47 654 SER D N 1
ATOM 5027 C CA . SER D 1 111 ? 1.207 34.376 31.617 1.00 26.66 654 SER D CA 1
ATOM 5028 C C . SER D 1 111 ? 1.763 33.853 32.920 1.00 27.16 654 SER D C 1
ATOM 5029 O O . SER D 1 111 ? 2.967 33.902 33.141 1.00 28.44 654 SER D O 1
ATOM 5032 N N . GLN D 1 112 ? 0.871 33.413 33.799 1.00 28.98 655 GLN D N 1
ATOM 5033 C CA . GLN D 1 112 ? 1.229 32.805 35.084 1.00 31.40 655 GLN D CA 1
ATOM 5034 C C . GLN D 1 112 ? 1.745 33.810 36.120 1.00 32.53 655 GLN D C 1
ATOM 5035 O O . GLN D 1 112 ? 2.318 33.420 37.142 1.00 31.52 655 GLN D O 1
ATOM 5041 N N . CYS D 1 113 ? 1.507 35.097 35.862 1.00 34.71 656 CYS D N 1
ATOM 5042 C CA . CYS D 1 113 ? 1.939 36.170 36.763 1.00 36.99 656 CYS D CA 1
ATOM 5043 C C . CYS D 1 113 ? 0.722 36.968 37.189 1.00 39.57 656 CYS D C 1
ATOM 5044 O O . CYS D 1 113 ? -0.091 37.354 36.345 1.00 39.60 656 CYS D O 1
ATOM 5047 N N . ALA D 1 114 ? 0.603 37.232 38.487 1.00 40.26 657 ALA D N 1
ATOM 5048 C CA . ALA D 1 114 ? -0.537 37.998 39.003 1.00 39.94 657 ALA D CA 1
ATOM 5049 C C . ALA D 1 114 ? -0.150 39.132 39.960 1.00 37.69 657 ALA D C 1
ATOM 5050 O O . ALA D 1 114 ? 0.976 39.191 40.460 1.00 37.25 657 ALA D O 1
ATOM 5052 N N . GLY D 1 115 ? -1.100 40.026 40.208 1.00 35.75 658 GLY D N 1
ATOM 5053 C CA . GLY D 1 115 ? -0.929 41.092 41.179 1.00 36.56 658 GLY D CA 1
ATOM 5054 C C . GLY D 1 115 ? 0.359 41.886 41.108 1.00 37.31 658 GLY D C 1
ATOM 5055 O O . GLY D 1 115 ? 0.805 42.278 40.025 1.00 34.06 658 GLY D O 1
ATOM 5056 N N . ALA D 1 116 ? 0.959 42.107 42.280 1.00 41.57 659 ALA D N 1
ATOM 5057 C CA . ALA D 1 116 ? 2.106 43.003 42.434 1.00 42.78 659 ALA D CA 1
ATOM 5058 C C . ALA D 1 116 ? 3.252 42.638 41.516 1.00 43.14 659 ALA D C 1
ATOM 5059 O O . ALA D 1 116 ? 3.837 43.510 40.876 1.00 46.27 659 ALA D O 1
ATOM 5061 N N . GLU D 1 117 ? 3.573 41.350 41.456 1.00 41.80 660 GLU D N 1
ATOM 5062 C CA . GLU D 1 117 ? 4.641 40.884 40.588 1.00 37.37 660 GLU D CA 1
ATOM 5063 C C . GLU D 1 117 ? 4.387 41.328 39.157 1.00 36.98 660 GLU D C 1
ATOM 5064 O O . GLU D 1 117 ? 5.273 41.845 38.484 1.00 41.17 660 GLU D O 1
ATOM 5070 N N . LYS D 1 118 ? 3.153 41.162 38.714 1.00 35.01 661 LYS D N 1
ATOM 5071 C CA . LYS D 1 118 ? 2.766 41.484 37.354 1.00 32.76 661 LYS D CA 1
ATOM 5072 C C . LYS D 1 118 ? 2.777 42.980 37.102 1.00 36.40 661 LYS D C 1
ATOM 5073 O O . LYS D 1 118 ? 3.110 43.411 35.999 1.00 36.62 661 LYS D O 1
ATOM 5079 N N . GLU D 1 119 ? 2.397 43.771 38.109 1.00 39.34 662 GLU D N 1
ATOM 5080 C CA . GLU D 1 119 ? 2.448 45.223 37.991 1.00 40.10 662 GLU D CA 1
ATOM 5081 C C . GLU D 1 119 ? 3.892 45.657 37.808 1.00 39.27 662 GLU D C 1
ATOM 5082 O O . GLU D 1 119 ? 4.184 46.497 36.961 1.00 39.59 662 GLU D O 1
ATOM 5088 N N . SER D 1 120 ? 4.792 45.071 38.598 1.00 37.82 663 SER D N 1
ATOM 5089 C CA . SER D 1 120 ? 6.232 45.355 38.489 1.00 36.93 663 SER D CA 1
ATOM 5090 C C . SER D 1 120 ? 6.850 44.951 37.144 1.00 32.59 663 SER D C 1
ATOM 5091 O O . SER D 1 120 ? 7.595 45.718 36.544 1.00 32.83 663 SER D O 1
ATOM 5094 N N . LEU D 1 121 ? 6.558 43.743 36.681 1.00 29.15 664 LEU D N 1
ATOM 5095 C CA . LEU D 1 121 ? 7.119 43.281 35.415 1.00 27.97 664 LEU D CA 1
ATOM 5096 C C . LEU D 1 121 ? 6.617 44.160 34.276 1.00 30.05 664 LEU D C 1
ATOM 5097 O O . LEU D 1 121 ? 7.390 44.563 33.395 1.00 28.96 664 LEU D O 1
ATOM 5102 N N . THR D 1 122 ? 5.318 44.453 34.309 1.00 31.66 665 THR D N 1
ATOM 5103 C CA . THR D 1 122 ? 4.707 45.350 33.335 1.00 31.58 665 THR D CA 1
ATOM 5104 C C . THR D 1 122 ? 5.368 46.709 33.449 1.00 27.15 665 THR D C 1
ATOM 5105 O O . THR D 1 122 ? 5.602 47.379 32.447 1.00 25.95 665 THR D O 1
ATOM 5109 N N . PHE D 1 123 ? 5.699 47.108 34.669 1.00 27.74 666 PHE D N 1
ATOM 5110 C CA . PHE D 1 123 ? 6.432 48.360 34.854 1.00 32.71 666 PHE D CA 1
ATOM 5111 C C . PHE D 1 123 ? 7.760 48.345 34.103 1.00 33.05 666 PHE D C 1
ATOM 5112 O O . PHE D 1 123 ? 8.042 49.236 33.307 1.00 33.55 666 PHE D O 1
ATOM 5120 N N . LEU D 1 124 ? 8.573 47.324 34.358 1.00 32.15 667 LEU D N 1
ATOM 5121 C CA . LEU D 1 124 ? 9.881 47.218 33.726 1.00 28.84 667 LEU D CA 1
ATOM 5122 C C . LEU D 1 124 ? 9.769 47.113 32.220 1.00 27.42 667 LEU D C 1
ATOM 5123 O O . LEU D 1 124 ? 10.5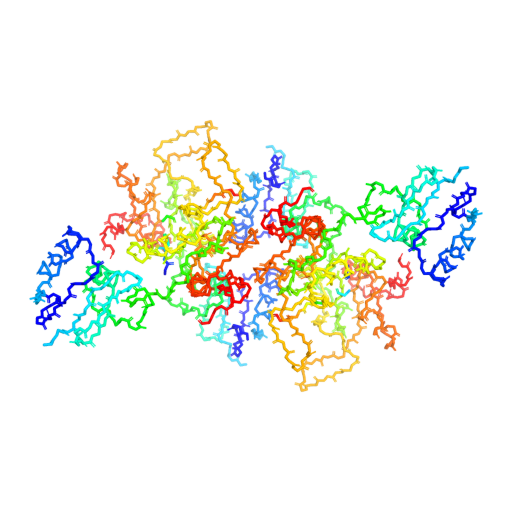37 47.723 31.491 1.00 28.64 667 LEU D O 1
ATOM 5128 N N . ALA D 1 125 ? 8.799 46.344 31.754 1.00 28.15 668 ALA D N 1
ATOM 5129 C CA . ALA D 1 125 ? 8.570 46.188 30.323 1.00 26.83 668 ALA D CA 1
ATOM 5130 C C . ALA D 1 125 ? 8.277 47.526 29.655 1.00 30.95 668 ALA D C 1
ATOM 5131 O O . ALA D 1 125 ? 8.846 47.835 28.617 1.00 36.64 668 ALA D O 1
ATOM 5133 N N . ASN D 1 126 ? 7.376 48.306 30.235 1.00 28.68 669 ASN D N 1
ATOM 5134 C CA . ASN D 1 126 ? 7.064 49.614 29.681 1.00 29.87 669 ASN D CA 1
ATOM 5135 C C . ASN D 1 126 ? 8.309 50.470 29.681 1.00 29.65 669 ASN D C 1
ATOM 5136 O O . ASN D 1 126 ? 8.599 51.155 28.703 1.00 31.62 669 ASN D O 1
ATOM 5141 N N . LEU D 1 127 ? 9.041 50.417 30.792 1.00 28.32 670 LEU D N 1
ATOM 5142 C CA . LEU D 1 127 ? 10.246 51.217 30.982 1.00 27.05 670 LEU D CA 1
ATOM 5143 C C . LEU D 1 127 ? 11.187 51.029 29.812 1.00 28.51 670 LEU D C 1
ATOM 5144 O O . LEU D 1 127 ? 11.719 51.993 29.276 1.00 34.31 670 LEU D O 1
ATOM 5149 N N . LEU D 1 128 ? 11.359 49.777 29.398 1.00 22.52 671 LEU D N 1
ATOM 5150 C CA . LEU D 1 128 ? 12.201 49.451 28.268 1.00 19.77 671 LEU D CA 1
ATOM 5151 C C . LEU D 1 128 ? 11.548 49.794 26.929 1.00 22.13 671 LEU D C 1
ATOM 5152 O O . LEU D 1 128 ? 12.128 49.591 25.862 1.00 24.24 671 LEU D O 1
ATOM 5157 N N . GLY D 1 129 ? 10.351 50.360 26.986 1.00 24.14 672 GLY D N 1
ATOM 5158 C CA . GLY D 1 129 ? 9.704 50.848 25.785 1.00 27.82 672 GLY D CA 1
ATOM 5159 C C . GLY D 1 129 ? 8.875 49.829 25.032 1.00 31.28 672 GLY D C 1
ATOM 5160 O O . GLY D 1 129 ? 8.461 50.074 23.894 1.00 33.75 672 GLY D O 1
ATOM 5161 N N . ALA D 1 130 ? 8.631 48.677 25.648 1.00 30.90 673 ALA D N 1
ATOM 5162 C CA . ALA D 1 130 ? 7.690 47.723 25.071 1.00 30.11 673 ALA D CA 1
ATOM 5163 C C . ALA D 1 130 ? 6.277 48.255 25.287 1.00 29.70 673 ALA D C 1
ATOM 5164 O O . ALA D 1 130 ? 6.059 49.121 26.106 1.00 29.58 673 ALA D O 1
ATOM 5166 N N . SER D 1 131 ? 5.302 47.729 24.573 1.00 32.29 674 SER D N 1
ATOM 5167 C CA . SER D 1 131 ? 3.927 47.857 25.063 1.00 31.36 674 SER D CA 1
ATOM 5168 C C . SER D 1 131 ? 3.450 46.517 25.635 1.00 31.14 674 SER D C 1
ATOM 5169 O O . SER D 1 131 ? 3.854 45.442 25.168 1.00 30.77 674 SER D O 1
ATOM 5172 N N . VAL D 1 132 ? 2.627 46.577 26.672 1.00 31.51 675 VAL D N 1
ATOM 5173 C CA . VAL D 1 132 ? 2.128 45.360 27.303 1.00 29.03 675 VAL D CA 1
ATOM 5174 C C . VAL D 1 132 ? 0.627 45.203 27.065 1.00 29.27 675 VAL D C 1
ATOM 5175 O O . VAL D 1 132 ? -0.108 46.180 27.114 1.00 28.18 675 VAL D O 1
ATOM 5179 N N . GLN D 1 133 ? 0.177 43.981 26.789 1.00 30.95 676 GLN D N 1
ATOM 5180 C CA . GLN D 1 133 ? -1.256 43.702 26.631 1.00 30.27 676 GLN D CA 1
ATOM 5181 C C . GLN D 1 133 ? -1.717 42.534 27.483 1.00 36.80 676 GLN D C 1
ATOM 5182 O O . GLN D 1 133 ? -0.954 41.598 27.771 1.00 31.45 676 GLN D O 1
ATOM 5188 N N . GLU D 1 134 ? -2.996 42.566 27.837 1.00 45.40 677 GLU D N 1
ATOM 5189 C CA . GLU D 1 134 ? -3.574 41.500 28.628 1.00 46.86 677 GLU D CA 1
ATOM 5190 C C . GLU D 1 134 ? -3.660 40.248 27.771 1.00 42.65 677 GLU D C 1
ATOM 5191 O O . GLU D 1 134 ? -3.291 39.159 28.210 1.00 40.66 677 GLU D O 1
ATOM 5197 N N . TYR D 1 135 ? -4.110 40.438 26.532 1.00 41.97 678 TYR D N 1
ATOM 5198 C CA . TYR D 1 135 ? -4.342 39.353 25.582 1.00 41.70 678 TYR D CA 1
ATOM 5199 C C . TYR D 1 135 ? -3.108 39.021 24.733 1.00 37.88 678 TYR D C 1
ATOM 5200 O O . TYR D 1 135 ? -2.488 39.918 24.153 1.00 38.78 678 TYR D O 1
ATOM 5209 N N . PHE D 1 136 ? -2.775 37.731 24.654 1.00 31.10 679 PHE D N 1
ATOM 5210 C CA . PHE D 1 136 ? -1.793 37.245 23.710 1.00 27.99 679 PHE D CA 1
ATOM 5211 C C . PHE D 1 136 ? -2.489 37.126 22.362 1.00 25.71 679 PHE D C 1
ATOM 5212 O O . PHE D 1 136 ? -3.501 36.474 22.257 1.00 27.49 679 PHE D O 1
ATOM 5220 N N . VAL D 1 137 ? -1.946 37.764 21.332 1.00 25.50 680 VAL D N 1
ATOM 5221 C CA . VAL D 1 137 ? -2.686 38.022 20.098 1.00 24.35 680 VAL D CA 1
ATOM 5222 C C . VAL D 1 137 ? -1.819 37.727 18.891 1.00 25.32 680 VAL D C 1
ATOM 5223 O O . VAL D 1 137 ? -0.699 38.202 18.793 1.00 28.75 680 VAL D O 1
ATOM 5227 N N . ARG D 1 138 ? -2.337 36.949 17.962 1.00 27.01 681 ARG D N 1
ATOM 5228 C CA . ARG D 1 138 ? -1.521 36.435 16.870 1.00 26.26 681 ARG D CA 1
ATOM 5229 C C . ARG D 1 138 ? -1.496 37.427 15.729 1.00 27.30 681 ARG D C 1
ATOM 5230 O O . ARG D 1 138 ? -0.442 37.710 15.173 1.00 29.95 681 ARG D O 1
ATOM 5238 N N . LYS D 1 139 ? -2.664 37.967 15.396 1.00 28.33 682 LYS D N 1
ATOM 5239 C CA . LYS D 1 139 ? -2.801 38.922 14.308 1.00 30.48 682 LYS D CA 1
ATOM 5240 C C . LYS D 1 139 ? -3.401 40.196 14.880 1.00 32.77 682 LYS D C 1
ATOM 5241 O O . LYS D 1 139 ? -4.284 40.132 15.719 1.00 35.29 682 LYS D O 1
ATOM 5247 N N . SER D 1 140 ? -2.900 41.352 14.455 1.00 36.25 683 SER D N 1
ATOM 5248 C CA . SER D 1 140 ? -3.460 42.641 14.858 1.00 36.56 683 SER D CA 1
ATOM 5249 C C . SER D 1 140 ? -4.887 42.774 14.388 1.00 39.60 683 SER D C 1
ATOM 5250 O O . SER D 1 140 ? -5.207 42.465 13.242 1.00 43.33 683 SER D O 1
ATOM 5253 N N . ASN D 1 141 ? -5.745 43.263 15.268 1.00 40.27 684 ASN D N 1
ATOM 5254 C CA . ASN D 1 141 ? -7.127 43.541 14.900 1.00 39.29 684 ASN D CA 1
ATOM 5255 C C . ASN D 1 141 ? -7.543 44.939 15.351 1.00 33.01 684 ASN D C 1
ATOM 5256 O O . ASN D 1 141 ? -7.781 45.170 16.537 1.00 30.35 684 ASN D O 1
ATOM 5261 N N . ALA D 1 142 ? -7.611 45.868 14.402 1.00 30.70 685 ALA D N 1
ATOM 5262 C CA . ALA D 1 142 ? -7.857 47.280 14.714 1.00 32.25 685 ALA D CA 1
ATOM 5263 C C . ALA D 1 142 ? -9.237 47.501 15.328 1.00 38.51 685 ALA D C 1
ATOM 5264 O O . ALA D 1 142 ? -9.391 48.296 16.256 1.00 36.91 685 ALA D O 1
ATOM 5266 N N . LYS D 1 143 ? -10.232 46.789 14.802 1.00 42.49 686 LYS D N 1
ATOM 5267 C CA . LYS D 1 143 ? -11.583 46.857 15.339 1.00 44.42 686 LYS D CA 1
ATOM 5268 C C . LYS D 1 143 ? -11.640 46.414 16.807 1.00 45.48 686 LYS D C 1
ATOM 5269 O O . LYS D 1 143 ? -12.284 47.065 17.629 1.00 46.43 686 LYS D O 1
ATOM 5275 N N . LYS D 1 144 ? -10.957 45.318 17.132 1.00 45.08 687 LYS D N 1
ATOM 5276 C CA . LYS D 1 144 ? -10.898 44.822 18.510 1.00 47.48 687 LYS D CA 1
ATOM 5277 C C . LYS D 1 144 ? -9.972 45.642 19.418 1.00 47.51 687 LYS D C 1
ATOM 5278 O O . LYS D 1 144 ? -10.069 45.559 20.644 1.00 48.07 687 LYS D O 1
ATOM 5284 N N . GLY D 1 145 ? -9.067 46.414 18.814 1.00 46.42 688 GLY D N 1
ATOM 5285 C CA . GLY D 1 145 ? -8.040 47.143 19.550 1.00 42.43 688 GLY D CA 1
ATOM 5286 C C . GLY D 1 145 ? -6.812 46.338 19.994 1.00 39.13 688 GLY D C 1
ATOM 5287 O O . GLY D 1 145 ? -6.087 46.765 20.884 1.00 38.74 688 GLY D O 1
ATOM 5288 N N . MET D 1 146 ? -6.570 45.180 19.384 1.00 35.33 689 MET D N 1
ATOM 5289 C CA . MET D 1 146 ? -5.445 44.330 19.771 1.00 32.77 689 MET D CA 1
ATOM 5290 C C . MET D 1 146 ? -4.326 44.385 18.747 1.00 31.60 689 MET D C 1
ATOM 5291 O O . MET D 1 146 ? -4.560 44.179 17.553 1.00 32.18 689 MET D O 1
ATOM 5296 N N . PHE D 1 147 ? -3.110 44.650 19.215 1.00 27.97 690 PHE D N 1
ATOM 5297 C CA . PHE D 1 147 ? -1.930 44.566 18.366 1.00 26.25 690 PHE D CA 1
ATOM 5298 C C . PHE D 1 147 ? -1.315 43.190 18.498 1.00 22.08 690 PHE D C 1
ATOM 5299 O O . PHE D 1 147 ? -1.338 42.606 19.576 1.00 20.02 690 PHE D O 1
ATOM 5307 N N . ALA D 1 148 ? -0.805 42.663 17.386 1.00 20.64 691 ALA D N 1
ATOM 5308 C CA . ALA D 1 148 ? -0.159 41.353 17.370 1.00 18.39 691 ALA D CA 1
ATOM 5309 C C . ALA D 1 148 ? 0.956 41.343 18.390 1.00 23.73 691 ALA D C 1
ATOM 5310 O O . ALA D 1 148 ? 1.709 42.316 18.495 1.00 28.06 691 ALA D O 1
ATOM 5312 N N . SER D 1 149 ? 1.043 40.258 19.152 1.00 23.38 692 SER D N 1
ATOM 5313 C CA . SER D 1 149 ? 2.070 40.102 20.178 1.00 25.30 692 SER D CA 1
ATOM 5314 C C . SER D 1 149 ? 3.384 39.633 19.570 1.00 23.49 692 SER D C 1
ATOM 5315 O O . SER D 1 149 ? 3.376 38.932 18.551 1.00 27.31 692 SER D O 1
ATOM 5318 N N . THR D 1 150 ? 4.505 40.015 20.186 1.00 17.04 693 THR D N 1
ATOM 5319 C CA . THR D 1 150 ? 5.822 39.531 19.749 1.00 19.33 693 THR D CA 1
ATOM 5320 C C . THR D 1 150 ? 6.483 38.558 20.744 1.00 19.44 693 THR D C 1
ATOM 5321 O O . THR D 1 150 ? 7.344 37.795 20.357 1.00 23.19 693 THR D O 1
ATOM 5325 N N . HIS D 1 151 ? 6.071 38.601 22.008 1.00 14.95 694 HIS D N 1
ATOM 5326 C CA . HIS D 1 151 ? 6.710 37.870 23.087 1.00 14.90 694 HIS D CA 1
ATOM 5327 C C . HIS D 1 151 ? 5.712 37.396 24.127 1.00 22.26 694 HIS D C 1
ATOM 5328 O O . HIS D 1 151 ? 4.843 38.166 24.559 1.00 24.18 694 HIS D O 1
ATOM 5335 N N . LEU D 1 152 ? 5.861 36.149 24.569 1.00 21.05 695 LEU D N 1
ATOM 5336 C CA . LEU D 1 152 ? 5.151 35.706 25.759 1.00 21.77 695 LEU D CA 1
ATOM 5337 C C . LEU D 1 152 ? 6.156 35.588 26.899 1.00 26.48 695 LEU D C 1
ATOM 5338 O O . LEU D 1 152 ? 7.198 34.962 26.717 1.00 34.00 695 LEU D O 1
ATOM 5343 N N . ILE D 1 153 ? 5.881 36.216 28.045 1.00 20.16 696 ILE D N 1
ATOM 5344 C CA . ILE D 1 153 ? 6.730 36.030 29.233 1.00 18.92 696 ILE D CA 1
ATOM 5345 C C . ILE D 1 153 ? 6.021 35.236 30.327 1.00 23.93 696 ILE D C 1
ATOM 5346 O O . ILE D 1 153 ? 4.972 35.651 30.813 1.00 25.71 696 ILE D O 1
ATOM 5351 N N . LEU D 1 154 ? 6.601 34.100 30.715 1.00 25.37 697 LEU D N 1
ATOM 5352 C CA . LEU D 1 154 ? 5.995 33.231 31.728 1.00 27.01 697 LEU D CA 1
ATOM 5353 C C . LEU D 1 154 ? 6.959 32.494 32.659 1.00 27.91 697 LEU D C 1
ATOM 5354 O O . LEU D 1 154 ? 8.155 32.798 32.698 1.00 29.05 697 LEU D O 1
ATOM 5359 N N . LYS D 1 155 ? 6.415 31.490 33.358 1.00 27.05 698 LYS D N 1
ATOM 5360 C CA . LYS D 1 155 ? 7.128 30.767 34.410 1.00 27.83 698 LYS D CA 1
ATOM 5361 C C . LYS D 1 155 ? 7.399 29.279 34.164 1.00 31.83 698 LYS D C 1
ATOM 5362 O O . LYS D 1 155 ? 8.545 28.829 34.291 1.00 37.25 698 LYS D O 1
ATOM 5368 N N . GLU D 1 156 ? 6.352 28.520 33.845 1.00 28.11 699 GLU D N 1
ATOM 5369 C CA . GLU D 1 156 ? 6.482 27.102 33.503 1.00 26.01 699 GLU D CA 1
ATOM 5370 C C . GLU D 1 156 ? 6.034 26.862 32.068 1.00 28.69 699 GLU D C 1
ATOM 5371 O O . GLU D 1 156 ? 5.570 27.781 31.392 1.00 31.20 699 GLU D O 1
ATOM 5377 N N . ARG D 1 157 ? 6.168 25.615 31.617 1.00 29.13 700 ARG D N 1
ATOM 5378 C CA . ARG D 1 157 ? 5.441 25.151 30.442 1.00 30.94 700 ARG D CA 1
ATOM 5379 C C . ARG D 1 157 ? 4.056 24.840 30.913 1.00 37.16 700 ARG D C 1
ATOM 5380 O O . ARG D 1 157 ? 3.895 24.148 31.915 1.00 44.16 700 ARG D O 1
ATOM 5388 N N . GLY D 1 158 ? 3.053 25.340 30.201 1.00 34.78 701 GLY D N 1
ATOM 5389 C CA . GLY D 1 158 ? 1.685 25.045 30.556 1.00 34.70 701 GLY D CA 1
ATOM 5390 C C . GLY D 1 158 ? 0.729 26.158 30.193 1.00 35.89 701 GLY D C 1
ATOM 5391 O O . GLY D 1 158 ? 1.129 27.322 30.047 1.00 39.13 701 GLY D O 1
ATOM 5392 N N . GLY D 1 159 ? -0.539 25.808 30.025 1.00 30.14 702 GLY D N 1
ATOM 5393 C CA . GLY D 1 159 ? -1.550 26.824 29.851 1.00 27.96 702 GLY D CA 1
ATOM 5394 C C . GLY D 1 159 ? -1.739 27.217 28.409 1.00 27.55 702 GLY D C 1
ATOM 5395 O O . GLY D 1 159 ? -0.880 26.935 27.564 1.00 27.55 702 GLY D O 1
ATOM 5396 N N . SER D 1 160 ? -2.869 27.871 28.141 1.00 25.68 703 SER D N 1
ATOM 5397 C CA . SER D 1 160 ? -3.283 28.221 26.787 1.00 27.39 703 SER D CA 1
ATOM 5398 C C . SER D 1 160 ? -2.418 29.332 26.161 1.00 25.04 703 SER D C 1
ATOM 5399 O O . SER D 1 160 ? -2.275 29.422 24.933 1.00 24.38 703 SER D O 1
ATOM 5402 N N . LYS D 1 161 ? -1.824 30.181 26.981 1.00 22.13 704 LYS D N 1
ATOM 5403 C CA . LYS D 1 161 ? -0.991 31.209 26.386 1.00 22.50 704 LYS D CA 1
ATOM 5404 C C . LYS D 1 161 ? 0.269 30.581 25.825 1.00 23.47 704 LYS D C 1
ATOM 5405 O O . LYS D 1 161 ? 0.624 30.818 24.676 1.00 23.52 704 LYS D O 1
ATOM 5411 N N . TYR D 1 162 ? 0.916 29.748 26.634 1.00 25.75 705 TYR D N 1
ATOM 5412 C CA . TYR D 1 162 ? 2.020 28.909 26.185 1.00 26.12 705 TYR D CA 1
ATOM 5413 C C . TYR D 1 162 ? 1.721 28.061 24.916 1.00 30.62 705 TYR D C 1
ATOM 5414 O O . TYR D 1 162 ? 2.573 27.927 24.034 1.00 34.86 705 TYR D O 1
ATOM 5423 N N . GLU D 1 163 ? 0.519 27.501 24.812 1.00 26.17 706 GLU D N 1
ATOM 5424 C CA . GLU D 1 163 ? 0.208 26.624 23.697 1.00 24.57 706 GLU D CA 1
ATOM 5425 C C . GLU D 1 163 ? 0.040 27.392 22.423 1.00 23.96 706 GLU D C 1
ATOM 5426 O O . GLU D 1 163 ? 0.352 26.907 21.339 1.00 24.64 706 GLU D O 1
ATOM 5432 N N . ALA D 1 164 ? -0.468 28.604 22.559 1.00 27.10 707 ALA D N 1
ATOM 5433 C CA . ALA D 1 164 ? -0.595 29.506 21.427 1.00 28.16 707 ALA D CA 1
ATOM 5434 C C . ALA D 1 164 ? 0.792 29.937 20.934 1.00 25.90 707 ALA D C 1
ATOM 5435 O O . ALA D 1 164 ? 1.040 29.997 19.719 1.00 23.83 707 ALA D O 1
ATOM 5437 N N . ALA D 1 165 ? 1.695 30.226 21.873 1.00 22.48 708 ALA D N 1
ATOM 5438 C CA . ALA D 1 165 ? 3.045 30.636 21.506 1.00 22.10 708 ALA D CA 1
ATOM 5439 C C . ALA D 1 165 ? 3.734 29.548 20.687 1.00 19.72 708 ALA D C 1
ATOM 5440 O O . ALA D 1 165 ? 4.328 29.833 19.639 1.00 17.74 708 ALA D O 1
ATOM 5442 N N . LYS D 1 166 ? 3.644 28.299 21.145 1.00 17.07 709 LYS D N 1
ATOM 5443 C CA . LYS D 1 166 ? 4.261 27.200 20.401 1.00 15.63 709 LYS D CA 1
ATOM 5444 C C . LYS D 1 166 ? 3.630 27.071 19.017 1.00 16.34 709 LYS D C 1
ATOM 5445 O O . LYS D 1 166 ? 4.315 26.892 18.023 1.00 20.14 709 LYS D O 1
ATOM 5451 N N . LYS D 1 167 ? 2.312 27.164 18.963 1.00 18.56 710 LYS D N 1
ATOM 5452 C CA . LYS D 1 167 ? 1.573 26.968 17.726 1.00 19.39 710 LYS D CA 1
ATOM 5453 C C . LYS D 1 167 ? 1.834 28.117 16.769 1.00 22.16 710 LYS D C 1
ATOM 5454 O O . LYS D 1 167 ? 1.957 27.904 15.566 1.00 23.53 710 LYS D O 1
ATOM 5460 N N . TRP D 1 168 ? 1.964 29.329 17.312 1.00 24.61 711 TRP D N 1
ATOM 5461 C CA . TRP D 1 168 ? 2.179 30.522 16.502 1.00 27.80 711 TRP D CA 1
ATOM 5462 C C . TRP D 1 168 ? 3.658 30.771 16.151 1.00 30.72 711 TRP D C 1
ATOM 5463 O O . TRP D 1 168 ? 3.961 31.675 15.362 1.00 32.07 711 TRP D O 1
ATOM 5474 N N . ASN D 1 169 ? 4.558 29.973 16.733 1.00 28.41 712 ASN D N 1
ATOM 5475 C CA . ASN D 1 169 ? 6.011 30.116 16.534 1.00 29.02 712 ASN D CA 1
ATOM 5476 C C . ASN D 1 169 ? 6.595 31.431 17.114 1.00 27.37 712 ASN D C 1
ATOM 5477 O O . ASN D 1 169 ? 7.525 32.018 16.559 1.00 24.17 712 ASN D O 1
ATOM 5482 N N . LEU D 1 170 ? 6.010 31.874 18.233 1.00 25.10 713 LEU D N 1
ATOM 5483 C CA . LEU D 1 170 ? 6.394 33.096 18.914 1.00 21.00 713 LEU D CA 1
ATOM 5484 C C . LEU D 1 170 ? 7.158 32.792 20.182 1.00 19.35 713 LEU D C 1
ATOM 5485 O O . LEU D 1 170 ? 6.864 31.838 20.871 1.00 23.23 713 LEU D O 1
ATOM 5490 N N . PRO D 1 171 ? 8.140 33.629 20.504 1.00 17.62 714 PRO D N 1
ATOM 5491 C CA . PRO D 1 171 ? 8.999 33.311 21.649 1.00 18.28 714 PRO D CA 1
ATOM 5492 C C . PRO D 1 171 ? 8.266 33.395 22.967 1.00 19.03 714 PRO D C 1
ATOM 5493 O O . PRO D 1 171 ? 7.726 34.464 23.335 1.00 21.69 714 PRO D O 1
ATOM 5497 N N . ALA D 1 172 ? 8.266 32.283 23.685 1.00 16.23 715 ALA D N 1
ATOM 5498 C CA . ALA D 1 172 ? 7.665 32.244 25.009 1.00 20.30 715 ALA D CA 1
ATOM 5499 C C . ALA D 1 172 ? 8.798 32.106 25.998 1.00 25.04 715 ALA D C 1
ATOM 5500 O O . ALA D 1 172 ? 9.324 31.014 26.182 1.00 30.64 715 ALA D O 1
ATOM 5502 N N . VAL D 1 173 ? 9.182 33.210 26.629 1.00 23.41 716 VAL D N 1
ATOM 5503 C CA . VAL D 1 173 ? 10.437 33.257 27.365 1.00 20.28 716 VAL D CA 1
ATOM 5504 C C . VAL D 1 173 ? 10.237 33.414 28.854 1.00 22.54 716 VAL D C 1
ATOM 5505 O O . VAL D 1 173 ? 9.126 33.600 29.343 1.00 25.15 716 VAL D O 1
ATOM 5509 N N . THR D 1 174 ? 11.340 33.334 29.573 1.00 24.27 717 THR D N 1
ATOM 5510 C CA . THR D 1 174 ? 11.304 33.397 31.015 1.00 27.92 717 THR D CA 1
ATOM 5511 C C . THR D 1 174 ? 11.376 34.861 31.471 1.00 29.08 717 THR D C 1
ATOM 5512 O O . THR D 1 174 ? 11.641 35.766 30.670 1.00 28.71 717 THR D O 1
ATOM 5516 N N . ILE D 1 175 ? 11.120 35.082 32.754 1.00 28.93 718 ILE D N 1
ATOM 5517 C CA . ILE D 1 175 ? 11.107 36.423 33.318 1.00 29.29 718 ILE D CA 1
ATOM 5518 C C . ILE D 1 175 ? 12.512 37.005 33.279 1.00 34.94 718 ILE D C 1
ATOM 5519 O O . ILE D 1 175 ? 12.707 38.209 33.071 1.00 34.97 718 ILE D O 1
ATOM 5524 N N . ALA D 1 176 ? 13.485 36.113 33.435 1.00 34.88 719 ALA D N 1
ATOM 5525 C CA . ALA D 1 176 ? 14.894 36.456 33.417 1.00 28.72 719 ALA D CA 1
ATOM 5526 C C . ALA D 1 176 ? 15.312 37.066 32.090 1.00 26.27 719 ALA D C 1
ATOM 5527 O O . ALA D 1 176 ? 16.345 37.738 32.017 1.00 27.21 719 ALA D O 1
ATOM 5529 N N . TRP D 1 177 ? 14.544 36.805 31.034 1.00 22.07 720 TRP D N 1
ATOM 5530 C CA . TRP D 1 177 ? 14.831 37.435 29.759 1.00 22.39 720 TRP D CA 1
ATOM 5531 C C . TRP D 1 177 ? 14.588 38.920 29.992 1.00 27.66 720 TRP D C 1
ATOM 5532 O O . TRP D 1 177 ? 15.437 39.767 29.685 1.00 26.47 720 TRP D O 1
ATOM 5543 N N . LEU D 1 178 ? 13.444 39.233 30.596 1.00 29.16 721 LEU D N 1
ATOM 5544 C CA . LEU D 1 178 ? 13.099 40.625 30.830 1.00 27.75 721 LEU D CA 1
ATOM 5545 C C . LEU D 1 178 ? 14.129 41.327 31.725 1.00 29.82 721 LEU D C 1
ATOM 5546 O O . LEU D 1 178 ? 14.556 42.450 31.433 1.00 31.84 721 LEU D O 1
ATOM 5551 N N . LEU D 1 179 ? 14.537 40.658 32.798 1.00 25.24 722 LEU D N 1
ATOM 5552 C CA . LEU D 1 179 ? 15.394 41.295 33.784 1.00 26.68 722 LEU D CA 1
ATOM 5553 C C . LEU D 1 179 ? 16.847 41.467 33.314 1.00 28.16 722 LEU D C 1
ATOM 5554 O O . LEU D 1 179 ? 17.581 42.289 33.842 1.00 23.05 722 LEU D O 1
ATOM 5559 N N . GLU D 1 180 ? 17.248 40.673 32.330 1.00 31.87 723 GLU D N 1
ATOM 5560 C CA . GLU D 1 180 ? 18.597 40.721 31.795 1.00 32.07 723 GLU D CA 1
ATOM 5561 C C . GLU D 1 180 ? 18.715 41.849 30.773 1.00 28.91 723 GLU D C 1
ATOM 5562 O O . GLU D 1 180 ? 19.677 42.609 30.754 1.00 34.32 723 GLU D O 1
ATOM 5568 N N . THR D 1 181 ? 17.727 41.942 29.913 1.00 23.64 724 THR D N 1
ATOM 5569 C CA . THR D 1 181 ? 17.581 43.086 29.048 1.00 24.33 724 THR D CA 1
ATOM 5570 C C . THR D 1 181 ? 17.590 44.361 29.871 1.00 26.71 724 THR D C 1
ATOM 5571 O O . THR D 1 181 ? 18.260 45.330 29.532 1.00 25.54 724 THR D O 1
ATOM 5575 N N . ALA D 1 182 ? 16.852 44.337 30.973 1.00 29.62 725 ALA D N 1
ATOM 5576 C CA . ALA D 1 182 ? 16.775 45.459 31.897 1.00 29.13 725 ALA D CA 1
ATOM 5577 C C . ALA D 1 182 ? 18.137 45.844 32.459 1.00 31.56 725 ALA D C 1
ATOM 5578 O O . ALA D 1 182 ? 18.451 47.025 32.611 1.00 35.09 725 ALA D O 1
ATOM 5580 N N . ARG D 1 183 ? 18.944 44.840 32.770 1.00 31.49 726 ARG D N 1
ATOM 5581 C CA . ARG D 1 183 ? 20.226 45.059 33.426 1.00 33.48 726 ARG D CA 1
ATOM 5582 C C . ARG D 1 183 ? 21.229 45.690 32.469 1.00 31.39 726 ARG D C 1
ATOM 5583 O O . ARG D 1 183 ? 21.953 46.611 32.824 1.00 28.46 726 ARG D O 1
ATOM 5591 N N . THR D 1 184 ? 21.238 45.197 31.238 1.00 30.56 727 THR D N 1
ATOM 5592 C CA . THR D 1 184 ? 22.260 45.561 30.277 1.00 28.67 727 THR D CA 1
ATOM 5593 C C . THR D 1 184 ? 21.803 46.694 29.375 1.00 29.19 727 THR D C 1
ATOM 5594 O O . THR D 1 184 ? 22.596 47.276 28.631 1.00 32.00 727 THR D O 1
ATOM 5598 N N . GLY D 1 185 ? 20.518 47.016 29.451 1.00 26.74 728 GLY D N 1
ATOM 5599 C CA . GLY D 1 185 ? 19.925 47.933 28.497 1.00 26.46 728 GLY D CA 1
ATOM 5600 C C . GLY D 1 185 ? 19.941 47.376 27.083 1.00 29.22 728 GLY D C 1
ATOM 5601 O O . GLY D 1 185 ? 19.682 48.095 26.124 1.00 30.40 728 GLY D O 1
ATOM 5602 N N . LYS D 1 186 ? 20.248 46.093 26.943 1.00 29.86 729 LYS D N 1
ATOM 5603 C CA . LYS D 1 186 ? 20.310 45.489 25.621 1.00 34.47 729 LYS D CA 1
ATOM 5604 C C . LYS D 1 186 ? 19.367 44.318 25.548 1.00 37.72 729 LYS D C 1
ATOM 5605 O O . LYS D 1 186 ? 19.273 43.550 26.495 1.00 44.73 729 LYS D O 1
ATOM 5611 N N . ARG D 1 187 ? 18.673 44.183 24.422 1.00 33.83 730 ARG D N 1
ATOM 5612 C CA . ARG D 1 187 ? 17.709 43.102 24.233 1.00 32.41 730 ARG D CA 1
ATOM 5613 C C . ARG D 1 187 ? 18.357 41.724 24.386 1.00 35.74 730 ARG D C 1
ATOM 5614 O O . ARG D 1 187 ? 19.251 41.358 23.617 1.00 39.88 730 ARG D O 1
ATOM 5622 N N . ALA D 1 188 ? 17.918 40.970 25.390 1.00 32.72 731 ALA D N 1
ATOM 5623 C CA . ALA D 1 188 ? 18.454 39.631 25.618 1.00 25.18 731 ALA D CA 1
ATOM 5624 C C . ALA D 1 188 ? 18.086 38.702 24.469 1.00 25.31 731 ALA D C 1
ATOM 5625 O O . ALA D 1 188 ? 17.028 38.855 23.844 1.00 20.73 731 ALA D O 1
ATOM 5627 N N . ASP D 1 189 ? 18.975 37.755 24.174 1.00 30.62 732 ASP D N 1
ATOM 5628 C CA . ASP D 1 189 ? 18.722 36.796 23.109 1.00 33.52 732 ASP D CA 1
ATOM 5629 C C . ASP D 1 189 ? 17.614 35.870 23.570 1.00 28.58 732 ASP D C 1
ATOM 5630 O O . ASP D 1 189 ? 17.800 35.118 24.531 1.00 27.13 732 ASP D O 1
ATOM 5635 N N . GLU D 1 190 ? 16.459 35.945 22.907 1.00 23.59 733 GLU D N 1
ATOM 5636 C CA . GLU D 1 190 ? 15.297 35.178 23.331 1.00 22.50 733 GLU D CA 1
ATOM 5637 C C . GLU D 1 190 ? 15.623 33.671 23.386 1.00 24.79 733 GLU D C 1
ATOM 5638 O O . GLU D 1 190 ? 15.268 32.982 24.335 1.00 25.80 733 GLU D O 1
ATOM 5644 N N . SER D 1 191 ? 16.348 33.190 22.384 1.00 24.69 734 SER D N 1
ATOM 5645 C CA . SER D 1 191 ? 16.690 31.780 22.272 1.00 25.26 734 SER D CA 1
ATOM 5646 C C . SER D 1 191 ? 17.463 31.237 23.477 1.00 26.87 734 SER D C 1
ATOM 5647 O O . SER D 1 191 ? 17.459 30.031 23.727 1.00 30.24 734 SER D O 1
ATOM 5650 N N . HIS D 1 192 ? 18.101 32.124 24.232 1.00 22.71 735 HIS D N 1
ATOM 5651 C CA . HIS D 1 192 ? 18.781 31.732 25.460 1.00 21.41 735 HIS D CA 1
ATOM 5652 C C . HIS D 1 192 ? 17.854 31.704 26.669 1.00 18.82 735 HIS D C 1
ATOM 5653 O O . HIS D 1 192 ? 18.275 31.403 27.777 1.00 20.18 735 HIS D O 1
ATOM 5660 N N . PHE D 1 193 ? 16.596 32.062 26.476 1.00 21.24 736 PHE D N 1
ATOM 5661 C CA . PHE D 1 193 ? 15.673 32.167 27.607 1.00 22.83 736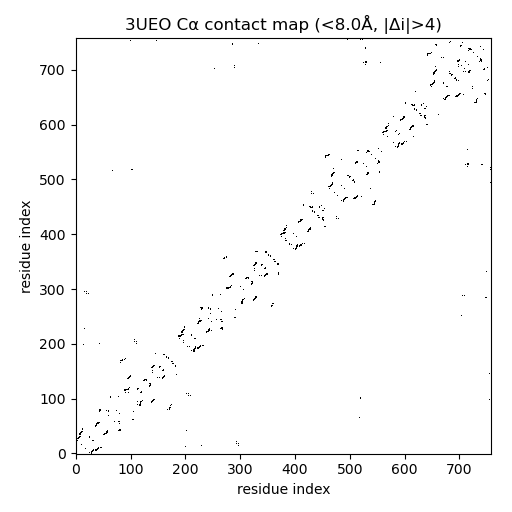 PHE D CA 1
ATOM 5662 C C . PHE D 1 193 ? 14.333 31.502 27.339 1.00 25.22 736 PHE D C 1
ATOM 5663 O O . PHE D 1 193 ? 13.350 31.868 27.961 1.00 27.86 736 PHE D O 1
ATOM 5671 N N . LEU D 1 194 ? 14.292 30.530 26.420 1.00 27.42 737 LEU D N 1
ATOM 5672 C CA . LEU D 1 194 ? 13.036 29.868 26.051 1.00 23.98 737 LEU D CA 1
ATOM 5673 C C . LEU D 1 194 ? 12.567 29.011 27.204 1.00 26.03 737 LEU D C 1
ATOM 5674 O O . LEU D 1 194 ? 13.354 28.269 27.796 1.00 26.41 737 LEU D O 1
ATOM 5679 N N . ILE D 1 195 ? 11.291 29.125 27.545 1.00 27.88 738 ILE D N 1
ATOM 5680 C CA . ILE D 1 195 ? 10.740 28.324 28.636 1.00 29.27 738 ILE D CA 1
ATOM 5681 C C . ILE D 1 195 ? 10.802 26.861 28.223 1.00 32.27 738 ILE D C 1
ATOM 5682 O O . ILE D 1 195 ? 10.845 25.961 29.067 1.00 33.38 738 ILE D O 1
ATOM 5687 N N . GLU D 1 196 ? 10.838 26.653 26.905 1.00 32.27 739 GLU D N 1
ATOM 5688 C CA . GLU D 1 196 ? 10.941 25.344 26.284 1.00 34.83 739 GLU D CA 1
ATOM 5689 C C . GLU D 1 196 ? 12.162 24.577 26.734 1.00 38.21 739 GLU D C 1
ATOM 5690 O O . GLU D 1 196 ? 12.181 23.354 26.672 1.00 40.91 739 GLU D O 1
ATOM 5696 N N . ASN D 1 197 ? 13.184 25.310 27.169 1.00 39.07 740 ASN D N 1
ATOM 5697 C CA . ASN D 1 197 ? 14.460 24.745 27.575 1.00 35.74 740 ASN D CA 1
ATOM 5698 C C . ASN D 1 197 ? 14.752 24.928 29.067 1.00 39.25 740 ASN D C 1
ATOM 5699 O O . ASN D 1 197 ? 15.779 24.493 29.552 1.00 45.10 740 ASN D O 1
ATOM 5704 N N . SER D 1 198 ? 13.844 25.569 29.791 1.00 43.04 741 SER D N 1
ATOM 5705 C CA . SER D 1 198 ? 14.027 25.806 31.221 1.00 51.87 741 SER D CA 1
ATOM 5706 C C . SER D 1 198 ? 13.925 24.514 32.031 1.00 58.40 741 SER D C 1
ATOM 5707 O O . SER D 1 198 ? 13.070 23.671 31.763 1.00 59.98 741 SER D O 1
ATOM 5710 N N . THR D 1 199 ? 14.798 24.365 33.025 1.00 62.72 742 THR D N 1
ATOM 5711 C CA . THR D 1 199 ? 14.802 23.178 33.880 1.00 65.38 742 THR D CA 1
ATOM 5712 C C . THR D 1 199 ? 14.480 23.551 35.322 1.00 67.93 742 THR D C 1
ATOM 5713 O O . THR D 1 199 ? 14.011 24.664 35.594 1.00 68.35 742 THR D O 1
ATOM 5717 N N . PHE E 2 2 ? 0.341 26.519 38.296 1.00 78.05 1 PHE E N 1
ATOM 5718 C CA . PHE E 2 2 ? 0.306 27.883 37.764 1.00 78.02 1 PHE E CA 1
ATOM 5719 C C . PHE E 2 2 ? -0.730 28.030 36.664 1.00 77.21 1 PHE E C 1
ATOM 5720 O O . PHE E 2 2 ? -0.479 27.653 35.520 1.00 77.82 1 PHE E O 1
ATOM 5728 N N . ILE E 2 3 ? -1.889 28.586 37.002 1.00 75.85 2 ILE E N 1
ATOM 5729 C CA . ILE E 2 3 ? -2.940 28.778 36.005 1.00 72.90 2 ILE E CA 1
ATOM 5730 C C . ILE E 2 3 ? -3.428 30.231 35.888 1.00 69.72 2 ILE E C 1
ATOM 5731 O O . ILE E 2 3 ? -3.742 30.890 36.885 1.00 70.77 2 ILE E O 1
ATOM 5736 N N . ASP E 2 4 ? -3.445 30.724 34.652 1.00 63.63 3 ASP E N 1
ATOM 5737 C CA . ASP E 2 4 ? -4.166 31.938 34.313 1.00 57.10 3 ASP E CA 1
ATOM 5738 C C . ASP E 2 4 ? -5.651 31.721 34.590 1.00 55.02 3 ASP E C 1
ATOM 5739 O O . ASP E 2 4 ? -6.237 30.730 34.153 1.00 51.59 3 ASP E O 1
ATOM 5754 N N . ASP E 2 6 ? -7.832 33.755 33.483 1.00 55.70 5 ASP E N 1
ATOM 5755 C CA . ASP E 2 6 ? -8.300 34.063 32.139 1.00 54.30 5 ASP E CA 1
ATOM 5756 C C . ASP E 2 6 ? -7.379 33.497 31.074 1.00 55.46 5 ASP E C 1
ATOM 5757 O O . ASP E 2 6 ? -6.165 33.692 31.122 1.00 54.48 5 ASP E O 1
ATOM 5773 N N . ASP E 2 8 ? -7.234 34.439 27.853 1.00 54.91 7 ASP E N 1
ATOM 5774 C CA . ASP E 2 8 ? -6.665 35.595 27.151 1.00 54.23 7 ASP E CA 1
ATOM 5775 C C . ASP E 2 8 ? -5.819 35.276 25.903 1.00 51.35 7 ASP E C 1
ATOM 5776 O O . ASP E 2 8 ? -4.693 35.771 25.757 1.00 47.36 7 ASP E O 1
ATOM 5781 N N . VAL E 2 9 ? -6.385 34.467 25.006 1.00 50.99 8 VAL E N 1
ATOM 5782 C CA . VAL E 2 9 ? -5.742 34.119 23.740 1.00 46.64 8 VAL E CA 1
ATOM 5783 C C . VAL E 2 9 ? -6.638 34.471 22.551 1.00 51.32 8 VAL E C 1
ATOM 5784 O O . VAL E 2 9 ? -7.794 34.044 22.493 1.00 50.53 8 VAL E O 1
ATOM 5788 N N . GLU E 2 10 ? -6.096 35.248 21.611 1.00 54.42 9 GLU E N 1
ATOM 5789 C CA . GLU E 2 10 ? -6.851 35.691 20.439 1.00 59.39 9 GLU E CA 1
ATOM 5790 C C . GLU E 2 10 ? -6.253 35.307 19.065 1.00 60.07 9 GLU E C 1
ATOM 5791 O O . GLU E 2 10 ? -5.065 35.487 18.830 1.00 59.35 9 GLU E O 1
ATOM 5797 N N . GLU E 2 11 ? -7.121 34.818 18.172 1.00 62.16 10 GLU E N 1
ATOM 5798 C CA . GLU E 2 11 ? -6.830 34.464 16.765 1.00 61.71 10 GLU E CA 1
ATOM 5799 C C . GLU E 2 11 ? -6.260 33.050 16.628 1.00 60.72 10 GLU E C 1
ATOM 5800 O O . GLU E 2 11 ? -5.944 32.592 15.525 1.00 61.26 10 GLU E O 1
ATOM 5806 N N . ASP F 2 4 ? 14.699 18.964 0.721 1.00 35.93 3 ASP F N 1
ATOM 5807 C CA . ASP F 2 4 ? 15.866 18.903 1.608 1.00 41.99 3 ASP F CA 1
ATOM 5808 C C . ASP F 2 4 ? 16.473 17.493 1.643 1.00 46.37 3 ASP F C 1
ATOM 5809 O O . ASP F 2 4 ? 16.030 16.610 2.399 1.00 43.49 3 ASP F O 1
ATOM 5824 N N . ASP F 2 6 ? 19.109 16.472 2.860 1.00 45.57 5 ASP F N 1
ATOM 5825 C CA . ASP F 2 6 ? 19.529 16.194 4.224 1.00 46.84 5 ASP F CA 1
ATOM 5826 C C . ASP F 2 6 ? 18.599 16.792 5.271 1.00 49.92 5 ASP F C 1
ATOM 5827 O O . ASP F 2 6 ? 18.179 17.962 5.178 1.00 51.88 5 ASP F O 1
ATOM 5843 N N . ASP F 2 8 ? 19.503 17.300 8.536 1.00 54.45 7 ASP F N 1
ATOM 5844 C CA . ASP F 2 8 ? 20.334 18.322 9.193 1.00 50.52 7 ASP F CA 1
ATOM 5845 C C . ASP F 2 8 ? 19.719 18.926 10.480 1.00 48.47 7 ASP F C 1
ATOM 5846 O O . ASP F 2 8 ? 19.789 20.143 10.706 1.00 46.66 7 ASP F O 1
ATOM 5851 N N . VAL F 2 9 ? 19.140 18.064 11.319 1.00 47.96 8 VAL F N 1
ATOM 5852 C CA . VAL F 2 9 ? 18.490 18.466 12.571 1.00 49.31 8 VAL F CA 1
ATOM 5853 C C . VAL F 2 9 ? 19.169 17.803 13.777 1.00 55.16 8 VAL F C 1
ATOM 5854 O O . VAL F 2 9 ? 19.398 16.586 13.773 1.00 59.86 8 VAL F O 1
ATOM 5858 N N . GLU F 2 10 ? 19.475 18.593 14.808 1.00 56.46 9 GLU F N 1
ATOM 5859 C CA . GLU F 2 10 ? 20.279 18.108 15.931 1.00 61.46 9 GLU F CA 1
ATOM 5860 C C . GLU F 2 10 ? 19.841 18.568 17.330 1.00 60.93 9 GLU F C 1
ATOM 5861 O O . GLU F 2 10 ? 19.860 19.764 17.624 1.00 61.28 9 GLU F O 1
ATOM 5867 N N . GLU F 2 11 ? 19.506 17.591 18.182 1.00 62.26 10 GLU F N 1
ATOM 5868 C CA . GLU F 2 11 ? 19.079 17.756 19.593 1.00 64.54 10 GLU F CA 1
ATOM 5869 C C . GLU F 2 11 ? 17.578 18.051 19.725 1.00 66.83 10 GLU F C 1
ATOM 5870 O O . GLU F 2 11 ? 16.861 17.419 20.511 1.00 67.75 10 GLU F O 1
#

Nearest PDB structures (foldseek):
  3ueo-assembly2_D  TM=1.005E+00  e=3.210E-41  Homo sapiens
  3ueo-assembly2_B  TM=9.986E-01  e=1.136E-36  Homo sapiens
  6rmm-assembly1_A  TM=9.953E-01  e=1.009E-35  Homo sapiens
  8ok2-assembly1_E  TM=9.805E-01  e=3.209E-35  Homo sapiens
  5u6k-assembly3_C  TM=9.861E-01  e=8.061E-33  Mus musculus

Radius of gyration: 30.74 Å; Cα contacts (8 Å, |Δi|>4): 1567; chains: 6; bounding box: 69×74×96 Å

B-factor: mean 44.21, std 22.42, range [4.6, 166.19]